Protein 4HOR (pdb70)

Structure (mmCIF, N/CA/C/O backbone):
data_4HOR
#
_entry.id   4HOR
#
_cell.length_a   54.588
_cell.length_b   84.903
_cell.length_c   61.470
_cell.angle_alpha   90.00
_cell.angle_beta   106.92
_cell.angle_gamma   90.00
#
_symmetry.space_group_name_H-M   'P 1 21 1'
#
loop_
_entity.id
_entity.type
_entity.pdbx_description
1 polymer 'Interferon-induced protein with tetratricopeptide repeats 5'
2 polymer "RNA (5'-R(*(CTP)P*CP*CP*CP*C)-3')"
3 non-polymer 'MAGNESIUM ION'
4 water water
#
loop_
_atom_site.group_PDB
_atom_site.id
_atom_site.type_symbol
_atom_site.label_atom_id
_atom_site.label_alt_id
_atom_site.label_comp_id
_atom_site.label_asym_id
_atom_site.label_entity_id
_atom_site.label_seq_id
_atom_site.pdbx_PDB_ins_code
_atom_site.Cartn_x
_atom_site.Cartn_y
_atom_site.Cartn_z
_atom_site.occupancy
_atom_site.B_iso_or_equiv
_atom_site.auth_seq_id
_atom_site.auth_comp_id
_atom_site.auth_asym_id
_atom_site.auth_atom_id
_atom_site.pdbx_PDB_model_num
ATOM 1 N N . MET A 1 1 ? 3.433 -34.168 -7.061 1.00 65.26 1 MET A N 1
ATOM 2 C CA . MET A 1 1 ? 3.164 -32.931 -7.788 1.00 64.09 1 MET A CA 1
ATOM 3 C C . MET A 1 1 ? 4.455 -32.253 -8.235 1.00 68.17 1 MET A C 1
ATOM 4 O O . MET A 1 1 ? 5.373 -32.066 -7.436 1.00 67.31 1 MET A O 1
ATOM 9 N N . SER A 1 2 ? 4.514 -31.885 -9.513 1.00 73.70 2 SER A N 1
ATOM 10 C CA . SER A 1 2 ? 5.636 -31.124 -10.055 1.00 79.66 2 SER A CA 1
ATOM 11 C C . SER A 1 2 ? 5.745 -29.781 -9.346 1.00 83.45 2 SER A C 1
ATOM 12 O O . SER A 1 2 ? 4.731 -29.176 -8.997 1.00 81.33 2 SER A O 1
ATOM 15 N N . GLU A 1 3 ? 6.968 -29.301 -9.143 1.00 88.62 3 GLU A N 1
ATOM 16 C CA . GLU A 1 3 ? 7.160 -28.082 -8.360 1.00 91.36 3 GLU A CA 1
ATOM 17 C C . GLU A 1 3 ? 6.841 -26.786 -9.103 1.00 92.12 3 GLU A C 1
ATOM 18 O O . GLU A 1 3 ? 7.133 -25.696 -8.613 1.00 93.04 3 GLU A O 1
ATOM 24 N N . ILE A 1 4 ? 6.235 -26.909 -10.279 1.00 91.15 4 ILE A N 1
ATOM 25 C CA . ILE A 1 4 ? 5.704 -25.748 -10.982 1.00 88.53 4 ILE A CA 1
ATOM 26 C C . ILE A 1 4 ? 4.211 -25.617 -10.675 1.00 85.42 4 ILE A C 1
ATOM 27 O O . ILE A 1 4 ? 3.691 -24.509 -10.513 1.00 84.28 4 ILE A O 1
ATOM 32 N N . ARG A 1 5 ? 3.532 -26.757 -10.571 1.00 81.86 5 ARG A N 1
ATOM 33 C CA . ARG A 1 5 ? 2.166 -26.782 -10.062 1.00 74.09 5 ARG A CA 1
ATOM 34 C C . ARG A 1 5 ? 2.186 -26.353 -8.606 1.00 67.55 5 ARG A C 1
ATOM 35 O O . ARG A 1 5 ? 1.228 -25.764 -8.108 1.00 64.70 5 ARG A O 1
ATOM 43 N N . LYS A 1 6 ? 3.284 -26.665 -7.926 1.00 65.13 6 LYS A N 1
ATOM 44 C CA . LYS A 1 6 ? 3.452 -26.298 -6.528 1.00 63.32 6 LYS A CA 1
ATOM 45 C C . LYS A 1 6 ? 3.470 -24.779 -6.361 1.00 61.57 6 LYS A C 1
ATOM 46 O O . LYS A 1 6 ? 2.770 -24.235 -5.506 1.00 55.04 6 LYS A O 1
ATOM 52 N N . ASP A 1 7 ? 4.258 -24.101 -7.194 1.00 64.32 7 ASP A N 1
ATOM 53 C CA . ASP A 1 7 ? 4.359 -22.643 -7.143 1.00 65.35 7 ASP A CA 1
ATOM 54 C C . ASP A 1 7 ? 3.015 -21.976 -7.383 1.00 57.69 7 ASP A C 1
ATOM 55 O O . ASP A 1 7 ? 2.683 -20.982 -6.740 1.00 53.63 7 ASP A O 1
ATOM 60 N N . THR A 1 8 ? 2.251 -22.536 -8.313 1.00 52.73 8 THR A N 1
ATOM 61 C CA . THR A 1 8 ? 0.899 -22.074 -8.583 1.00 50.90 8 THR A CA 1
ATOM 62 C C . THR A 1 8 ? -0.011 -22.255 -7.365 1.00 45.46 8 THR A C 1
ATOM 63 O O . THR A 1 8 ? -0.775 -21.351 -7.007 1.00 40.00 8 THR A O 1
ATOM 67 N N . LEU A 1 9 ? 0.081 -23.418 -6.725 1.00 46.08 9 LEU A N 1
ATOM 68 C CA . LEU A 1 9 ? -0.740 -23.705 -5.542 1.00 45.18 9 LEU A CA 1
ATOM 69 C C . LEU A 1 9 ? -0.405 -22.767 -4.386 1.00 45.02 9 LEU A C 1
ATOM 70 O O . LEU A 1 9 ? -1.300 -22.272 -3.693 1.00 42.05 9 LEU A O 1
ATOM 75 N N . LYS A 1 10 ? 0.887 -22.527 -4.176 1.00 46.35 10 LYS A N 1
ATOM 76 C CA . LYS A 1 10 ? 1.336 -21.641 -3.109 1.00 46.26 10 LYS A CA 1
ATOM 77 C C . LYS A 1 10 ? 0.796 -20.234 -3.321 1.00 41.22 10 LYS A C 1
ATOM 78 O O . LYS A 1 10 ? 0.424 -19.557 -2.364 1.00 37.70 10 LYS A O 1
ATOM 84 N N . ALA A 1 11 ? 0.737 -19.814 -4.584 1.00 41.06 11 ALA A N 1
ATOM 85 C CA . ALA A 1 11 ? 0.183 -18.512 -4.949 1.00 38.38 11 ALA A CA 1
ATOM 86 C C . ALA A 1 11 ? -1.303 -18.426 -4.622 1.00 34.25 11 ALA A C 1
ATOM 87 O O . ALA A 1 11 ? -1.781 -17.406 -4.132 1.00 31.08 11 ALA A O 1
ATOM 89 N N . ILE A 1 12 ? -2.036 -19.493 -4.921 1.00 33.80 12 ILE A N 1
ATOM 90 C CA . ILE A 1 12 ? -3.468 -19.530 -4.638 1.00 32.67 12 ILE A CA 1
ATOM 91 C C . ILE A 1 12 ? -3.710 -19.488 -3.137 1.00 30.00 12 ILE A C 1
ATOM 92 O O . ILE A 1 12 ? -4.580 -18.757 -2.663 1.00 28.52 12 ILE A O 1
ATOM 97 N N . LEU A 1 13 ? -2.923 -20.260 -2.389 1.00 30.59 13 LEU A N 1
ATOM 98 C CA . LEU A 1 13 ? -3.085 -20.335 -0.945 1.00 30.40 13 LEU A CA 1
ATOM 99 C C . LEU A 1 13 ? -3.021 -18.949 -0.310 1.00 27.40 13 LEU A C 1
ATOM 100 O O . LEU A 1 13 ? -3.752 -18.649 0.636 1.00 25.88 13 LEU A O 1
ATOM 105 N N . LEU A 1 14 ? -2.150 -18.104 -0.849 1.00 27.30 14 LEU A N 1
ATOM 106 C CA . LEU A 1 14 ? -1.982 -16.746 -0.337 1.00 29.99 14 LEU A CA 1
ATOM 107 C C . LEU A 1 14 ? -3.171 -15.833 -0.667 1.00 28.82 14 LEU A C 1
ATOM 108 O O . LEU A 1 14 ? -3.352 -14.791 -0.037 1.00 30.63 14 LEU A O 1
ATOM 113 N N . GLU A 1 15 ? -3.971 -16.227 -1.653 1.00 27.39 15 GLU A N 1
ATOM 114 C CA . GLU A 1 15 ? -5.129 -15.432 -2.066 1.00 30.03 15 GLU A CA 1
ATOM 115 C C . GLU A 1 15 ? -6.392 -15.765 -1.267 1.00 29.75 15 GLU A C 1
ATOM 116 O O . GLU A 1 15 ? -7.413 -15.076 -1.381 1.00 31.58 15 GLU A O 1
ATOM 122 N N . LEU A 1 16 ? -6.333 -16.821 -0.464 1.00 26.89 16 LEU A N 1
ATOM 123 C CA . LEU A 1 16 ? -7.512 -17.241 0.288 1.00 28.05 16 LEU A CA 1
ATOM 124 C C . LEU A 1 16 ? -7.783 -16.307 1.456 1.00 29.46 16 LEU A C 1
ATOM 125 O O . LEU A 1 16 ? -6.866 -15.664 1.966 1.00 28.32 16 LEU A O 1
ATOM 130 N N . GLU A 1 17 ? -9.044 -16.236 1.874 1.00 27.63 17 GLU A N 1
ATOM 131 C CA . GLU A 1 17 ? -9.375 -15.617 3.148 1.00 26.93 17 GLU A CA 1
ATOM 132 C C . GLU A 1 17 ? -9.591 -16.720 4.177 1.00 26.85 17 GLU A C 1
ATOM 133 O O . GLU A 1 17 ? -10.588 -17.443 4.127 1.00 28.14 17 GLU A O 1
ATOM 139 N N . CYS A 1 18 ? -8.635 -16.872 5.090 1.00 22.64 18 CYS A N 1
ATOM 140 C CA . CYS A 1 18 ? -8.777 -17.808 6.197 1.00 22.57 18 CYS A CA 1
ATOM 141 C C . CYS A 1 18 ? -7.681 -17.471 7.197 1.00 23.00 18 CYS A C 1
ATOM 142 O O . CYS A 1 18 ? -6.875 -16.570 6.958 1.00 24.39 18 CYS A O 1
ATOM 145 N N . HIS A 1 19 ? -7.646 -18.197 8.308 1.00 24.79 19 HIS A N 1
ATOM 146 C CA . HIS A 1 19 ? -6.711 -17.902 9.384 1.00 23.51 19 HIS A CA 1
ATOM 147 C C . HIS A 1 19 ? -5.248 -17.821 8.932 1.00 21.73 19 HIS A C 1
ATOM 148 O O . HIS A 1 19 ? -4.489 -16.988 9.419 1.00 23.60 19 HIS A O 1
ATOM 155 N N . PHE A 1 20 ? -4.865 -18.665 7.984 1.00 21.77 20 PHE A N 1
ATOM 156 C CA . PHE A 1 20 ? -3.482 -18.689 7.509 1.00 22.88 20 PHE A CA 1
ATOM 157 C C . PHE A 1 20 ? -3.047 -17.422 6.752 1.00 26.05 20 PHE A C 1
ATOM 158 O O . PHE A 1 20 ? -1.854 -17.204 6.533 1.00 29.87 20 PHE A O 1
ATOM 166 N N . THR A 1 21 ? -4.002 -16.590 6.345 1.00 23.65 21 THR A N 1
ATOM 167 C CA . THR A 1 21 ? -3.646 -15.355 5.638 1.00 24.55 21 THR A CA 1
ATOM 168 C C . THR A 1 21 ? -4.033 -14.113 6.442 1.00 26.28 21 THR A C 1
ATOM 169 O O . THR A 1 21 ? -4.009 -12.985 5.922 1.00 25.17 21 THR A O 1
ATOM 173 N N . TRP A 1 22 ? -4.383 -14.319 7.711 1.00 25.59 22 TRP A N 1
ATOM 174 C CA . TRP A 1 22 ? -4.815 -13.201 8.547 1.00 24.62 22 TRP A CA 1
ATOM 175 C C . TRP A 1 22 ? -3.721 -12.684 9.482 1.00 23.41 22 TRP A C 1
ATOM 176 O O . TRP A 1 22 ? -3.996 -11.864 10.356 1.00 22.70 22 TRP A O 1
ATOM 187 N N . ASN A 1 23 ? -2.501 -13.179 9.284 1.00 25.35 23 ASN A N 1
ATOM 188 C CA A ASN A 1 23 ? -1.327 -12.677 9.994 0.73 26.92 23 ASN A CA 1
ATOM 189 C CA B ASN A 1 23 ? -1.325 -12.676 9.994 0.27 26.45 23 ASN A CA 1
ATOM 190 C C . ASN A 1 23 ? -1.434 -12.830 11.513 1.00 25.62 23 ASN A C 1
ATOM 191 O O . ASN A 1 23 ? -1.065 -11.929 12.278 1.00 26.89 23 ASN A O 1
ATOM 200 N N . LEU A 1 24 ? -1.934 -13.982 11.933 1.00 22.16 24 LEU A N 1
ATOM 201 C CA . LEU A 1 24 ? -2.098 -14.317 13.336 1.00 22.21 24 LEU A CA 1
ATOM 202 C C . LEU A 1 24 ? -0.838 -15.065 13.789 1.00 25.46 24 LEU A C 1
ATOM 203 O O . LEU A 1 24 ? -0.657 -16.245 13.482 1.00 28.30 24 LEU A O 1
ATOM 208 N N . LEU A 1 25 ? 0.042 -14.374 14.507 1.00 22.70 25 LEU A N 1
ATOM 209 C CA . LEU A 1 25 ? 1.342 -14.946 14.849 1.00 22.45 25 LEU A CA 1
ATOM 210 C C . LEU A 1 25 ? 1.336 -15.682 16.191 1.00 20.57 25 LEU A C 1
ATOM 211 O O . LEU A 1 25 ? 0.899 -15.137 17.216 1.00 18.70 25 LEU A O 1
ATOM 216 N N . LYS A 1 26 ? 1.822 -16.922 16.188 1.00 19.86 26 LYS A N 1
ATOM 217 C CA . LYS A 1 26 ? 1.822 -17.733 17.410 1.00 21.68 26 LYS A CA 1
ATOM 218 C C . LYS A 1 26 ? 2.601 -17.131 18.581 1.00 20.78 26 LYS A C 1
ATOM 219 O O . LYS A 1 26 ? 2.287 -17.403 19.734 1.00 20.96 26 LYS A O 1
ATOM 225 N N . GLU A 1 27 ? 3.608 -16.316 18.303 1.00 22.17 27 GLU A N 1
ATOM 226 C CA A GLU A 1 27 ? 4.441 -15.775 19.379 0.56 22.43 27 GLU A CA 1
ATOM 227 C CA B GLU A 1 27 ? 4.443 -15.776 19.378 0.44 22.45 27 GLU A CA 1
ATOM 228 C C . GLU A 1 27 ? 3.711 -14.728 20.213 1.00 21.80 27 GLU A C 1
ATOM 229 O O . GLU A 1 27 ? 4.170 -14.351 21.286 1.00 20.95 27 GLU A O 1
ATOM 240 N N . ASP A 1 28 ? 2.565 -14.267 19.724 1.00 19.16 28 ASP A N 1
ATOM 241 C CA . ASP A 1 28 ? 1.824 -13.230 20.423 1.00 20.44 28 ASP A CA 1
ATOM 242 C C . ASP A 1 28 ? 0.860 -13.777 21.465 1.00 19.06 28 ASP A C 1
ATOM 243 O O . ASP A 1 28 ? 0.187 -13.016 22.151 1.00 21.66 28 ASP A O 1
ATOM 248 N N . ILE A 1 29 ? 0.766 -15.093 21.555 1.00 20.11 29 ILE A N 1
ATOM 249 C CA . ILE A 1 29 ? -0.135 -15.713 22.516 1.00 19.64 29 ILE A CA 1
ATOM 250 C C . ILE A 1 29 ? 0.521 -16.896 23.192 1.00 21.48 29 ILE A C 1
ATOM 251 O O . ILE A 1 29 ? 1.557 -17.388 22.732 1.00 24.08 29 ILE A O 1
ATOM 256 N N . ASP A 1 30 ? -0.083 -17.334 24.300 1.00 18.89 30 ASP A N 1
ATOM 257 C CA . ASP A 1 30 ? 0.209 -18.634 24.892 1.00 20.02 30 ASP A CA 1
ATOM 258 C C . ASP A 1 30 ? -0.694 -19.652 24.159 1.00 21.14 30 ASP A C 1
ATOM 259 O O . ASP A 1 30 ? -1.913 -19.634 24.329 1.00 18.90 30 ASP A O 1
ATOM 264 N N . LEU A 1 31 ? -0.097 -20.530 23.349 1.00 20.13 31 LEU A N 1
ATOM 265 C CA . LEU A 1 31 ? -0.872 -21.503 22.561 1.00 22.34 31 LEU A CA 1
ATOM 266 C C . LEU A 1 31 ? -1.675 -22.482 23.413 1.00 23.06 31 LEU A C 1
ATOM 267 O O . LEU A 1 31 ? -2.770 -22.894 23.036 1.00 24.28 31 LEU A O 1
ATOM 272 N N . PHE A 1 32 ? -1.116 -22.897 24.542 1.00 22.33 32 PHE A N 1
ATOM 273 C CA . PHE A 1 32 ? -1.848 -23.794 25.422 1.00 23.37 32 PHE A CA 1
ATOM 274 C C . PHE A 1 32 ? -3.069 -23.115 26.025 1.00 21.75 32 PHE A C 1
ATOM 275 O O . PHE A 1 32 ? -4.143 -23.714 26.102 1.00 21.36 32 PHE A O 1
ATOM 283 N N . GLU A 1 33 ? -2.895 -21.874 26.462 1.00 21.05 33 GLU A N 1
ATOM 284 C CA . GLU A 1 33 ? -4.004 -21.101 27.009 1.00 24.12 33 GLU A CA 1
ATOM 285 C C . GLU A 1 33 ? -5.089 -20.852 25.963 1.00 22.90 33 GLU A C 1
ATOM 286 O O . GLU A 1 33 ? -6.285 -20.964 26.244 1.00 19.25 33 GLU A O 1
ATOM 292 N N . VAL A 1 34 ? -4.668 -20.515 24.754 1.00 21.16 34 VAL A N 1
ATOM 293 C CA . VAL A 1 34 ? -5.627 -20.242 23.695 1.00 20.84 34 VAL A CA 1
ATOM 294 C C . VAL A 1 34 ? -6.376 -21.509 23.303 1.00 19.09 34 VAL A C 1
ATOM 295 O O . VAL A 1 34 ? -7.607 -21.512 23.155 1.00 20.04 34 VAL A O 1
ATOM 299 N N . GLU A 1 35 ? -5.639 -22.598 23.148 1.00 18.76 35 GLU A N 1
ATOM 300 C CA . GLU A 1 35 ? -6.273 -23.876 22.850 1.00 21.93 35 GLU A CA 1
ATOM 301 C C . GLU A 1 35 ? -7.284 -24.273 23.929 1.00 21.78 35 GLU A C 1
ATOM 302 O O . GLU A 1 35 ? -8.421 -24.631 23.621 1.00 22.32 35 GLU A O 1
ATOM 308 N N . ASP A 1 36 ? -6.877 -24.171 25.189 1.00 21.74 36 ASP A N 1
ATOM 309 C CA A ASP A 1 36 ? -7.730 -24.595 26.294 0.47 23.99 36 ASP A CA 1
ATOM 310 C CA B ASP A 1 36 ? -7.718 -24.590 26.306 0.53 23.97 36 ASP A CA 1
ATOM 311 C C . ASP A 1 36 ? -8.959 -23.705 26.424 1.00 22.00 36 ASP A C 1
ATOM 312 O O . ASP A 1 36 ? -10.067 -24.199 26.642 1.00 23.46 36 ASP A O 1
ATOM 321 N N . THR A 1 37 ? -8.772 -22.395 26.289 1.00 19.85 37 THR A N 1
ATOM 322 C CA . THR A 1 37 ? -9.908 -21.484 26.459 1.00 19.78 37 THR A CA 1
ATOM 323 C C . THR A 1 37 ? -10.893 -21.577 25.289 1.00 20.85 37 THR A C 1
ATOM 324 O O . THR A 1 37 ? -12.094 -21.355 25.463 1.00 20.77 37 THR A O 1
ATOM 328 N N . ILE A 1 38 ? -10.390 -21.880 24.097 1.00 18.30 38 ILE A N 1
ATOM 329 C CA . ILE A 1 38 ? -11.305 -22.106 22.978 1.00 19.51 38 ILE A CA 1
ATOM 330 C C . ILE A 1 38 ? -12.220 -23.291 23.305 1.00 20.91 38 ILE A C 1
ATOM 331 O O . ILE A 1 38 ? -13.441 -23.237 23.077 1.00 22.67 38 ILE A O 1
ATOM 336 N N . GLY A 1 39 ? -11.634 -24.346 23.860 1.00 20.72 39 GLY A N 1
ATOM 337 C CA . GLY A 1 39 ? -12.403 -25.511 24.281 1.00 23.89 39 GLY A CA 1
ATOM 338 C C . GLY A 1 39 ? -13.431 -25.129 25.337 1.00 25.65 39 GLY A C 1
ATOM 339 O O . GLY A 1 39 ? -14.591 -25.568 25.284 1.00 26.63 39 GLY A O 1
ATOM 340 N N . GLN A 1 40 ? -13.014 -24.295 26.290 1.00 22.92 40 GLN A N 1
ATOM 341 C CA . GLN A 1 40 ? -13.917 -23.840 27.343 1.00 26.88 40 GLN A CA 1
ATOM 342 C C . GLN A 1 40 ? -15.035 -22.919 26.825 1.00 24.80 40 GLN A C 1
ATOM 343 O O . GLN A 1 40 ? -16.136 -22.922 27.362 1.00 26.17 40 GLN A O 1
ATOM 349 N N . GLN A 1 41 ? -14.763 -22.148 25.779 1.00 19.65 41 GLN A N 1
ATOM 350 C CA . GLN A 1 41 ? -15.833 -21.342 25.197 1.00 18.58 41 GLN A CA 1
ATOM 351 C C . GLN A 1 41 ? -16.822 -22.227 24.429 1.00 19.92 41 GLN A C 1
ATOM 352 O O . GLN A 1 41 ? -18.034 -21.978 24.437 1.00 20.77 41 GLN A O 1
ATOM 358 N N . LEU A 1 42 ? -16.312 -23.257 23.765 1.00 20.74 42 LEU A N 1
ATOM 359 C CA . LEU A 1 42 ? -17.205 -24.189 23.081 1.00 24.44 42 LEU A CA 1
ATOM 360 C C . LEU A 1 42 ? -18.201 -24.793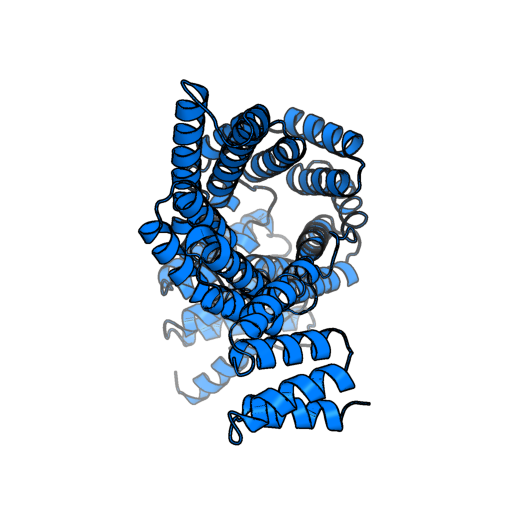 24.052 1.00 27.25 42 LEU A C 1
ATOM 361 O O . LEU A 1 42 ? -19.352 -25.047 23.699 1.00 32.84 42 LEU A O 1
ATOM 366 N N . GLU A 1 43 ? -17.764 -25.015 25.284 1.00 26.43 43 GLU A N 1
ATOM 367 C CA A GLU A 1 43 ? -18.627 -25.649 26.265 0.57 29.28 43 GLU A CA 1
ATOM 368 C CA B GLU A 1 43 ? -18.603 -25.652 26.285 0.43 29.93 43 GLU A CA 1
ATOM 369 C C . GLU A 1 43 ? -19.431 -24.648 27.089 1.00 29.76 43 GLU A C 1
ATOM 370 O O . GLU A 1 43 ? -20.579 -24.929 27.458 1.00 28.70 43 GLU A O 1
ATOM 381 N N . PHE A 1 44 ? -18.844 -23.484 27.365 1.00 21.61 44 PHE A N 1
ATOM 382 C CA . PHE A 1 44 ? -19.424 -22.586 28.364 1.00 26.91 44 PHE A CA 1
ATOM 383 C C . PHE A 1 44 ? -19.806 -21.187 27.907 1.00 27.33 44 PHE A C 1
ATOM 384 O O . PHE A 1 44 ? -20.381 -20.420 28.677 1.00 31.35 44 PHE A O 1
ATOM 392 N N . LEU A 1 45 ? -19.501 -20.853 26.663 1.00 24.84 45 LEU A N 1
ATOM 393 C CA . LEU A 1 45 ? -19.949 -19.579 26.109 1.00 22.08 45 LEU A CA 1
ATOM 394 C C . LEU A 1 45 ? -20.768 -19.922 24.867 1.00 24.86 45 LEU A C 1
ATOM 395 O O . LEU A 1 45 ? -20.335 -19.735 23.728 1.00 25.41 45 LEU A O 1
ATOM 400 N N . THR A 1 46 ? -21.963 -20.452 25.111 1.00 28.32 46 THR A N 1
ATOM 401 C CA . THR A 1 46 ? -22.703 -21.164 24.072 1.00 32.93 46 THR A CA 1
ATOM 402 C C . THR A 1 46 ? -23.340 -20.247 23.046 1.00 35.45 46 THR A C 1
ATOM 403 O O . THR A 1 46 ? -23.941 -20.717 22.087 1.00 34.40 46 THR A O 1
ATOM 407 N N . THR A 1 47 ? -23.203 -18.942 23.242 1.00 36.30 47 THR A N 1
ATOM 408 C CA . THR A 1 47 ? -23.736 -17.977 22.289 1.00 38.26 47 THR A CA 1
ATOM 409 C C . THR A 1 47 ? -22.714 -17.580 21.227 1.00 36.67 47 THR A C 1
ATOM 410 O O . THR A 1 47 ? -23.050 -16.896 20.259 1.00 37.76 47 THR A O 1
ATOM 414 N N . LYS A 1 48 ? -21.469 -18.003 21.401 1.00 32.16 48 LYS A N 1
ATOM 415 C CA . LYS A 1 48 ? -20.440 -17.695 20.419 1.00 31.77 48 LYS A CA 1
ATOM 416 C C . LYS A 1 48 ? -20.403 -18.754 19.309 1.00 30.43 48 LYS A C 1
ATOM 417 O O . LYS A 1 48 ? -20.592 -19.941 19.576 1.00 29.48 48 LYS A O 1
ATOM 423 N N . SER A 1 49 ? -20.181 -18.315 18.068 1.00 29.73 49 SER A N 1
ATOM 424 C CA . SER A 1 49 ? -20.232 -19.206 16.907 1.00 30.26 49 SER A CA 1
ATOM 425 C C . SER A 1 49 ? -19.332 -20.429 17.064 1.00 29.22 49 SER A C 1
ATOM 426 O O . SER A 1 49 ? -18.112 -20.311 17.190 1.00 27.23 49 SER A O 1
ATOM 429 N N . ARG A 1 50 ? -19.943 -21.604 17.056 1.00 27.66 50 ARG A N 1
ATOM 430 C CA . ARG A 1 50 ? -19.192 -22.838 17.195 1.00 28.19 50 ARG A CA 1
ATOM 431 C C . ARG A 1 50 ? -18.375 -23.085 15.933 1.00 25.44 50 ARG A C 1
ATOM 432 O O . ARG A 1 50 ? -17.264 -23.634 15.993 1.00 22.33 50 ARG A O 1
ATOM 440 N N . LEU A 1 51 ? -18.927 -22.694 14.788 1.00 22.28 51 LEU A N 1
ATOM 441 C CA . LEU A 1 51 ? -18.188 -22.845 13.536 1.00 26.18 51 LEU A CA 1
ATOM 442 C C . LEU A 1 51 ? -16.878 -22.056 13.594 1.00 26.48 51 LEU A C 1
ATOM 443 O O . LEU A 1 51 ? -15.813 -22.610 13.300 1.00 25.82 51 LEU A O 1
ATOM 448 N N . ALA A 1 52 ? -16.966 -20.780 13.979 1.00 24.95 52 ALA A N 1
ATOM 449 C CA . ALA A 1 52 ? -15.789 -19.922 14.131 1.00 22.95 52 ALA A CA 1
ATOM 450 C C . ALA A 1 52 ? -14.806 -20.503 15.135 1.00 22.85 52 ALA A C 1
ATOM 451 O O . ALA A 1 52 ? -13.599 -20.498 14.902 1.00 24.01 52 ALA A O 1
ATOM 453 N N . LEU A 1 53 ? -15.323 -20.999 16.257 1.00 21.66 53 LEU A N 1
ATOM 454 C CA . LEU A 1 53 ? -14.456 -21.570 17.283 1.00 22.46 53 LEU A CA 1
ATOM 455 C C . LEU A 1 53 ? -13.667 -22.789 16.778 1.00 22.28 53 LEU A C 1
ATOM 456 O O . LEU A 1 53 ? -12.475 -22.906 17.031 1.00 23.49 53 LEU A O 1
ATOM 461 N N . TYR A 1 54 ? -14.323 -23.694 16.063 1.00 21.44 54 TYR A N 1
ATOM 462 C CA . TYR A 1 54 ? -13.611 -24.855 15.539 1.00 22.70 54 TYR A CA 1
ATOM 463 C C . TYR A 1 54 ? -12.616 -24.509 14.436 1.00 24.44 54 TYR A C 1
ATOM 464 O O . TYR A 1 54 ? -11.553 -25.112 14.358 1.00 25.49 54 TYR A O 1
ATOM 473 N N . ASN A 1 55 ? -12.951 -23.544 13.581 1.00 23.02 55 ASN A N 1
ATOM 474 C CA . ASN A 1 55 ? -11.996 -23.102 12.562 1.00 21.15 55 ASN A CA 1
ATOM 475 C C . ASN A 1 55 ? -10.749 -22.534 13.240 1.00 22.81 55 ASN A C 1
ATOM 476 O O . ASN A 1 55 ? -9.623 -22.812 12.828 1.00 23.56 55 ASN A O 1
ATOM 481 N N . LEU A 1 56 ? -10.961 -21.734 14.287 1.00 22.16 56 LEU A N 1
ATOM 482 C CA . LEU A 1 56 ? -9.853 -21.123 15.029 1.00 20.13 56 LEU A CA 1
ATOM 483 C C . LEU A 1 56 ? -9.013 -22.170 15.754 1.00 23.03 56 LEU A C 1
ATOM 484 O O . LEU A 1 56 ? -7.779 -22.131 15.720 1.00 23.59 56 LEU A O 1
ATOM 489 N N . LEU A 1 57 ? -9.688 -23.103 16.419 1.00 23.22 57 LEU A N 1
ATOM 490 C CA . LEU A 1 57 ? -9.005 -24.190 17.127 1.00 21.23 57 LEU A CA 1
ATOM 491 C C . LEU A 1 57 ? -8.154 -25.023 16.173 1.00 25.24 57 LEU A C 1
ATOM 492 O O . LEU A 1 57 ? -7.064 -25.452 16.521 1.00 27.74 57 LEU A O 1
ATOM 497 N N . ALA A 1 58 ? -8.663 -25.260 14.968 1.00 24.79 58 ALA A N 1
ATOM 498 C CA . ALA A 1 58 ? -7.899 -25.963 13.951 1.00 23.18 58 ALA A CA 1
ATOM 499 C C . ALA A 1 58 ? -6.603 -25.209 13.660 1.00 22.43 58 ALA A C 1
ATOM 500 O O . ALA A 1 58 ? -5.535 -25.811 13.578 1.00 23.97 58 ALA A O 1
ATOM 502 N N . TYR A 1 59 ? -6.699 -23.891 13.506 1.00 22.56 59 TYR A N 1
ATOM 503 C CA . TYR A 1 59 ? -5.503 -23.092 13.232 1.00 24.55 59 TYR A CA 1
ATOM 504 C C . TYR A 1 59 ? -4.511 -23.182 14.390 1.00 21.20 59 TYR A C 1
ATOM 505 O O . TYR A 1 59 ? -3.307 -23.305 14.190 1.00 23.47 59 TYR A O 1
ATOM 514 N N . VAL A 1 60 ? -5.039 -23.139 15.602 1.00 24.22 60 VAL A N 1
ATOM 515 C CA . VAL A 1 60 ? -4.219 -23.188 16.806 1.00 22.42 60 VAL A CA 1
ATOM 516 C C . VAL A 1 60 ? -3.543 -24.549 16.925 1.00 26.05 60 VAL A C 1
ATOM 517 O O . VAL A 1 60 ? -2.361 -24.629 17.265 1.00 28.77 60 VAL A O 1
ATOM 521 N N . LYS A 1 61 ? -4.261 -25.622 16.595 1.00 25.95 61 LYS A N 1
ATOM 522 C CA . LYS A 1 61 ? -3.643 -26.954 16.635 1.00 27.36 61 LYS A CA 1
ATOM 523 C C . LYS A 1 61 ? -2.493 -27.018 15.633 1.00 28.65 61 LYS A C 1
ATOM 524 O O . LYS A 1 61 ? -1.433 -27.577 15.924 1.00 27.31 61 LYS A O 1
ATOM 530 N N . HIS A 1 62 ? -2.705 -26.437 14.453 1.00 28.00 62 HIS A N 1
ATOM 531 C CA . HIS A 1 62 ? -1.628 -26.360 13.470 1.00 24.52 62 HIS A CA 1
ATOM 532 C C . HIS A 1 62 ? -0.417 -25.618 14.048 1.00 24.92 62 HIS A C 1
ATOM 533 O O . HIS A 1 62 ? 0.719 -26.028 13.831 1.00 26.59 62 HIS A O 1
ATOM 540 N N . LEU A 1 63 ? -0.659 -24.517 14.760 1.00 24.08 63 LEU A N 1
ATOM 541 C CA . LEU A 1 63 ? 0.440 -23.732 15.319 1.00 25.87 63 LEU A CA 1
ATOM 542 C C . LEU A 1 63 ? 1.225 -24.533 16.359 1.00 28.51 63 LEU A C 1
ATOM 543 O O . LEU A 1 63 ? 2.406 -24.247 16.608 1.00 30.25 63 LEU A O 1
ATOM 548 N N . LYS A 1 64 ? 0.578 -25.536 16.962 1.00 26.51 64 LYS A N 1
ATOM 549 C CA . LYS A 1 64 ? 1.247 -26.433 17.928 1.00 26.71 64 LYS A CA 1
ATOM 550 C C . LYS A 1 64 ? 1.884 -27.636 17.236 1.00 31.30 64 LYS A C 1
ATOM 551 O O . LYS A 1 64 ? 2.373 -28.563 17.892 1.00 30.76 64 LYS A O 1
ATOM 557 N N . GLY A 1 65 ? 1.839 -27.642 15.907 1.00 31.45 65 GLY A N 1
ATOM 558 C CA . GLY A 1 65 ? 2.449 -28.713 15.140 1.00 33.21 65 GLY A CA 1
ATOM 559 C C . GLY A 1 65 ? 1.584 -29.958 15.086 1.00 36.31 65 GLY A C 1
ATOM 560 O O . GLY A 1 65 ? 2.059 -31.046 14.766 1.00 38.84 65 GLY A O 1
ATOM 561 N N . GLN A 1 66 ? 0.307 -29.796 15.402 1.00 31.11 66 GLN A N 1
ATOM 562 C CA . GLN A 1 66 ? -0.618 -30.913 15.439 1.00 28.55 66 GLN A CA 1
ATOM 563 C C . GLN A 1 66 ? -1.576 -30.829 14.256 1.00 28.65 66 GLN A C 1
ATOM 564 O O . GLN A 1 66 ? -2.758 -30.551 14.425 1.00 29.93 66 GLN A O 1
ATOM 570 N N . ASN A 1 67 ? -1.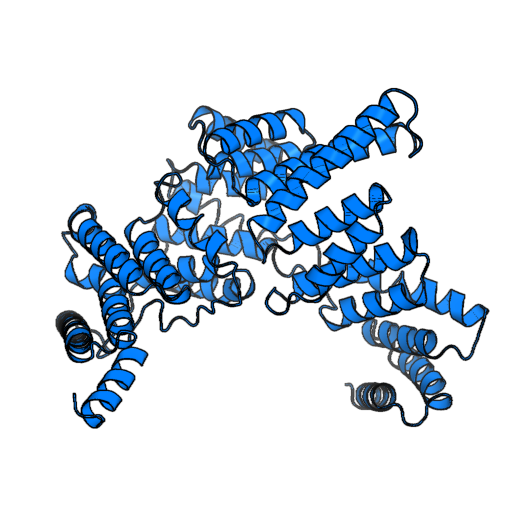050 -31.067 13.062 1.00 31.46 67 ASN A N 1
ATOM 571 C CA . ASN A 1 67 ? -1.831 -30.936 11.833 1.00 33.34 67 ASN A CA 1
ATOM 572 C C . ASN A 1 67 ? -2.929 -31.988 11.699 1.00 33.82 67 ASN A C 1
ATOM 573 O O . ASN A 1 67 ? -4.024 -31.698 11.212 1.00 30.84 67 ASN A O 1
ATOM 578 N N . LYS A 1 68 ? -2.627 -33.213 12.122 1.00 33.73 68 LYS A N 1
ATOM 579 C CA . LYS A 1 68 ? -3.631 -34.266 12.162 1.00 36.42 68 LYS A CA 1
ATOM 580 C C . LYS A 1 68 ? -4.814 -33.856 13.039 1.00 33.82 68 LYS A C 1
ATOM 581 O O . LYS A 1 68 ? -5.967 -34.079 12.680 1.00 36.62 68 LYS A O 1
ATOM 587 N N . ASP A 1 69 ? -4.533 -33.249 14.186 1.00 30.75 69 ASP A N 1
ATOM 588 C CA . ASP A 1 69 ? -5.600 -32.769 15.056 1.00 32.83 69 ASP A CA 1
ATOM 589 C C . ASP A 1 69 ? -6.318 -31.563 14.460 1.00 31.58 69 ASP A C 1
ATOM 590 O O . ASP A 1 69 ? -7.510 -31.360 14.702 1.00 32.89 69 ASP A O 1
ATOM 595 N N . ALA A 1 70 ? -5.595 -30.733 13.714 1.00 29.60 70 ALA A N 1
ATOM 596 C CA . ALA A 1 70 ? -6.256 -29.612 13.038 1.00 28.76 70 ALA A CA 1
ATOM 597 C C . ALA A 1 70 ? -7.323 -30.128 12.069 1.00 30.13 70 ALA A C 1
ATOM 598 O O . ALA A 1 70 ? -8.428 -29.582 11.996 1.00 28.18 70 ALA A O 1
ATOM 600 N N . LEU A 1 71 ? -6.988 -31.172 11.318 1.00 29.77 71 LEU A N 1
ATOM 601 C CA . LEU A 1 71 ? -7.947 -31.757 10.383 1.00 30.54 71 LEU A CA 1
ATOM 602 C C . LEU A 1 71 ? -9.237 -32.191 11.095 1.00 33.28 71 LEU A C 1
ATOM 603 O O . LEU A 1 71 ? -10.341 -31.979 10.578 1.00 33.41 71 LEU A O 1
ATOM 608 N N . GLU A 1 72 ? -9.095 -32.796 12.274 1.00 30.01 72 GLU A N 1
ATOM 609 C CA . GLU A 1 72 ? -10.252 -33.262 13.031 1.00 31.50 72 GLU A CA 1
ATOM 610 C C . GLU A 1 72 ? -11.116 -32.096 13.469 1.00 32.51 72 GLU A C 1
ATOM 611 O O . GLU A 1 72 ? -12.341 -32.217 13.529 1.00 32.09 72 GLU A O 1
ATOM 617 N N . CYS A 1 73 ? -10.485 -30.970 13.797 1.00 29.99 73 CYS A N 1
ATOM 618 C CA . CYS A 1 73 ? -11.253 -29.777 14.139 1.00 28.42 73 CYS A CA 1
ATOM 619 C C . CYS A 1 73 ? -12.028 -29.263 12.927 1.00 27.16 73 CYS A C 1
ATOM 620 O O . CYS A 1 73 ? -13.174 -28.847 13.051 1.00 28.68 73 CYS A O 1
ATOM 623 N N . LEU A 1 74 ? -11.403 -29.298 11.758 1.00 26.69 74 LEU A N 1
ATOM 624 C CA . LEU A 1 74 ? -12.076 -28.845 10.546 1.00 27.58 74 LEU A CA 1
ATOM 625 C C . LEU A 1 74 ? -13.213 -29.796 10.161 1.00 30.86 74 LEU A C 1
ATOM 626 O O . LEU A 1 74 ? -14.214 -29.375 9.594 1.00 32.17 74 LEU A O 1
ATOM 631 N N . GLU A 1 75 ? -13.072 -31.074 10.491 1.00 31.52 75 GLU A N 1
ATOM 632 C CA . GLU A 1 75 ? -14.156 -32.028 10.267 1.00 35.06 75 GLU A CA 1
ATOM 633 C C . GLU A 1 75 ? -15.368 -31.664 11.138 1.00 34.25 75 GLU A C 1
ATOM 634 O O . GLU A 1 75 ? -16.515 -31.738 10.691 1.00 32.86 75 GLU A O 1
ATOM 640 N N . GLN A 1 76 ? -15.105 -31.267 12.378 1.00 33.51 76 GLN A N 1
ATOM 641 C CA . GLN A 1 76 ? -16.163 -30.821 13.278 1.00 34.79 76 GLN A CA 1
ATOM 642 C C . GLN A 1 76 ? -16.835 -29.557 12.752 1.00 31.22 76 GLN A C 1
ATOM 643 O O . GLN A 1 76 ? -18.053 -29.413 12.853 1.00 28.50 76 GLN A O 1
ATOM 649 N N . ALA A 1 77 ? -16.030 -28.644 12.205 1.00 28.03 77 ALA A N 1
ATOM 650 C CA . ALA A 1 77 ? -16.550 -27.440 11.576 1.00 27.44 77 ALA A CA 1
ATOM 651 C C . ALA A 1 77 ? -17.488 -27.808 10.436 1.00 31.34 77 ALA A C 1
ATOM 652 O O . ALA A 1 77 ? -18.536 -27.176 10.258 1.00 32.03 77 ALA A O 1
ATOM 654 N N . GLU A 1 78 ? -17.113 -28.823 9.661 1.00 31.47 78 GLU A N 1
ATOM 655 C CA . GLU A 1 78 ? -17.954 -29.278 8.552 1.00 34.38 78 GLU A CA 1
ATOM 656 C C . GLU A 1 78 ? -19.268 -29.841 9.078 1.00 35.36 78 GLU A C 1
ATOM 657 O O . GLU A 1 78 ? -20.322 -29.597 8.501 1.00 34.88 78 GLU A O 1
ATOM 663 N N . GLU A 1 79 ? -19.200 -30.588 10.177 1.00 36.60 79 GLU A N 1
ATOM 664 C CA . GLU A 1 79 ? -20.405 -31.131 10.802 1.00 39.60 79 GLU A CA 1
ATOM 665 C C . GLU A 1 79 ? -21.342 -30.003 11.236 1.00 38.20 79 GLU A C 1
ATOM 666 O O . GLU A 1 79 ? -22.547 -30.091 11.055 1.00 39.64 79 GLU A O 1
ATOM 672 N N . ILE A 1 80 ? -20.772 -28.940 11.791 1.00 37.76 80 ILE A N 1
ATOM 673 C CA . ILE A 1 80 ? -21.548 -27.780 12.214 1.00 39.00 80 ILE A CA 1
ATOM 674 C C . ILE A 1 80 ? -22.208 -27.070 11.036 1.00 38.82 80 ILE A C 1
ATOM 675 O O . ILE A 1 80 ? -23.356 -26.639 11.124 1.00 39.55 80 ILE A O 1
ATOM 680 N N . ILE A 1 81 ? -21.484 -26.972 9.928 1.00 36.03 81 ILE A N 1
ATOM 681 C CA . ILE A 1 81 ? -22.054 -26.429 8.698 1.00 36.43 81 ILE A CA 1
ATOM 682 C C . ILE A 1 81 ? -23.292 -27.208 8.232 1.00 40.60 81 ILE A C 1
ATOM 683 O O . ILE A 1 81 ? -24.272 -26.618 7.781 1.00 42.48 81 ILE A O 1
ATOM 688 N N . GLN A 1 82 ? -23.264 -28.528 8.364 1.00 41.80 82 GLN A N 1
ATOM 689 C CA . GLN A 1 82 ? -24.468 -29.321 8.103 1.00 52.09 82 GLN A CA 1
ATOM 690 C C . GLN A 1 82 ? -25.545 -29.070 9.153 1.00 57.29 82 GLN A C 1
ATOM 691 O O . GLN A 1 82 ? -26.724 -28.955 8.825 1.00 61.43 82 GLN A O 1
ATOM 697 N N . GLN A 1 83 ? -25.128 -28.978 10.414 1.00 59.12 83 GLN A N 1
ATOM 698 C CA . GLN A 1 83 ? -26.047 -28.741 11.524 1.00 60.98 83 GLN A CA 1
ATOM 699 C C . GLN A 1 83 ? -26.704 -27.366 11.468 1.00 61.10 83 GLN A C 1
ATOM 700 O O . GLN A 1 83 ? -27.928 -27.256 11.412 1.00 62.05 83 GLN A O 1
ATOM 706 N N . GLU A 1 84 ? -25.879 -26.323 11.488 1.00 58.98 84 GLU A N 1
ATOM 707 C CA . GLU A 1 84 ? -26.356 -24.963 11.737 1.00 59.73 84 GLU A CA 1
ATOM 708 C C . GLU A 1 84 ? -26.395 -24.053 10.496 1.00 60.90 84 GLU A C 1
ATOM 709 O O . GLU A 1 84 ? -27.017 -22.987 10.525 1.00 62.00 84 GLU A O 1
ATOM 715 N N . HIS A 1 85 ? -25.752 -24.471 9.409 1.00 59.46 85 HIS A N 1
ATOM 716 C CA . HIS A 1 85 ? -25.637 -23.612 8.228 1.00 57.25 85 HIS A CA 1
ATOM 717 C C . HIS A 1 85 ? -26.001 -24.319 6.920 1.00 58.79 85 HIS A C 1
ATOM 718 O O . HIS A 1 85 ? -25.419 -24.023 5.872 1.00 56.54 85 HIS A O 1
ATOM 725 N N . SER A 1 86 ? -26.963 -25.238 6.976 1.00 60.50 86 SER A N 1
ATOM 726 C CA . SER A 1 86 ? -27.271 -26.090 5.826 1.00 62.82 86 SER A CA 1
ATOM 727 C C . SER A 1 86 ? -27.799 -25.331 4.600 1.00 65.63 86 SER A C 1
ATOM 728 O O . SER A 1 86 ? -27.521 -25.710 3.461 1.00 66.22 86 SER A O 1
ATOM 731 N N . ASP A 1 87 ? -28.556 -24.265 4.835 1.00 66.85 87 ASP A N 1
ATOM 732 C CA . ASP A 1 87 ? -29.136 -23.498 3.739 1.00 71.36 87 ASP A CA 1
ATOM 733 C C . ASP A 1 87 ? -28.069 -22.774 2.913 1.00 65.03 87 ASP A C 1
ATOM 734 O O . ASP A 1 87 ? -28.207 -22.624 1.696 1.00 65.14 87 ASP A O 1
ATOM 739 N N . LYS A 1 88 ? -27.007 -22.329 3.580 1.00 56.77 88 LYS A N 1
ATOM 740 C CA . LYS A 1 88 ? -25.931 -21.588 2.920 1.00 50.72 88 LYS A CA 1
ATOM 741 C C . LYS A 1 88 ? -24.618 -22.352 3.023 1.00 45.19 88 LYS A C 1
ATOM 742 O O . LYS A 1 88 ? -23.559 -21.781 3.277 1.00 35.98 88 LYS A O 1
ATOM 748 N N . GLU A 1 89 ? -24.722 -23.656 2.798 1.00 47.53 89 GLU A N 1
ATOM 749 C CA . GLU A 1 89 ? -23.649 -24.617 3.004 1.00 46.63 89 GLU A CA 1
ATOM 750 C C . GLU A 1 89 ? -22.329 -24.239 2.329 1.00 42.22 89 GLU A C 1
ATOM 751 O O . GLU A 1 89 ? -21.281 -24.233 2.970 1.00 41.63 89 GLU A O 1
ATOM 757 N N . GLU A 1 90 ? -22.385 -23.923 1.036 1.00 41.20 90 GLU A N 1
ATOM 758 C CA . GLU A 1 90 ? -21.173 -23.682 0.254 1.00 37.07 90 GLU A CA 1
ATOM 759 C C . GLU A 1 90 ? -20.438 -22.414 0.669 1.00 35.02 90 GLU A C 1
ATOM 760 O O . GLU A 1 90 ? -19.243 -22.457 0.957 1.00 34.39 90 GLU A O 1
ATOM 766 N N . VAL A 1 91 ? -21.143 -21.286 0.704 1.00 34.27 91 VAL A N 1
ATOM 767 C CA . 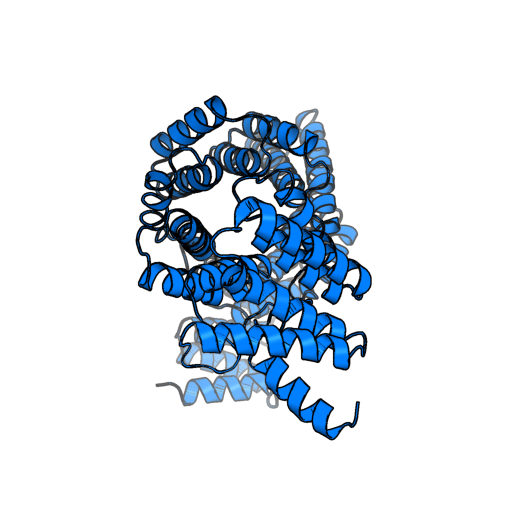VAL A 1 91 ? -20.507 -20.037 1.092 1.00 34.63 91 VAL A CA 1
ATOM 768 C C . VAL A 1 91 ? -19.999 -20.070 2.545 1.00 35.56 91 VAL A C 1
ATOM 769 O O . VAL A 1 91 ? -18.940 -19.509 2.854 1.00 35.33 91 VAL A O 1
ATOM 773 N N . ARG A 1 92 ? -20.725 -20.750 3.431 1.00 35.11 92 ARG A N 1
ATOM 774 C CA . ARG A 1 92 ? -20.308 -20.833 4.840 1.00 35.96 92 ARG A CA 1
ATOM 775 C C . ARG A 1 92 ? -19.109 -21.769 5.032 1.00 31.58 92 ARG A C 1
ATOM 776 O O . ARG A 1 92 ? -18.524 -21.832 6.111 1.00 32.40 92 ARG A O 1
ATOM 784 N N . SER A 1 93 ? -18.741 -22.474 3.972 1.00 32.16 93 SER A N 1
ATOM 785 C CA . SER A 1 93 ? -17.667 -23.458 4.041 1.00 31.70 93 SER A CA 1
ATOM 786 C C . SER A 1 93 ? -16.317 -22.884 3.640 1.00 29.28 93 SER A C 1
ATOM 787 O O . SER A 1 93 ? -15.296 -23.535 3.828 1.00 27.25 93 SER A O 1
ATOM 790 N N . LEU A 1 94 ? -16.310 -21.677 3.076 1.00 27.84 94 LEU A N 1
ATOM 791 C CA . LEU A 1 94 ? -15.076 -21.135 2.484 1.00 26.77 94 LEU A CA 1
ATOM 792 C C . LEU A 1 94 ? -13.884 -21.062 3.434 1.00 26.53 94 LEU A C 1
ATOM 793 O O . LEU A 1 94 ? -12.782 -21.470 3.071 1.00 25.92 94 LEU A O 1
ATOM 798 N N . VAL A 1 95 ? -14.091 -20.539 4.639 1.00 24.32 95 VAL A N 1
ATOM 799 C CA . VAL A 1 95 ? -12.977 -20.403 5.564 1.00 23.59 95 VAL A CA 1
ATOM 800 C C . VAL A 1 95 ? -12.461 -21.778 5.987 1.00 25.16 95 VAL A C 1
ATOM 801 O O . VAL A 1 95 ? -11.243 -22.005 6.055 1.00 25.61 95 VAL A O 1
ATOM 805 N N . THR A 1 96 ? -13.388 -22.697 6.254 1.00 24.37 96 THR A N 1
ATOM 806 C CA . THR A 1 96 ? -13.027 -24.069 6.614 1.00 24.19 96 THR A CA 1
ATOM 807 C C . THR A 1 96 ? -12.220 -24.728 5.496 1.00 26.20 96 THR A C 1
ATOM 808 O O . THR A 1 96 ? -11.215 -25.390 5.758 1.00 22.39 96 THR A O 1
ATOM 812 N N . TRP A 1 97 ? -12.661 -24.534 4.253 1.00 25.62 97 TRP A N 1
ATOM 813 C CA . TRP A 1 97 ? -11.969 -25.112 3.102 1.00 27.19 97 TRP A CA 1
ATOM 814 C C . TRP A 1 97 ? -10.586 -24.500 2.921 1.00 28.43 97 TRP A C 1
ATOM 815 O O . TRP A 1 97 ? -9.633 -25.200 2.574 1.00 29.93 97 TRP A O 1
ATOM 826 N N . GLY A 1 98 ? -10.489 -23.191 3.147 1.00 27.30 98 GLY A N 1
ATOM 827 C CA . GLY A 1 98 ? -9.210 -22.504 3.110 1.00 27.86 98 GLY A CA 1
ATOM 828 C C . GLY A 1 98 ? -8.223 -23.099 4.101 1.00 27.60 98 GLY A C 1
ATOM 829 O O . GLY A 1 98 ? -7.074 -23.400 3.758 1.00 25.89 98 GLY A O 1
ATOM 830 N N . ASN A 1 99 ? -8.668 -23.273 5.340 1.00 24.52 99 ASN A N 1
ATOM 831 C CA . ASN A 1 99 ? -7.835 -23.922 6.340 1.00 25.01 99 ASN A CA 1
ATOM 832 C C . ASN A 1 99 ? -7.447 -25.359 5.978 1.00 27.04 99 ASN A C 1
ATOM 833 O O . ASN A 1 99 ? -6.312 -25.762 6.212 1.00 27.34 99 ASN A O 1
ATOM 838 N N . TYR A 1 100 ? -8.387 -26.133 5.424 1.00 26.21 100 TYR A N 1
ATOM 839 C CA . TYR A 1 100 ? -8.064 -27.476 4.924 1.00 29.12 100 TYR A CA 1
ATOM 840 C C . TYR A 1 100 ? -6.926 -27.395 3.920 1.00 30.69 100 TYR A C 1
ATOM 841 O O . TYR A 1 100 ? -5.954 -28.137 4.022 1.00 31.77 100 TYR A O 1
ATOM 850 N N . ALA A 1 101 ? -7.054 -26.487 2.952 1.00 28.87 101 ALA A N 1
ATOM 851 C CA . ALA A 1 101 ? -6.054 -26.360 1.891 1.00 31.30 101 ALA A CA 1
ATOM 852 C C . ALA A 1 101 ? -4.664 -26.093 2.471 1.00 32.34 101 ALA A C 1
ATOM 853 O O . ALA A 1 101 ? -3.692 -26.745 2.098 1.00 34.00 101 ALA A O 1
ATOM 855 N N . TRP A 1 102 ? -4.586 -25.144 3.398 1.00 30.85 102 TRP A N 1
ATOM 856 C CA . TRP A 1 102 ? -3.322 -24.803 4.049 1.00 30.76 102 TRP A CA 1
ATOM 857 C C . TRP A 1 102 ? -2.771 -25.930 4.921 1.00 30.43 102 TRP A C 1
ATOM 858 O O . TRP A 1 102 ? -1.558 -26.163 4.951 1.00 30.10 102 TRP A O 1
ATOM 869 N N . VAL A 1 103 ? -3.653 -26.619 5.636 1.00 26.78 103 VAL A N 1
ATOM 870 C CA . VAL A 1 103 ? -3.204 -27.721 6.483 1.00 29.27 103 VAL A CA 1
ATOM 871 C C . VAL A 1 103 ? -2.659 -28.873 5.649 1.00 31.94 103 VAL A C 1
ATOM 872 O O . VAL A 1 103 ? -1.565 -29.381 5.919 1.00 32.05 103 VAL A O 1
ATOM 876 N N . TYR A 1 104 ? -3.400 -29.275 4.618 1.00 30.91 104 TYR A N 1
ATOM 877 C CA . TYR A 1 104 ? -2.914 -30.324 3.728 1.00 33.05 104 TYR A CA 1
ATOM 878 C C . TYR A 1 104 ? -1.611 -29.896 3.055 1.00 34.40 104 TYR A C 1
ATOM 879 O O . TYR A 1 104 ? -0.716 -30.710 2.860 1.00 33.26 104 TYR A O 1
ATOM 888 N N . TYR A 1 105 ? -1.500 -28.610 2.733 1.00 36.09 105 TYR A N 1
ATOM 889 C CA . TYR A 1 105 ? -0.253 -28.081 2.191 1.00 36.66 105 TYR A CA 1
ATOM 890 C C . TYR A 1 105 ? 0.899 -28.320 3.161 1.00 35.33 105 TYR A C 1
ATOM 891 O O . TYR A 1 105 ? 1.960 -28.802 2.766 1.00 37.79 105 TYR A O 1
ATOM 900 N N . HIS A 1 106 ? 0.691 -27.982 4.426 1.00 33.93 106 HIS A N 1
ATOM 901 C CA . HIS A 1 106 ? 1.726 -28.206 5.445 1.00 36.07 106 HIS A CA 1
ATOM 902 C C . HIS A 1 106 ? 2.045 -29.679 5.712 1.00 39.26 106 HIS A C 1
ATOM 903 O O . HIS A 1 106 ? 3.137 -30.003 6.182 1.00 35.39 106 HIS A O 1
ATOM 910 N N . MET A 1 107 ? 1.099 -30.569 5.425 1.00 39.90 107 MET A N 1
ATOM 911 C CA . MET A 1 107 ? 1.336 -32.004 5.590 1.00 39.69 107 MET A CA 1
ATOM 912 C C . MET A 1 107 ? 1.889 -32.621 4.303 1.00 42.46 107 MET A C 1
ATOM 913 O O . MET A 1 107 ? 1.975 -33.846 4.178 1.00 41.79 107 MET A O 1
ATOM 918 N N . ASP A 1 108 ? 2.268 -31.746 3.370 1.00 44.17 108 ASP A N 1
ATOM 919 C CA A ASP A 1 108 ? 2.798 -32.130 2.059 0.60 46.80 108 ASP A CA 1
ATOM 920 C CA B ASP A 1 108 ? 2.805 -32.152 2.070 0.40 46.85 108 ASP A CA 1
ATOM 921 C C . ASP A 1 108 ? 1.825 -33.016 1.278 1.00 47.49 108 ASP A C 1
ATOM 922 O O . ASP A 1 108 ? 2.233 -33.853 0.475 1.00 52.10 108 ASP A O 1
ATOM 931 N N . GLN A 1 109 ? 0.533 -32.822 1.514 1.00 44.14 109 GLN A N 1
ATOM 932 C CA . GLN A 1 109 ? -0.488 -33.497 0.724 1.00 45.04 109 GLN A CA 1
ATOM 933 C C . GLN A 1 109 ? -1.024 -32.505 -0.294 1.00 43.42 109 GLN A C 1
ATOM 934 O O . GLN A 1 109 ? -2.143 -31.988 -0.166 1.00 38.93 109 GLN A O 1
ATOM 940 N N . LEU A 1 110 ? -0.206 -32.246 -1.308 1.00 44.55 110 LEU A N 1
ATOM 941 C CA . LEU A 1 110 ? -0.436 -31.139 -2.228 1.00 46.04 110 LEU A CA 1
ATOM 942 C C . LEU A 1 110 ? -1.669 -31.326 -3.097 1.00 46.89 110 LEU A C 1
ATOM 943 O O . LEU A 1 110 ? -2.408 -30.370 -3.356 1.00 45.99 110 LEU A O 1
ATOM 948 N N . GLU A 1 111 ? -1.890 -32.558 -3.542 1.00 47.62 111 GLU A N 1
ATOM 949 C CA . GLU A 1 111 ? -3.038 -32.873 -4.383 1.00 50.80 111 GLU A CA 1
ATOM 950 C C . GLU A 1 111 ? -4.333 -32.653 -3.608 1.00 48.70 111 GLU A C 1
ATOM 951 O O . GLU A 1 111 ? -5.320 -32.145 -4.141 1.00 47.50 111 GLU A O 1
ATOM 957 N N . GLU A 1 112 ? -4.315 -33.042 -2.339 1.00 44.92 112 GLU A N 1
ATOM 958 C CA . GLU A 1 112 ? -5.467 -32.875 -1.475 1.00 44.64 112 GLU A CA 1
ATOM 959 C C . GLU A 1 112 ? -5.741 -31.390 -1.244 1.00 42.65 112 GLU A C 1
ATOM 960 O O . GLU A 1 112 ? -6.894 -30.963 -1.192 1.00 39.48 112 GLU A O 1
ATOM 966 N N . ALA A 1 113 ? -4.675 -30.606 -1.103 1.00 40.18 113 ALA A N 1
ATOM 967 C CA . ALA A 1 113 ? -4.814 -29.166 -0.915 1.00 37.09 113 ALA A CA 1
ATOM 968 C C . ALA A 1 113 ? -5.437 -28.515 -2.139 1.00 37.84 113 ALA A C 1
ATOM 969 O O . ALA A 1 113 ? -6.245 -27.586 -2.016 1.00 36.26 113 ALA A O 1
ATOM 971 N N . GLN A 1 114 ? -5.056 -29.000 -3.319 1.00 38.62 114 GLN A N 1
ATOM 972 C CA . GLN A 1 114 ? -5.543 -28.432 -4.565 1.00 38.24 114 GLN A CA 1
ATOM 973 C C . GLN A 1 114 ? -7.036 -28.681 -4.706 1.00 39.71 114 GLN A C 1
ATOM 974 O O . GLN A 1 114 ? -7.767 -27.817 -5.197 1.00 40.66 114 GLN A O 1
ATOM 980 N N . LYS A 1 115 ? -7.483 -29.857 -4.263 1.00 40.85 115 LYS A N 1
ATOM 981 C CA . LYS A 1 115 ? -8.909 -30.181 -4.257 1.00 43.95 115 LYS A CA 1
ATOM 982 C C . LYS A 1 115 ? -9.693 -29.083 -3.549 1.00 39.52 115 LYS A C 1
ATOM 983 O O . LYS A 1 115 ? -10.755 -28.664 -4.012 1.00 39.39 115 LYS A O 1
ATOM 989 N N . TYR A 1 116 ? -9.159 -28.608 -2.431 1.00 36.39 116 TYR A N 1
ATOM 990 C CA . TYR A 1 116 ? -9.857 -27.590 -1.649 1.00 35.44 116 TYR A CA 1
ATOM 991 C C . TYR A 1 116 ? -9.836 -26.204 -2.296 1.00 34.79 116 TYR A C 1
ATOM 992 O O . TYR A 1 116 ? -10.850 -25.495 -2.289 1.00 32.06 116 TYR A O 1
ATOM 1001 N N . THR A 1 117 ? -8.707 -25.821 -2.880 1.00 33.92 117 THR A N 1
ATOM 1002 C CA . THR A 1 117 ? -8.672 -24.552 -3.603 1.00 33.54 117 THR A CA 1
ATOM 1003 C C . THR A 1 117 ? -9.630 -24.574 -4.801 1.00 36.18 117 THR A C 1
ATOM 1004 O O . THR A 1 117 ? -10.252 -23.558 -5.126 1.00 34.93 117 THR A O 1
ATOM 1008 N N . GLY A 1 118 ? -9.767 -25.736 -5.434 1.00 36.66 118 GLY A N 1
ATOM 1009 C CA . GLY A 1 118 ? -10.704 -25.896 -6.531 1.00 39.42 118 GLY A CA 1
ATOM 1010 C C . GLY A 1 118 ? -12.148 -25.686 -6.110 1.00 38.68 118 GLY A C 1
ATOM 1011 O O . GLY A 1 118 ? -12.920 -25.047 -6.823 1.00 38.94 118 GLY A O 1
ATOM 1012 N N . LYS A 1 119 ? -12.517 -26.224 -4.951 1.00 38.54 119 LYS A N 1
ATOM 1013 C CA . LYS A 1 119 ? -13.875 -26.068 -4.433 1.00 38.20 119 LYS A CA 1
ATOM 1014 C C . LYS A 1 119 ? -14.147 -24.611 -4.136 1.00 34.73 119 LYS A C 1
ATOM 1015 O O . LYS A 1 119 ? -15.207 -24.074 -4.462 1.00 32.72 119 LYS A O 1
ATOM 1021 N N . ILE A 1 120 ? -13.172 -23.980 -3.496 1.00 33.72 120 ILE A N 1
ATOM 1022 C CA . ILE A 1 120 ? -13.233 -22.556 -3.206 1.00 31.21 120 ILE A CA 1
ATOM 1023 C C . ILE A 1 120 ? -13.402 -21.732 -4.478 1.00 30.74 120 ILE A C 1
ATOM 1024 O O . ILE A 1 120 ? -14.302 -20.897 -4.565 1.00 31.82 120 ILE A O 1
ATOM 1029 N N . GLY A 1 121 ? -12.546 -21.976 -5.467 1.00 29.91 121 GLY A N 1
ATOM 1030 C CA . GLY A 1 121 ? -12.622 -21.252 -6.727 1.00 30.62 121 GLY A CA 1
ATOM 1031 C C . GLY A 1 121 ? -13.963 -21.425 -7.407 1.00 34.51 121 GLY A C 1
ATOM 1032 O O . GLY A 1 121 ? -14.505 -20.476 -7.989 1.00 34.83 121 GLY A O 1
ATOM 1033 N N . ASN A 1 122 ? -14.511 -22.637 -7.344 1.00 34.64 122 ASN A N 1
ATOM 1034 C CA . ASN A 1 122 ? -15.817 -22.900 -7.946 1.00 36.05 122 ASN A CA 1
ATOM 1035 C C . ASN A 1 122 ? -16.946 -22.100 -7.311 1.00 32.54 122 ASN A C 1
ATOM 1036 O O . ASN A 1 122 ? -17.766 -21.491 -8.014 1.00 34.12 122 ASN A O 1
ATOM 1041 N N . VAL A 1 123 ? -16.982 -22.101 -5.984 1.00 31.00 123 VAL A N 1
ATOM 1042 C CA . VAL A 1 123 ? -18.013 -21.371 -5.257 1.00 31.68 123 VAL A CA 1
ATOM 1043 C C . VAL A 1 123 ? -17.905 -19.860 -5.497 1.00 32.92 123 VAL A C 1
ATOM 1044 O O . VAL A 1 123 ? -18.915 -19.185 -5.720 1.00 32.67 123 VAL A O 1
ATOM 1048 N N . CYS A 1 124 ? -16.681 -19.334 -5.489 1.00 30.59 124 CYS A N 1
ATOM 1049 C CA . CYS A 1 124 ? -16.501 -17.898 -5.698 1.00 30.23 124 CYS A CA 1
ATOM 1050 C C . CYS A 1 124 ? -16.993 -17.458 -7.068 1.00 31.46 124 CYS A C 1
ATOM 1051 O O . CYS A 1 124 ? -17.581 -16.380 -7.212 1.00 30.10 124 CYS A O 1
ATOM 1054 N N . LYS A 1 125 ? -16.738 -18.298 -8.067 1.00 31.56 125 LYS A N 1
ATOM 1055 C CA . LYS A 1 125 ? -17.206 -18.063 -9.426 1.00 36.33 125 LYS A CA 1
ATOM 1056 C C . LYS A 1 125 ? -18.729 -18.127 -9.465 1.00 38.64 125 LYS A C 1
ATOM 1057 O O . LYS A 1 125 ? -19.378 -17.249 -10.044 1.00 36.93 125 LYS A O 1
ATOM 1063 N N . LYS A 1 126 ? -19.290 -19.170 -8.846 1.00 39.06 126 LYS A N 1
ATOM 1064 C CA . LYS A 1 126 ? -20.740 -19.377 -8.779 1.00 42.48 126 LYS A CA 1
ATOM 1065 C C . LYS A 1 126 ? -21.448 -18.141 -8.236 1.00 39.27 126 LYS A C 1
ATOM 1066 O O . LYS A 1 126 ? -22.538 -17.776 -8.692 1.00 38.76 126 LYS A O 1
ATOM 1072 N N . LEU A 1 127 ? -20.814 -17.511 -7.251 1.00 37.18 127 LEU A N 1
ATOM 1073 C CA . LEU A 1 127 ? -21.408 -16.383 -6.533 1.00 39.03 127 LEU A CA 1
ATOM 1074 C C . LEU A 1 127 ? -20.942 -15.004 -7.024 1.00 39.32 127 LEU A C 1
ATOM 1075 O O . LEU A 1 127 ? -21.094 -14.007 -6.318 1.00 30.70 127 LEU A O 1
ATOM 1080 N N . SER A 1 128 ? -20.393 -14.956 -8.234 1.00 38.22 128 SER A N 1
ATOM 1081 C CA . SER A 1 128 ? -20.039 -13.692 -8.878 1.00 36.87 128 SER A CA 1
ATOM 1082 C C . SER A 1 128 ? -19.047 -12.869 -8.084 1.00 35.85 128 SER A C 1
ATOM 1083 O O . SER A 1 128 ? -19.114 -11.642 -8.074 1.00 36.85 128 SER A O 1
ATOM 1086 N N . SER A 1 129 ? -18.114 -13.535 -7.416 1.00 33.67 129 SER A N 1
ATOM 1087 C CA . SER A 1 129 ? -17.117 -12.787 -6.662 1.00 31.89 129 SER A CA 1
ATOM 1088 C C . SER A 1 129 ? -16.210 -12.024 -7.618 1.00 33.89 129 SER A C 1
ATOM 1089 O O . SER A 1 129 ? -15.884 -12.519 -8.692 1.00 34.95 129 SER A O 1
ATOM 1092 N N . PRO A 1 130 ? -15.802 -10.809 -7.233 1.00 34.40 130 PRO A N 1
ATOM 1093 C CA . PRO A 1 130 ? -14.808 -10.108 -8.050 1.00 40.09 130 PRO A CA 1
ATOM 1094 C C . PRO A 1 130 ? -13.396 -10.698 -7.896 1.00 41.07 130 PRO A C 1
ATOM 1095 O O . PRO A 1 130 ? -12.511 -10.318 -8.655 1.00 42.30 130 PRO A O 1
ATOM 1099 N N . SER A 1 131 ? -13.183 -11.599 -6.935 1.00 38.53 131 SER A N 1
ATOM 1100 C CA . SER A 1 131 ? -11.881 -12.262 -6.780 1.00 37.65 131 SER A CA 1
ATOM 1101 C C . SER A 1 131 ? -11.952 -13.752 -7.121 1.00 36.22 131 SER A C 1
ATOM 1102 O O . SER A 1 131 ? -13.010 -14.374 -7.003 1.00 34.34 131 SER A O 1
ATOM 1105 N N . ASN A 1 132 ? -10.827 -14.336 -7.526 1.00 36.04 132 ASN A N 1
ATOM 1106 C CA . ASN A 1 132 ? -10.824 -15.736 -7.953 1.00 35.34 132 ASN A CA 1
ATOM 1107 C C . ASN A 1 132 ? -10.995 -16.739 -6.805 1.00 33.70 132 ASN A C 1
ATOM 1108 O O . ASN A 1 132 ? -11.691 -17.752 -6.946 1.00 35.94 132 ASN A O 1
ATOM 1113 N N . TYR A 1 133 ? -10.363 -16.459 -5.673 1.00 28.05 133 TYR A N 1
ATOM 1114 C CA . TYR A 1 133 ? -10.300 -17.449 -4.601 1.00 30.59 133 TYR A CA 1
ATOM 1115 C C . TYR A 1 133 ? -10.717 -16.930 -3.231 1.00 29.77 133 TYR A C 1
ATOM 1116 O O . TYR A 1 133 ? -10.391 -17.529 -2.207 1.00 28.84 133 TYR A O 1
ATOM 1125 N N . LYS A 1 134 ? -11.450 -15.823 -3.221 1.00 30.99 134 LYS A N 1
ATOM 1126 C CA . LYS A 1 134 ? -12.072 -15.335 -2.004 1.00 27.75 134 LYS A CA 1
ATOM 1127 C C . LYS A 1 134 ? -13.392 -14.647 -2.334 1.00 30.20 134 LYS A C 1
ATOM 1128 O O . LYS A 1 134 ? -13.637 -14.228 -3.462 1.00 30.82 134 LYS A O 1
ATOM 1134 N N . LEU A 1 135 ? -14.252 -14.570 -1.333 1.00 31.17 135 LEU A N 1
ATOM 1135 C CA . LEU A 1 135 ? -15.511 -13.878 -1.456 1.00 34.68 135 LEU A CA 1
ATOM 1136 C C . LEU A 1 135 ? -15.668 -13.148 -0.146 1.00 38.91 135 LEU A C 1
ATOM 1137 O O . LEU A 1 135 ? -16.064 -13.738 0.857 1.00 37.96 135 LEU A O 1
ATOM 1142 N N . GLU A 1 136 ? -15.323 -11.873 -0.135 1.00 41.76 136 GLU A N 1
ATOM 1143 C CA . GLU A 1 136 ? -15.450 -11.120 1.093 1.00 43.31 136 GLU A CA 1
ATOM 1144 C C . GLU A 1 136 ? -16.933 -10.982 1.412 1.00 40.28 136 GLU A C 1
ATOM 1145 O O . GLU A 1 136 ? -17.755 -10.737 0.525 1.00 36.75 136 GLU A O 1
ATOM 1151 N N . CYS A 1 137 ? -17.270 -11.200 2.675 1.00 36.98 137 CYS A N 1
ATOM 1152 C CA . CYS A 1 137 ? -18.644 -11.103 3.138 1.00 35.83 137 CYS A CA 1
ATOM 1153 C C . CYS A 1 137 ? -18.640 -10.799 4.644 1.00 31.20 137 CYS A C 1
ATOM 1154 O O . CYS A 1 137 ? -17.637 -11.010 5.326 1.00 30.15 137 CYS A O 1
ATOM 1157 N N . PRO A 1 138 ? -19.753 -10.274 5.158 1.00 32.77 138 PRO A N 1
ATOM 1158 C CA . PRO A 1 138 ? -19.816 -9.843 6.557 1.00 30.98 138 PRO A CA 1
ATOM 1159 C C . PRO A 1 138 ? -19.534 -10.962 7.550 1.00 26.70 138 PRO A C 1
ATOM 1160 O O . PRO A 1 138 ? -18.890 -10.722 8.554 1.00 25.59 138 PRO A O 1
ATOM 1164 N N . GLU A 1 139 ? -20.022 -12.167 7.282 1.00 28.21 139 GLU A N 1
ATOM 1165 C CA . GLU A 1 139 ? -19.838 -13.261 8.231 1.00 29.94 139 GLU A CA 1
ATOM 1166 C C . GLU A 1 139 ? -18.361 -13.585 8.392 1.00 27.76 139 GLU A C 1
ATOM 1167 O O . GLU A 1 139 ? -17.884 -13.846 9.500 1.00 25.39 139 GLU A O 1
ATOM 1173 N N . THR A 1 140 ? -17.629 -13.549 7.287 1.00 26.92 140 THR A N 1
ATOM 1174 C CA . THR A 1 140 ? -16.195 -13.777 7.338 1.00 25.54 140 THR A CA 1
ATOM 1175 C C . THR A 1 140 ? -15.461 -12.625 8.049 1.00 25.38 140 THR A C 1
ATOM 1176 O O . THR A 1 140 ? -14.483 -12.856 8.764 1.00 23.99 140 THR A O 1
ATOM 1180 N N . ASP A 1 141 ? -15.931 -11.394 7.843 1.00 24.36 141 ASP A N 1
ATOM 1181 C CA . ASP A 1 141 ? -15.323 -10.225 8.483 1.00 22.75 141 ASP A CA 1
ATOM 1182 C C . ASP A 1 141 ? -15.460 -10.368 9.990 1.00 21.49 141 ASP A C 1
ATOM 1183 O O . ASP A 1 141 ? -14.534 -10.072 10.747 1.00 21.81 141 ASP A O 1
ATOM 1188 N N . CYS A 1 142 ? -16.645 -10.799 10.417 1.00 22.81 142 CYS A N 1
ATOM 1189 C CA . CYS A 1 142 ? -16.921 -11.056 11.828 1.00 22.46 142 CYS A CA 1
ATOM 1190 C C . CYS A 1 142 ? -16.029 -12.164 12.393 1.00 24.46 142 CYS A C 1
ATOM 1191 O O . CYS A 1 142 ? -15.463 -12.041 13.485 1.00 21.06 142 CYS A O 1
ATOM 1194 N N . GLU A 1 143 ? -15.915 -13.263 11.660 1.00 22.77 143 GLU A N 1
ATOM 1195 C CA . GLU A 1 143 ? -15.081 -14.360 12.128 1.00 22.74 143 GLU A CA 1
ATOM 1196 C C . GLU A 1 143 ? -13.635 -13.903 12.275 1.00 21.81 143 GLU A C 1
ATOM 1197 O O . GLU A 1 143 ? -12.966 -14.218 13.258 1.00 20.93 143 GLU A O 1
ATOM 1203 N N . LYS A 1 144 ? -13.175 -13.134 11.297 1.00 20.33 144 LYS A N 1
ATOM 1204 C CA . LYS A 1 144 ? -11.828 -12.589 11.309 1.00 21.12 144 LYS A CA 1
ATOM 1205 C C . LYS A 1 144 ? -11.635 -11.650 12.505 1.00 21.91 144 LYS A C 1
ATOM 1206 O O . LYS A 1 144 ? -10.612 -11.706 13.177 1.00 21.42 144 LYS A O 1
ATOM 1212 N N . GLY A 1 145 ? -12.626 -10.796 12.770 1.00 22.46 145 GLY A N 1
ATOM 1213 C CA . GLY A 1 145 ? -12.568 -9.906 13.920 1.00 19.79 145 GLY A CA 1
ATOM 1214 C C . GLY A 1 145 ? -12.362 -10.646 15.236 1.00 20.39 145 GLY A C 1
ATOM 1215 O O . GLY A 1 145 ? -11.529 -10.255 16.071 1.00 20.65 145 GLY A O 1
ATOM 1216 N N . TRP A 1 146 ? -13.095 -11.737 15.426 1.00 19.01 146 TRP A N 1
ATOM 1217 C CA . TRP A 1 146 ? -12.932 -12.530 16.641 1.00 18.17 146 TRP A CA 1
ATOM 1218 C C . TRP A 1 146 ? -11.593 -13.253 16.689 1.00 20.63 146 TRP A C 1
ATOM 1219 O O . TRP A 1 146 ? -11.014 -13.441 17.776 1.00 19.64 146 TRP A O 1
ATOM 1230 N N . ALA A 1 147 ? -11.109 -13.690 15.529 1.00 19.40 147 ALA A N 1
ATOM 1231 C CA . ALA A 1 147 ? -9.813 -14.358 15.490 1.00 22.16 147 ALA A CA 1
ATOM 1232 C C . ALA A 1 147 ? -8.731 -13.355 15.880 1.00 22.56 147 ALA A C 1
ATOM 1233 O O . ALA A 1 147 ? -7.833 -13.677 16.665 1.00 21.76 147 ALA A O 1
ATOM 1235 N N . LEU A 1 148 ? -8.829 -12.142 15.339 1.00 20.46 148 LEU A N 1
ATOM 1236 C CA . LEU A 1 148 ? -7.883 -11.066 15.676 1.00 21.26 148 LEU A CA 1
ATOM 1237 C C . LEU A 1 148 ? -7.914 -10.731 17.176 1.00 20.79 148 LEU A C 1
ATOM 1238 O O . LEU A 1 148 ? -6.862 -10.636 17.823 1.00 18.53 148 LEU A O 1
ATOM 1243 N N . LEU A 1 149 ? -9.110 -10.557 17.738 1.00 20.32 149 LEU A N 1
ATOM 1244 C CA . LEU A 1 149 ? -9.214 -10.305 19.181 1.00 22.17 149 LEU A CA 1
ATOM 1245 C C . LEU A 1 149 ? -8.491 -11.356 20.017 1.00 22.29 149 LEU A C 1
ATOM 1246 O O . LEU A 1 149 ? -7.817 -11.025 20.996 1.00 20.92 149 LEU A O 1
ATOM 1251 N N . LYS A 1 150 ? -8.620 -12.619 19.619 1.00 18.94 150 LYS A N 1
ATOM 1252 C CA . LYS A 1 150 ? -8.052 -13.722 20.394 1.00 17.18 150 LYS A CA 1
ATOM 1253 C C . LYS A 1 150 ? -6.527 -13.677 20.382 1.00 19.79 150 LYS A C 1
ATOM 1254 O O . LYS A 1 150 ? -5.888 -14.160 21.308 1.00 19.17 150 LYS A O 1
ATOM 1260 N N . PHE A 1 151 ? -5.940 -13.041 19.369 1.00 19.40 151 PHE A N 1
ATOM 1261 C CA . PHE A 1 151 ? -4.481 -12.942 19.326 1.00 20.17 151 PHE A CA 1
ATOM 1262 C C . PHE A 1 151 ? -3.902 -11.753 20.109 1.00 21.77 151 PHE A C 1
ATOM 1263 O O . PHE A 1 151 ? -2.681 -11.557 20.147 1.00 20.07 151 PHE A O 1
ATOM 1271 N N . GLY A 1 152 ? -4.777 -10.994 20.768 1.00 22.38 152 GLY A N 1
ATOM 1272 C CA . GLY A 1 152 ? -4.352 -10.031 21.780 1.00 20.11 152 GLY A CA 1
ATOM 1273 C C . GLY A 1 152 ? -4.257 -8.576 21.360 1.00 19.53 152 GLY A C 1
ATOM 1274 O O . GLY A 1 152 ? -4.575 -8.219 20.220 1.00 19.00 152 GLY A O 1
ATOM 1275 N N . GLY A 1 153 ? -3.813 -7.729 22.292 1.00 19.13 153 GLY A N 1
ATOM 1276 C CA . GLY A 1 153 ? -3.869 -6.280 22.120 1.00 18.84 153 GLY A CA 1
ATOM 1277 C C . GLY A 1 153 ? -3.239 -5.680 20.876 1.00 22.44 153 GLY A C 1
ATOM 1278 O O . GLY A 1 153 ? -3.633 -4.596 20.425 1.00 23.82 153 GLY A O 1
ATOM 1279 N N . LYS A 1 154 ? -2.263 -6.369 20.294 1.00 23.05 154 LYS A N 1
ATOM 1280 C CA . LYS A 1 154 ? -1.620 -5.834 19.102 1.00 23.47 154 LYS A CA 1
ATOM 1281 C C . LYS A 1 154 ? -2.582 -5.846 17.922 1.00 22.00 154 LYS A C 1
ATOM 1282 O O . LYS A 1 154 ? -2.365 -5.150 16.943 1.00 24.12 154 LYS A O 1
ATOM 1288 N N . TYR A 1 155 ? -3.642 -6.640 18.041 1.00 20.23 155 TYR A N 1
ATOM 1289 C CA . TYR A 1 155 ? -4.567 -6.873 16.933 1.00 21.66 155 TYR A CA 1
ATOM 1290 C C . TYR A 1 155 ? -5.899 -6.127 17.091 1.00 21.19 155 TYR A C 1
ATOM 1291 O O . TYR A 1 155 ? -6.779 -6.263 16.258 1.00 19.96 155 TYR A O 1
ATOM 1300 N N . TYR A 1 156 ? -6.049 -5.343 18.152 1.00 21.66 156 TYR A N 1
ATOM 1301 C CA . TYR A 1 156 ? -7.350 -4.731 18.443 1.00 21.43 156 TYR A CA 1
ATOM 1302 C C . TYR A 1 156 ? -7.809 -3.705 17.405 1.00 20.49 156 TYR A C 1
ATOM 1303 O O . TYR A 1 156 ? -9.001 -3.602 17.108 1.00 21.23 156 TYR A O 1
ATOM 1312 N N . GLN A 1 157 ? -6.886 -2.913 16.873 1.00 20.65 157 GLN A N 1
ATOM 1313 C CA . GLN A 1 157 ? -7.287 -1.988 15.819 1.00 24.13 157 GLN A CA 1
ATOM 1314 C C . GLN A 1 157 ? -7.727 -2.746 14.575 1.00 24.55 157 GLN A C 1
ATOM 1315 O O . GLN A 1 157 ? -8.712 -2.377 13.933 1.00 26.96 157 GLN A O 1
ATOM 1321 N N . LYS A 1 158 ? -7.005 -3.807 14.232 1.00 21.78 158 LYS A N 1
ATOM 1322 C CA . LYS A 1 158 ? -7.375 -4.598 13.064 1.00 23.70 158 LYS A CA 1
ATOM 1323 C C . LYS A 1 158 ? -8.725 -5.301 13.274 1.00 22.50 158 LYS A C 1
ATOM 1324 O O . LYS A 1 158 ? -9.504 -5.434 12.342 1.00 22.20 158 LYS A O 1
ATOM 1330 N N . ALA A 1 159 ? -8.994 -5.749 14.495 1.00 20.78 159 ALA A N 1
ATOM 1331 C CA . ALA A 1 159 ? -10.279 -6.382 14.792 1.00 20.34 159 ALA A CA 1
ATOM 1332 C C . ALA A 1 159 ? -11.416 -5.377 14.673 1.00 22.44 159 ALA A C 1
ATOM 1333 O O . ALA A 1 159 ? -12.490 -5.704 14.164 1.00 23.75 159 ALA A O 1
ATOM 1335 N N . LYS A 1 160 ? -11.182 -4.158 15.158 1.00 23.44 160 LYS A N 1
ATOM 1336 C CA . LYS A 1 160 ? -12.200 -3.109 15.074 1.00 25.10 160 LYS A CA 1
ATOM 1337 C C . LYS A 1 160 ? -12.562 -2.842 13.619 1.00 24.77 160 LYS A C 1
ATOM 1338 O O . LYS A 1 160 ? -13.744 -2.721 13.273 1.00 25.71 160 LYS A O 1
ATOM 1344 N N . ALA A 1 161 ? -11.547 -2.772 12.761 1.00 22.65 161 ALA A N 1
ATOM 1345 C CA . ALA A 1 161 ? -11.785 -2.537 11.334 1.00 22.90 161 ALA A CA 1
ATOM 1346 C C . ALA A 1 161 ? -12.550 -3.686 10.674 1.00 24.31 161 ALA A C 1
ATOM 1347 O O . ALA A 1 161 ? -13.399 -3.463 9.796 1.00 22.87 161 ALA A O 1
ATOM 1349 N N . ALA A 1 162 ? -12.248 -4.912 11.093 1.00 24.17 162 ALA A N 1
ATOM 1350 C CA . ALA A 1 162 ? -12.957 -6.079 10.581 1.00 21.40 162 ALA A CA 1
ATOM 1351 C C . ALA A 1 162 ? -14.441 -6.054 10.970 1.00 23.09 162 ALA A C 1
ATOM 1352 O O . ALA A 1 162 ? -15.317 -6.325 10.144 1.00 23.24 162 ALA A O 1
ATOM 1354 N N . PHE A 1 163 ? -14.737 -5.739 12.226 1.00 26.29 163 PHE A N 1
ATOM 1355 C CA . PHE A 1 163 ? -16.134 -5.635 12.628 1.00 25.62 163 PHE A CA 1
ATOM 1356 C C . PHE A 1 163 ? -16.828 -4.456 11.937 1.00 25.95 163 PHE A C 1
ATOM 1357 O O . PHE A 1 163 ? -17.996 -4.557 11.545 1.00 25.00 163 PHE A O 1
ATOM 1365 N N . GLU A 1 164 ? -16.103 -3.351 11.770 1.00 25.12 164 GLU A N 1
ATOM 1366 C CA . GLU A 1 164 ? -16.628 -2.210 11.029 1.00 25.89 164 GLU A CA 1
ATOM 1367 C C . GLU A 1 164 ? -16.978 -2.573 9.583 1.00 28.56 164 GLU A C 1
ATOM 1368 O O . GLU A 1 164 ? -17.957 -2.070 9.025 1.00 28.87 164 GLU A O 1
ATOM 1374 N N . LYS A 1 165 ? -16.176 -3.441 8.979 1.00 26.89 165 LYS A N 1
ATOM 1375 C CA . LYS A 1 165 ? -16.411 -3.864 7.601 1.00 25.98 165 LYS A CA 1
ATOM 1376 C C . LYS A 1 165 ? -17.712 -4.663 7.528 1.00 25.55 165 LYS A C 1
ATOM 1377 O O . LYS A 1 165 ? -18.504 -4.507 6.595 1.00 27.34 165 LYS A O 1
ATOM 1383 N N . ALA A 1 166 ? -17.939 -5.505 8.532 1.00 26.27 166 ALA A N 1
ATOM 1384 C CA . ALA A 1 166 ? -19.166 -6.298 8.613 1.00 25.84 166 ALA A CA 1
ATOM 1385 C C . ALA A 1 166 ? -20.398 -5.413 8.830 1.00 24.34 166 ALA A C 1
ATOM 1386 O O . ALA A 1 166 ? -21.443 -5.617 8.205 1.00 27.09 166 ALA A O 1
ATOM 1388 N N . LEU A 1 167 ? -20.265 -4.425 9.713 1.00 25.36 167 LEU A N 1
ATOM 1389 C CA . LEU A 1 167 ? -21.352 -3.498 10.030 1.00 24.41 167 LEU A CA 1
ATOM 1390 C C . LEU A 1 167 ? -21.663 -2.516 8.902 1.00 28.34 167 LEU A C 1
ATOM 1391 O O . LEU A 1 167 ? -22.778 -1.996 8.812 1.00 30.76 167 LEU A O 1
ATOM 1396 N N . GLU A 1 168 ? -20.680 -2.246 8.049 1.00 30.11 168 GLU A N 1
ATOM 1397 C CA . GLU A 1 168 ? -20.945 -1.487 6.822 1.00 33.82 168 GLU A CA 1
ATOM 1398 C C . GLU A 1 168 ? -22.073 -2.133 6.010 1.00 36.74 168 GLU A C 1
ATOM 1399 O O . GLU A 1 168 ? -22.916 -1.439 5.423 1.00 37.11 168 GLU A O 1
ATOM 1405 N N . VAL A 1 169 ? -22.090 -3.464 5.969 1.00 34.55 169 VAL A N 1
ATOM 1406 C CA . VAL A 1 169 ? -23.124 -4.185 5.227 1.00 34.35 169 VAL A CA 1
ATOM 1407 C C . VAL A 1 169 ? -24.399 -4.421 6.051 1.00 32.28 169 VAL A C 1
ATOM 1408 O O . VAL A 1 169 ? -25.504 -4.272 5.544 1.00 34.33 169 VAL A O 1
ATOM 1412 N N . GLU A 1 170 ? -24.241 -4.793 7.316 1.00 29.15 170 GLU A N 1
ATOM 1413 C CA . GLU A 1 170 ? -25.385 -5.055 8.188 1.00 32.51 170 GLU A CA 1
ATOM 1414 C C . GLU A 1 170 ? -25.212 -4.334 9.516 1.00 30.10 170 GLU A C 1
ATOM 1415 O O . GLU A 1 170 ? -24.777 -4.944 10.504 1.00 29.36 170 GLU A O 1
ATOM 1421 N N . PRO A 1 171 ? -25.548 -3.039 9.546 1.00 29.15 171 PRO A N 1
ATOM 1422 C CA . PRO A 1 171 ? -25.348 -2.202 10.736 1.00 30.23 171 PRO A CA 1
ATOM 1423 C C . PRO A 1 171 ? -26.121 -2.689 11.964 1.00 29.20 171 PRO A C 1
ATOM 1424 O O . PRO A 1 171 ? -25.726 -2.388 13.083 1.00 25.69 171 PRO A O 1
ATOM 1428 N N . ASP A 1 172 ? -27.199 -3.438 11.756 1.00 32.31 172 ASP A N 1
ATOM 1429 C CA . ASP A 1 172 ? -28.056 -3.852 12.863 1.00 30.02 172 ASP A CA 1
ATOM 1430 C C . ASP A 1 172 ? -27.998 -5.351 13.140 1.00 29.04 172 ASP A C 1
ATOM 1431 O O . ASP A 1 172 ? -28.853 -5.895 13.840 1.00 29.96 172 ASP A O 1
ATOM 1436 N N . ASN A 1 173 ? -26.989 -6.021 12.594 1.00 29.43 173 ASN A N 1
ATOM 1437 C CA . ASN A 1 173 ? -26.800 -7.442 12.862 1.00 30.33 173 ASN A CA 1
ATOM 1438 C C . ASN A 1 173 ? -26.425 -7.648 14.333 1.00 27.27 173 ASN A C 1
ATOM 1439 O O . ASN A 1 173 ? -25.468 -7.043 14.828 1.00 27.81 173 ASN A O 1
ATOM 1444 N N . PRO A 1 174 ? -27.189 -8.486 15.052 1.00 26.91 174 PRO A N 1
ATOM 1445 C CA . PRO A 1 174 ? -26.906 -8.639 16.487 1.00 22.30 174 PRO A CA 1
ATOM 1446 C C . PRO A 1 174 ? -25.508 -9.210 16.781 1.00 21.72 174 PRO A C 1
ATOM 1447 O O . PRO A 1 174 ? -24.842 -8.732 17.696 1.00 20.07 174 PRO A O 1
ATOM 1451 N N . GLU A 1 175 ? -25.067 -10.197 16.011 1.00 23.17 175 GLU A N 1
ATOM 1452 C CA . GLU A 1 175 ? -23.756 -10.791 16.244 1.00 25.32 175 GLU A CA 1
ATOM 1453 C C . GLU A 1 175 ? -22.627 -9.800 15.943 1.00 24.63 175 GLU A C 1
ATOM 1454 O O . GLU A 1 175 ? -21.639 -9.726 16.670 1.00 21.92 175 GLU A O 1
ATOM 1460 N N . PHE A 1 176 ? -22.772 -9.043 14.864 1.00 23.62 176 PHE A N 1
ATOM 1461 C CA . PHE A 1 176 ? -21.701 -8.147 14.468 1.00 25.06 176 PHE A CA 1
ATOM 1462 C C . PHE A 1 176 ? -21.575 -7.059 15.509 1.00 23.79 176 PHE A C 1
ATOM 1463 O O . PHE A 1 176 ? -20.480 -6.613 15.810 1.00 22.64 176 PHE A O 1
ATOM 1471 N N . ASN A 1 177 ? -22.707 -6.636 16.059 1.00 23.66 177 ASN A N 1
ATOM 1472 C CA . ASN A 1 177 ? -22.687 -5.574 17.052 1.00 24.09 177 ASN A CA 1
ATOM 1473 C C . ASN A 1 177 ? -22.006 -5.993 18.347 1.00 21.97 177 ASN A C 1
ATOM 1474 O O . ASN A 1 177 ? -21.296 -5.200 18.954 1.00 21.86 177 ASN A O 1
ATOM 1479 N N . ILE A 1 178 ? -22.207 -7.238 18.762 1.00 23.42 178 ILE A N 1
ATOM 1480 C CA . ILE A 1 178 ? -21.495 -7.741 19.939 1.00 21.34 178 ILE A CA 1
ATOM 1481 C C . ILE A 1 178 ? -19.978 -7.671 19.736 1.00 20.37 178 ILE A C 1
ATOM 1482 O O . ILE A 1 178 ? -19.252 -7.140 20.589 1.00 20.09 178 ILE A O 1
ATOM 1487 N N . GLY A 1 179 ? -19.498 -8.189 18.606 1.00 23.20 179 GLY A N 1
ATOM 1488 C CA . GLY A 1 179 ? -18.066 -8.200 18.328 1.00 22.33 179 GLY A CA 1
ATOM 1489 C C . GLY A 1 179 ? -17.474 -6.796 18.326 1.00 21.04 179 GLY A C 1
ATOM 1490 O O . GLY A 1 179 ? -16.423 -6.528 18.934 1.00 19.66 179 GLY A O 1
ATOM 1491 N N . TYR A 1 180 ? -18.155 -5.891 17.632 1.00 21.59 180 TYR A N 1
ATOM 1492 C CA . TYR A 1 180 ? -17.716 -4.509 17.554 1.00 21.66 180 TYR A CA 1
ATOM 1493 C C . TYR A 1 180 ? -17.709 -3.858 18.932 1.00 23.65 180 TYR A C 1
ATOM 1494 O O . TYR A 1 180 ? -16.730 -3.229 19.318 1.00 21.39 180 TYR A O 1
ATOM 1503 N N . ALA A 1 181 ? -18.809 -3.999 19.664 1.00 20.81 181 ALA A N 1
ATOM 1504 C CA . ALA A 1 181 ? -18.903 -3.339 20.969 1.00 23.07 181 ALA A CA 1
ATOM 1505 C C . ALA A 1 181 ? -17.849 -3.856 21.953 1.00 20.93 181 ALA A C 1
ATOM 1506 O O . ALA A 1 181 ? -17.279 -3.092 22.716 1.00 20.37 181 ALA A O 1
ATOM 1508 N N . ILE A 1 182 ? -17.583 -5.155 21.935 1.00 20.43 182 ILE A N 1
ATOM 1509 C CA . ILE A 1 182 ? -16.547 -5.691 22.807 1.00 18.79 182 ILE A CA 1
ATOM 1510 C C . ILE A 1 182 ? -15.151 -5.218 22.400 1.00 19.80 182 ILE A C 1
ATOM 1511 O O . ILE A 1 182 ? -14.312 -4.903 23.255 1.00 20.70 182 ILE A O 1
ATOM 1516 N N . THR A 1 183 ? -14.910 -5.126 21.095 1.00 18.33 183 THR A N 1
ATOM 1517 C CA . THR A 1 183 ? -13.632 -4.582 20.625 1.00 20.53 183 THR A CA 1
ATOM 1518 C C . THR A 1 183 ? -13.438 -3.117 21.099 1.00 23.27 183 THR A C 1
ATOM 1519 O O . THR A 1 183 ? -12.377 -2.744 21.620 1.00 20.61 183 THR A O 1
ATOM 1523 N N . VAL A 1 184 ? -14.457 -2.283 20.910 1.00 22.08 184 VAL A N 1
ATOM 1524 C CA . VAL A 1 184 ? -14.357 -0.892 21.338 1.00 21.56 184 VAL A CA 1
ATOM 1525 C C . VAL A 1 184 ? -14.203 -0.809 22.866 1.00 21.45 184 VAL A C 1
ATOM 1526 O O . VAL A 1 184 ? -13.453 0.031 23.377 1.00 23.35 184 VAL A O 1
ATOM 1530 N N . TYR A 1 185 ? -14.875 -1.714 23.576 1.00 21.03 185 TYR A N 1
ATOM 1531 C CA . TYR A 1 185 ? -14.738 -1.800 25.036 1.00 21.93 185 TYR A CA 1
ATOM 1532 C C . TYR A 1 185 ? -13.296 -2.100 25.468 1.00 22.92 185 TYR A C 1
ATOM 1533 O O . TYR A 1 185 ? -12.762 -1.449 26.380 1.00 24.50 185 TYR A O 1
ATOM 1542 N N . ARG A 1 186 ? -12.652 -3.061 24.811 1.00 19.86 186 ARG A N 1
ATOM 1543 C CA . ARG A 1 186 ? -11.256 -3.345 25.128 1.00 20.66 186 ARG A CA 1
ATOM 1544 C C . ARG A 1 186 ? -10.353 -2.179 24.748 1.00 24.38 186 ARG A C 1
ATOM 1545 O O . ARG A 1 186 ? -9.392 -1.874 25.460 1.00 24.29 186 ARG A O 1
ATOM 1553 N N . LEU A 1 187 ? -10.668 -1.524 23.632 1.00 21.47 187 LEU A N 1
ATOM 1554 C CA . LEU A 1 187 ? -9.884 -0.372 23.200 1.00 23.02 187 LEU A CA 1
ATOM 1555 C C . LEU A 1 187 ? -10.022 0.804 24.164 1.00 24.52 187 LEU A C 1
ATOM 1556 O O . LEU A 1 187 ? -9.136 1.641 24.232 1.00 24.23 187 LEU A O 1
ATOM 1561 N N . ASP A 1 188 ? -11.112 0.848 24.928 1.00 24.27 188 ASP A N 1
ATOM 1562 C CA . ASP A 1 188 ? -11.297 1.917 25.916 1.00 23.71 188 ASP A CA 1
ATOM 1563 C C . ASP A 1 188 ? -10.259 1.795 27.024 1.00 27.86 188 ASP A C 1
ATOM 1564 O O . ASP A 1 188 ? -9.873 2.796 27.646 1.00 30.11 188 ASP A O 1
ATOM 1569 N N . ASP A 1 189 ? -9.822 0.558 27.255 1.00 29.46 189 ASP A N 1
ATOM 1570 C CA . ASP A 1 189 ? -8.831 0.230 28.279 1.00 31.86 189 ASP A CA 1
ATOM 1571 C C . ASP A 1 189 ? -7.414 0.157 27.703 1.00 36.11 189 ASP A C 1
ATOM 1572 O O . ASP A 1 189 ? -6.440 0.340 28.435 1.00 41.39 189 ASP A O 1
ATOM 1577 N N . SER A 1 190 ? -7.308 -0.085 26.394 1.00 37.11 190 SER A N 1
ATOM 1578 C CA . SER A 1 190 ? -6.020 -0.250 25.699 1.00 39.56 190 SER A CA 1
ATOM 1579 C C . SER A 1 190 ? -5.301 1.059 25.403 1.00 43.78 190 SER A C 1
ATOM 1580 O O . SER A 1 190 ? -5.925 2.053 25.023 1.00 39.25 190 SER A O 1
ATOM 1583 N N . ASP A 1 191 ? -3.977 1.033 25.557 1.00 52.12 191 ASP A N 1
ATOM 1584 C CA . ASP A 1 191 ? -3.108 2.167 25.217 1.00 60.68 191 ASP A CA 1
ATOM 1585 C C . ASP A 1 191 ? -3.622 3.516 25.693 1.00 57.76 191 ASP A C 1
ATOM 1586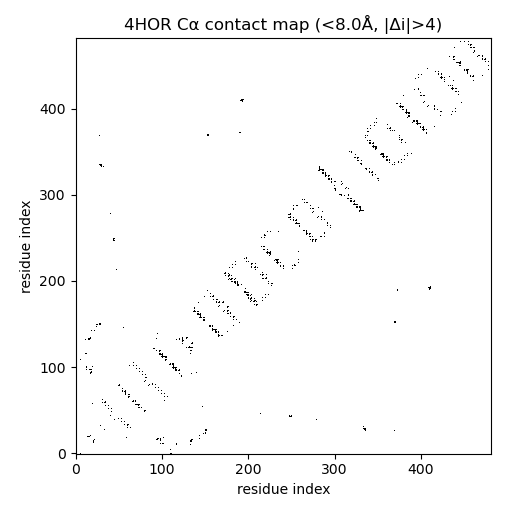 O O . ASP A 1 191 ? -3.572 4.496 24.949 1.00 60.98 191 ASP A O 1
ATOM 1591 N N . ARG A 1 192 ? -4.126 3.563 26.920 1.00 50.65 192 ARG A N 1
ATOM 1592 C CA . ARG A 1 192 ? -4.640 4.808 27.468 1.00 47.66 192 ARG A CA 1
ATOM 1593 C C . ARG A 1 192 ? -3.550 5.864 27.541 1.00 46.83 192 ARG A C 1
ATOM 1594 O O . ARG A 1 192 ? -2.411 5.560 27.891 1.00 45.66 192 ARG A O 1
ATOM 1602 N N . GLU A 1 193 ? -3.903 7.099 27.197 1.00 46.50 193 GLU A N 1
ATOM 1603 C CA . GLU A 1 193 ? -3.008 8.226 27.412 1.00 48.46 193 GLU A CA 1
ATOM 1604 C C . GLU A 1 193 ? -3.345 8.940 28.722 1.00 49.93 193 GLU A C 1
ATOM 1605 O O . GLU A 1 193 ? -2.513 9.663 29.280 1.00 51.99 193 GLU A O 1
ATOM 1611 N N . GLY A 1 194 ? -4.566 8.725 29.208 1.00 48.70 194 GLY A N 1
ATOM 1612 C CA . GLY A 1 194 ? -5.020 9.322 30.453 1.00 48.89 194 GLY A CA 1
ATOM 1613 C C . GLY A 1 194 ? -6.113 8.500 31.112 1.00 50.12 194 GLY A C 1
ATOM 1614 O O . GLY A 1 194 ? -5.929 7.312 31.395 1.00 46.28 194 GLY A O 1
ATOM 1615 N N . SER A 1 195 ? -7.259 9.128 31.355 1.00 54.10 195 SER A N 1
ATOM 1616 C CA . SER A 1 195 ? -8.385 8.442 31.994 1.00 55.76 195 SER A CA 1
ATOM 1617 C C . SER A 1 195 ? -8.987 7.373 31.082 1.00 51.97 195 SER A C 1
ATOM 1618 O O . SER A 1 195 ? -8.847 7.453 29.859 1.00 50.91 195 SER A O 1
ATOM 1621 N N . VAL A 1 196 ? -9.638 6.367 31.670 1.00 48.08 196 VAL A N 1
ATOM 1622 C CA . VAL A 1 196 ? -10.328 5.353 30.865 1.00 46.84 196 VAL A CA 1
ATOM 1623 C C . VAL A 1 196 ? -11.387 6.025 29.989 1.00 40.77 196 VAL A C 1
ATOM 1624 O O . VAL A 1 196 ? -11.996 7.026 30.373 1.00 41.91 196 VAL A O 1
ATOM 1628 N N . LYS A 1 197 ? -11.562 5.483 28.792 1.00 34.32 197 LYS A N 1
ATOM 1629 C CA . LYS A 1 197 ? -12.429 6.083 27.804 1.00 32.72 197 LYS A CA 1
ATOM 1630 C C . LYS A 1 197 ? -13.794 5.414 27.859 1.00 28.76 197 LYS A C 1
ATOM 1631 O O . LYS A 1 197 ? -13.977 4.408 28.554 1.00 24.99 197 LYS A O 1
ATOM 1637 N N . SER A 1 198 ? -14.760 5.971 27.139 1.00 26.76 198 SER A N 1
ATOM 1638 C CA . SER A 1 198 ? -16.084 5.364 27.120 1.00 29.45 198 SER A CA 1
ATOM 1639 C C . SER A 1 198 ? -16.724 5.394 25.741 1.00 30.20 198 SER A C 1
ATOM 1640 O O . SER A 1 198 ? -17.948 5.477 25.621 1.00 28.39 198 SER A O 1
ATOM 1643 N N . PHE A 1 199 ? -15.899 5.319 24.700 1.00 28.00 199 PHE A N 1
ATOM 1644 C CA . PHE A 1 199 ? -16.422 5.223 23.339 1.00 29.19 199 PHE A CA 1
ATOM 1645 C C . PHE A 1 199 ? -17.309 3.988 23.149 1.00 26.97 199 PHE A C 1
ATOM 1646 O O . PHE A 1 199 ? -18.141 3.947 22.232 1.00 26.27 199 PHE A O 1
ATOM 1654 N N . SER A 1 200 ? -17.127 2.987 24.011 1.00 23.87 200 SER A N 1
ATOM 1655 C CA . SER A 1 200 ? -17.875 1.731 23.885 1.00 23.85 200 SER A CA 1
ATOM 1656 C C . SER A 1 200 ? -19.272 1.805 24.465 1.00 25.31 200 SER A C 1
ATOM 1657 O O . SER A 1 200 ? -20.077 0.905 24.252 1.00 23.70 200 SER A O 1
ATOM 1660 N N . LEU A 1 201 ? -19.568 2.874 25.195 1.00 26.53 201 LEU A N 1
ATOM 1661 C CA . LEU A 1 201 ? -20.863 2.956 25.876 1.00 24.76 201 LEU A CA 1
ATOM 1662 C C . LEU A 1 201 ? -22.044 2.893 24.901 1.00 24.80 201 LEU A C 1
ATOM 1663 O O . LEU A 1 201 ? -22.961 2.098 25.093 1.00 21.96 201 LEU A O 1
ATOM 1668 N N . GLY A 1 202 ? -22.026 3.727 23.859 1.00 27.16 202 GLY A N 1
ATOM 1669 C CA . GLY A 1 202 ? -23.057 3.668 22.825 1.00 29.49 202 GLY A CA 1
ATOM 1670 C C . GLY A 1 202 ? -23.149 2.316 22.110 1.00 25.82 202 GLY A C 1
ATOM 1671 O O . GLY A 1 202 ? -24.217 1.715 22.028 1.00 22.19 202 GLY A O 1
ATOM 1672 N N . PRO A 1 203 ? -22.027 1.846 21.551 1.00 26.29 203 PRO A N 1
ATOM 1673 C CA . PRO A 1 203 ? -21.995 0.513 20.945 1.00 23.52 203 PRO A CA 1
ATOM 1674 C C . PRO A 1 203 ? -22.482 -0.597 21.874 1.00 20.99 203 PRO A C 1
ATOM 1675 O O . PRO A 1 203 ? -23.166 -1.501 21.393 1.00 22.95 203 PRO A O 1
ATOM 1679 N N . LEU A 1 204 ? -22.153 -0.535 23.161 1.00 20.98 204 LEU A N 1
ATOM 1680 C CA . LEU A 1 204 ? -22.633 -1.554 24.096 1.00 21.25 204 LEU A CA 1
ATOM 1681 C C . LEU A 1 204 ? -24.146 -1.491 24.289 1.00 24.47 204 LEU A C 1
ATOM 1682 O O . LEU A 1 204 ? -24.810 -2.528 24.321 1.00 22.66 204 LEU A O 1
ATOM 1687 N N . ARG A 1 205 ? -24.693 -0.285 24.421 1.00 25.47 205 ARG A N 1
ATOM 1688 C CA A ARG A 1 205 ? -26.137 -0.123 24.567 0.51 27.06 205 ARG A CA 1
ATOM 1689 C CA B ARG A 1 205 ? -26.135 -0.146 24.581 0.49 26.91 205 ARG A CA 1
ATOM 1690 C C . ARG A 1 205 ? -26.860 -0.746 23.377 1.00 26.55 205 ARG A C 1
ATOM 1691 O O . ARG A 1 205 ? -27.864 -1.443 23.536 1.00 25.21 205 ARG A O 1
ATOM 1706 N N . LYS A 1 206 ? -26.332 -0.502 22.180 1.00 25.38 206 LYS A N 1
ATOM 1707 C CA . LYS A 1 206 ? -26.949 -1.047 20.962 1.00 25.16 206 LYS A CA 1
ATOM 1708 C C . LYS A 1 206 ? -26.865 -2.565 20.902 1.00 25.12 206 LYS A C 1
ATOM 1709 O O . LYS A 1 206 ? -27.850 -3.230 20.595 1.00 25.77 206 LYS A O 1
ATOM 1715 N N . ALA A 1 207 ? -25.680 -3.101 21.192 1.00 26.09 207 ALA A N 1
ATOM 1716 C CA . ALA A 1 207 ? -25.473 -4.538 21.189 1.00 25.91 207 ALA A CA 1
ATOM 1717 C C . ALA A 1 207 ? -26.387 -5.224 22.195 1.00 23.49 207 ALA A C 1
ATOM 1718 O O . ALA A 1 207 ? -26.908 -6.279 21.923 1.00 25.89 207 ALA A O 1
ATOM 1720 N N . VAL A 1 208 ? -26.584 -4.614 23.356 1.00 23.16 208 VAL A N 1
ATOM 1721 C CA . VAL A 1 208 ? -27.493 -5.179 24.348 1.00 24.46 208 VAL A CA 1
ATOM 1722 C C . VAL A 1 208 ? -28.944 -5.151 23.860 1.00 25.44 208 VAL A C 1
ATOM 1723 O O . VAL A 1 208 ? -29.686 -6.125 24.022 1.00 25.49 208 VAL A O 1
ATOM 1727 N N . THR A 1 209 ? -29.351 -4.038 23.260 1.00 25.91 209 THR A N 1
ATOM 1728 C CA . THR A 1 209 ? -30.709 -3.941 22.712 1.00 29.40 209 THR A CA 1
ATOM 1729 C C . THR A 1 209 ? -30.944 -5.010 21.637 1.00 28.39 209 THR A C 1
ATOM 1730 O O . THR A 1 209 ? -32.023 -5.585 21.543 1.00 27.43 209 THR A O 1
ATOM 1734 N N . LEU A 1 210 ? -29.919 -5.270 20.830 1.00 25.63 210 LEU A N 1
ATOM 1735 C CA . LEU A 1 210 ? -30.037 -6.196 19.714 1.00 26.06 210 LEU A CA 1
ATOM 1736 C C . LEU A 1 210 ? -29.936 -7.650 20.150 1.00 27.71 210 LEU A C 1
ATOM 1737 O O . LEU A 1 210 ? -30.296 -8.551 19.389 1.00 29.31 210 LEU A O 1
ATOM 1742 N N . ASN A 1 211 ? -29.449 -7.873 21.370 1.00 24.86 211 ASN A N 1
ATOM 1743 C CA . ASN A 1 211 ? -29.266 -9.225 21.902 1.00 26.01 211 ASN A CA 1
ATOM 1744 C C . ASN A 1 211 ? -29.892 -9.383 23.297 1.00 28.41 211 ASN A C 1
ATOM 1745 O O . ASN A 1 211 ? -29.180 -9.613 24.280 1.00 26.74 211 ASN A O 1
ATOM 1750 N N . PRO A 1 212 ? -31.230 -9.292 23.380 1.00 33.04 212 PRO A N 1
ATOM 1751 C CA . PRO A 1 212 ? -31.935 -9.233 24.669 1.00 37.21 212 PRO A CA 1
ATOM 1752 C C . PRO A 1 212 ? -31.680 -10.430 25.590 1.00 39.09 212 PRO A C 1
ATOM 1753 O O . PRO A 1 212 ? -31.711 -10.283 26.806 1.00 41.02 212 PRO A O 1
ATOM 1757 N N . ASP A 1 213 ? -31.423 -11.602 25.032 1.00 40.59 213 ASP A N 1
ATOM 1758 C CA . ASP A 1 213 ? -31.282 -12.779 25.886 1.00 43.06 213 ASP A CA 1
ATOM 1759 C C . ASP A 1 213 ? -29.835 -13.039 26.320 1.00 39.18 213 ASP A C 1
ATOM 1760 O O . ASP A 1 213 ? -29.543 -14.029 26.998 1.00 37.86 213 ASP A O 1
ATOM 1765 N N . ASN A 1 214 ? -28.935 -12.136 25.939 1.00 33.56 214 ASN A N 1
ATOM 1766 C CA . ASN A 1 214 ? -27.506 -12.385 26.066 1.00 26.47 214 ASN A CA 1
ATOM 1767 C C . ASN A 1 214 ? -26.880 -11.671 27.274 1.00 25.00 214 ASN A C 1
ATOM 1768 O O . ASN A 1 214 ? -26.694 -10.461 27.245 1.00 23.88 214 ASN A O 1
ATOM 1773 N N . SER A 1 215 ? -26.546 -12.433 28.316 1.00 23.35 215 SER A N 1
ATOM 1774 C CA . SER A 1 215 ? -26.007 -11.858 29.557 1.00 24.44 215 SER A CA 1
ATOM 17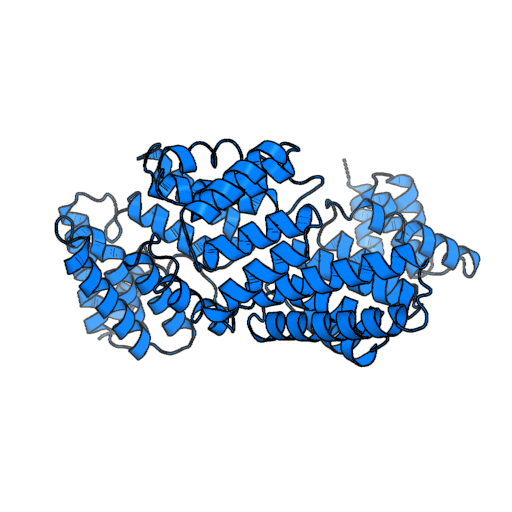75 C C . SER A 1 215 ? -24.513 -11.539 29.445 1.00 23.22 215 SER A C 1
ATOM 1776 O O . SER A 1 215 ? -23.976 -10.782 30.251 1.00 21.54 215 SER A O 1
ATOM 1779 N N . TYR A 1 216 ? -23.843 -12.141 28.462 1.00 21.16 216 TYR A N 1
ATOM 1780 C CA . TYR A 1 216 ? -22.422 -11.895 28.248 1.00 22.89 216 TYR A CA 1
ATOM 1781 C C . TYR A 1 216 ? -22.174 -10.452 27.758 1.00 21.24 216 TYR A C 1
ATOM 1782 O O . TYR A 1 216 ? -21.319 -9.740 28.286 1.00 20.33 216 TYR A O 1
ATOM 1791 N N . ILE A 1 217 ? -22.938 -10.010 26.762 1.00 23.20 217 ILE A N 1
ATOM 1792 C CA . ILE A 1 217 ? -22.763 -8.642 26.265 1.00 22.46 217 ILE A CA 1
ATOM 1793 C C . ILE A 1 217 ? -23.234 -7.643 27.319 1.00 21.83 217 ILE A C 1
ATOM 1794 O O . ILE A 1 217 ? -22.620 -6.590 27.509 1.00 21.49 217 ILE A O 1
ATOM 1799 N N . LYS A 1 218 ? -24.300 -7.998 28.037 1.00 21.22 218 LYS A N 1
ATOM 1800 C CA . LYS A 1 218 ? -24.859 -7.106 29.044 1.00 23.60 218 LYS A CA 1
ATOM 1801 C C . LYS A 1 218 ? -23.883 -6.801 30.185 1.00 24.08 218 LYS A C 1
ATOM 1802 O O . LYS A 1 218 ? -23.887 -5.697 30.730 1.00 23.90 218 LYS A O 1
ATOM 1808 N N . VAL A 1 219 ? -23.040 -7.766 30.540 1.00 22.26 219 VAL A N 1
ATOM 1809 C CA . VAL A 1 219 ? -22.125 -7.560 31.663 1.00 22.98 219 VAL A CA 1
ATOM 1810 C C . VAL A 1 219 ? -21.070 -6.491 31.325 1.00 22.16 219 VAL A C 1
ATOM 1811 O O . VAL A 1 219 ? -20.611 -5.755 32.208 1.00 18.38 219 VAL A O 1
ATOM 1815 N N . PHE A 1 220 ? -20.723 -6.357 30.045 1.00 21.00 220 PHE A N 1
ATOM 1816 C CA . PHE A 1 220 ? -19.813 -5.265 29.659 1.00 23.69 220 PHE A CA 1
ATOM 1817 C C . PHE A 1 220 ? -20.461 -3.893 29.768 1.00 23.25 220 PHE A C 1
ATOM 1818 O O . PHE A 1 220 ? -19.806 -2.897 30.143 1.00 21.93 220 PHE A O 1
ATOM 1826 N N . LEU A 1 221 ? -21.747 -3.832 29.442 1.00 21.33 221 LEU A N 1
ATOM 1827 C CA . LEU A 1 221 ? -22.493 -2.592 29.621 1.00 22.76 221 LEU A CA 1
ATOM 1828 C C . LEU A 1 221 ? -22.483 -2.178 31.087 1.00 24.96 221 LEU A C 1
ATOM 1829 O O . LEU A 1 221 ? -22.284 -0.998 31.409 1.00 21.92 221 LEU A O 1
ATOM 1834 N N . ALA A 1 222 ? -22.702 -3.143 31.979 1.00 22.50 222 ALA A N 1
ATOM 1835 C CA . ALA A 1 222 ? -22.687 -2.843 33.413 1.00 22.64 222 ALA A CA 1
ATOM 1836 C C . ALA A 1 222 ? -21.318 -2.291 33.851 1.00 21.55 222 ALA A C 1
ATOM 1837 O O . ALA A 1 222 ? -21.241 -1.303 34.611 1.00 21.00 222 ALA A O 1
ATOM 1839 N N . LEU A 1 223 ? -20.245 -2.924 33.377 1.00 20.32 223 LEU A N 1
ATOM 1840 C CA . LEU A 1 223 ? -18.885 -2.477 33.728 1.00 21.38 223 LEU A CA 1
ATOM 1841 C C . LEU A 1 223 ? -18.589 -1.082 33.177 1.00 21.17 223 LEU A C 1
ATOM 1842 O O . LEU A 1 223 ? -18.026 -0.217 33.868 1.00 21.99 223 LEU A O 1
ATOM 1847 N N . LYS A 1 224 ? -18.990 -0.844 31.937 1.00 21.98 224 LYS A N 1
ATOM 1848 C CA . LYS A 1 224 ? -18.807 0.478 31.346 1.00 24.10 224 LYS A CA 1
ATOM 1849 C C . LYS A 1 224 ? -19.605 1.565 32.079 1.00 26.65 224 LYS A C 1
ATOM 1850 O O . LYS A 1 224 ? -19.113 2.683 32.259 1.00 26.94 224 LYS A O 1
ATOM 1856 N N . LEU A 1 225 ? -20.820 1.237 32.517 1.00 24.51 225 LEU A N 1
ATOM 1857 C CA . LEU A 1 225 ? -21.600 2.180 33.313 1.00 26.97 225 LEU A CA 1
ATOM 1858 C C . LEU A 1 225 ? -20.892 2.481 34.616 1.00 26.44 225 LEU A C 1
ATOM 1859 O O . LEU A 1 225 ? -20.879 3.623 35.071 1.00 28.22 225 LEU A O 1
ATOM 1864 N N . GLN A 1 226 ? -20.295 1.455 35.214 1.00 25.86 226 GLN A N 1
ATOM 1865 C CA . GLN A 1 226 ? -19.525 1.672 36.434 1.00 25.50 226 GLN A CA 1
ATOM 1866 C C . GLN A 1 226 ? -18.391 2.660 36.156 1.00 23.79 226 GLN A C 1
ATOM 1867 O O . GLN A 1 226 ? -18.108 3.542 36.974 1.00 25.16 226 GLN A O 1
ATOM 1873 N N . ASP A 1 227 ? -17.758 2.529 34.990 1.00 25.02 227 ASP A N 1
ATOM 1874 C CA . ASP A 1 227 ? -16.636 3.406 34.642 1.00 27.91 227 ASP A CA 1
ATOM 1875 C C . ASP A 1 227 ? -17.064 4.858 34.517 1.00 28.12 227 ASP A C 1
ATOM 1876 O O . ASP A 1 227 ? -16.268 5.767 34.773 1.00 30.35 227 ASP A O 1
ATOM 1881 N N . VAL A 1 228 ? -18.307 5.091 34.100 1.00 25.34 228 VAL A N 1
ATOM 1882 C CA . VAL A 1 228 ? -18.751 6.456 33.845 1.00 24.57 228 VAL A CA 1
ATOM 1883 C C . VAL A 1 228 ? -19.609 7.043 34.956 1.00 24.76 228 VAL A C 1
ATOM 1884 O O . VAL A 1 228 ? -20.356 8.002 34.735 1.00 27.91 228 VAL A O 1
ATOM 1888 N N . HIS A 1 229 ? -19.458 6.485 36.153 1.00 23.63 229 HIS A N 1
ATOM 1889 C CA . HIS A 1 229 ? -20.084 7.008 37.365 1.00 26.49 229 HIS A CA 1
ATOM 1890 C C . HIS A 1 229 ? -21.592 6.841 37.337 1.00 30.11 229 HIS A C 1
ATOM 1891 O O . HIS A 1 229 ? -22.334 7.645 37.895 1.00 30.10 229 HIS A O 1
ATOM 1898 N N . ALA A 1 230 ? -22.031 5.774 36.681 1.00 31.43 230 ALA A N 1
ATOM 1899 C CA . ALA A 1 230 ? -23.428 5.375 36.732 1.00 32.91 230 ALA A CA 1
ATOM 1900 C C . ALA A 1 230 ? -23.437 3.998 37.372 1.00 34.01 230 ALA A C 1
ATOM 1901 O O . ALA A 1 230 ? -24.001 3.048 36.821 1.00 32.68 230 ALA A O 1
ATOM 1903 N N . GLU A 1 231 ? -22.777 3.884 38.524 1.00 33.41 231 GLU A N 1
ATOM 1904 C CA . GLU A 1 231 ? -22.609 2.587 39.176 1.00 31.82 231 GLU A CA 1
ATOM 1905 C C . GLU A 1 231 ? -23.960 1.989 39.567 1.00 32.55 231 GLU A C 1
ATOM 1906 O O . GLU A 1 231 ? -24.166 0.784 39.448 1.00 28.42 231 GLU A O 1
ATOM 1912 N N . ALA A 1 232 ? -24.881 2.842 40.014 1.00 34.66 232 ALA A N 1
ATOM 1913 C CA . ALA A 1 232 ? -26.241 2.405 40.345 1.00 37.03 232 ALA A CA 1
ATOM 1914 C C . ALA A 1 232 ? -26.970 1.717 39.179 1.00 34.58 232 ALA A C 1
ATOM 1915 O O . ALA A 1 232 ? -27.578 0.659 39.356 1.00 34.86 232 ALA A O 1
ATOM 1917 N N . GLU A 1 233 ? -26.900 2.293 37.983 1.00 34.82 233 GLU A N 1
ATOM 1918 C CA . GLU A 1 233 ? -27.493 1.644 36.811 1.00 35.43 233 GLU A CA 1
ATOM 1919 C C . GLU A 1 233 ? -26.777 0.325 36.481 1.00 32.47 233 GLU A C 1
ATOM 1920 O O . GLU A 1 233 ? -27.417 -0.719 36.272 1.00 29.14 233 GLU A O 1
ATOM 1926 N N . GLY A 1 234 ? -25.450 0.376 36.431 1.00 30.05 234 GLY A N 1
ATOM 1927 C CA . GLY A 1 234 ? -24.657 -0.821 36.194 1.00 28.03 234 GLY A CA 1
ATOM 1928 C C . GLY A 1 234 ? -24.997 -1.941 37.162 1.00 28.22 234 GLY A C 1
ATOM 1929 O O . GLY A 1 234 ? -25.149 -3.087 36.750 1.00 29.78 234 GLY A O 1
ATOM 1930 N N . GLU A 1 235 ? -25.139 -1.616 38.445 1.00 26.87 235 GLU A N 1
ATOM 1931 C CA . GLU A 1 235 ? -25.399 -2.651 39.444 1.00 28.14 235 GLU A CA 1
ATOM 1932 C C . GLU A 1 235 ? -26.755 -3.334 39.268 1.00 31.05 235 GLU A C 1
ATOM 1933 O O . GLU A 1 235 ? -26.872 -4.538 39.498 1.00 31.70 235 GLU A O 1
ATOM 1939 N N . LYS A 1 236 ? -27.773 -2.572 38.871 1.00 31.75 236 LYS A N 1
ATOM 1940 C CA . LYS A 1 236 ? -29.077 -3.160 38.554 1.00 32.12 236 LYS A CA 1
ATOM 1941 C C . LYS A 1 236 ? -28.967 -4.158 37.412 1.00 30.73 236 LYS A C 1
ATOM 1942 O O . LYS A 1 236 ? -29.633 -5.195 37.420 1.00 30.73 236 LYS A O 1
ATOM 1948 N N . TYR A 1 237 ? -28.144 -3.849 36.418 1.00 25.33 237 TYR A N 1
ATOM 1949 C CA . TYR A 1 237 ? -27.945 -4.786 35.315 1.00 27.54 237 TYR A CA 1
ATOM 1950 C C . TYR A 1 237 ? -27.267 -6.058 35.821 1.00 29.98 237 TYR A C 1
ATOM 1951 O O . TYR A 1 237 ? -27.648 -7.163 35.442 1.00 26.58 237 TYR A O 1
ATOM 1960 N N . ILE A 1 238 ? -26.273 -5.897 36.692 1.00 27.42 238 ILE A N 1
ATOM 1961 C CA . ILE A 1 238 ? -25.608 -7.038 37.320 1.00 26.17 238 ILE A CA 1
ATOM 1962 C C . ILE A 1 238 ? -26.614 -7.920 38.063 1.00 26.30 238 ILE A C 1
ATOM 1963 O O . ILE A 1 238 ? -26.622 -9.141 37.898 1.00 25.34 238 ILE A O 1
ATOM 1968 N N . GLU A 1 239 ? -27.462 -7.299 38.872 1.00 26.69 239 GLU A N 1
ATOM 1969 C CA . GLU A 1 239 ? -28.500 -8.032 39.598 1.00 29.63 239 GLU A CA 1
ATOM 1970 C C . GLU A 1 239 ? -29.455 -8.798 38.664 1.00 29.65 239 GLU A C 1
ATOM 1971 O O . GLU A 1 239 ? -29.767 -9.966 38.912 1.00 28.11 239 GLU A O 1
ATOM 1977 N N . GLU A 1 240 ? -29.909 -8.141 37.599 1.00 29.13 240 GLU A N 1
ATOM 1978 C CA . GLU A 1 240 ? -30.798 -8.774 36.624 1.00 32.93 240 GLU A CA 1
ATOM 1979 C C . GLU A 1 240 ? -30.126 -9.958 35.935 1.00 29.60 240 GLU A C 1
ATOM 1980 O O . GLU A 1 240 ? -30.731 -11.025 35.772 1.00 30.04 240 GLU A O 1
ATOM 1986 N N . ILE A 1 241 ? -28.872 -9.768 35.550 1.00 27.15 241 ILE A N 1
ATOM 1987 C CA . ILE A 1 241 ? -28.069 -10.838 34.973 1.00 25.16 241 ILE A CA 1
ATOM 1988 C C . ILE 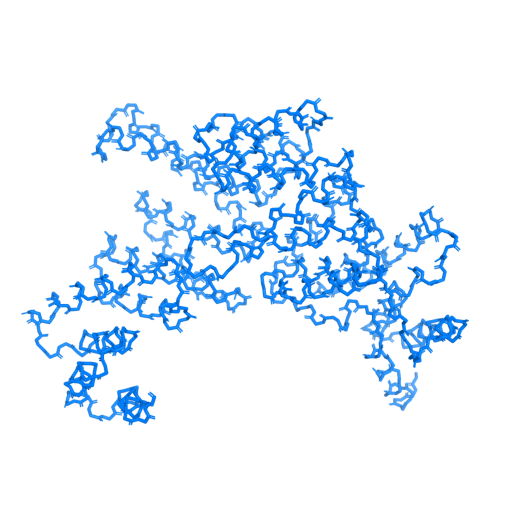A 1 241 ? -27.965 -12.030 35.915 1.00 27.54 241 ILE A C 1
ATOM 1989 O O . ILE A 1 241 ? -28.218 -13.172 35.517 1.00 28.80 241 ILE A O 1
ATOM 1994 N N . LEU A 1 242 ? -27.619 -11.768 37.173 1.00 26.33 242 LEU A N 1
ATOM 1995 C CA . LEU A 1 242 ? -27.459 -12.842 38.150 1.00 26.29 242 LEU A CA 1
ATOM 1996 C C . LEU A 1 242 ? -28.771 -13.529 38.518 1.00 30.98 242 LEU A C 1
ATOM 1997 O O . LEU A 1 242 ? -28.762 -14.637 39.064 1.00 32.09 242 LEU A O 1
ATOM 2002 N N . ASP A 1 243 ? -29.892 -12.872 38.224 1.00 32.55 243 ASP A N 1
ATOM 2003 C CA . ASP A 1 243 ? -31.214 -13.482 38.371 1.00 36.40 243 ASP A CA 1
ATOM 2004 C C . ASP A 1 243 ? -31.538 -14.392 37.192 1.00 37.80 243 ASP A C 1
ATOM 2005 O O . ASP A 1 243 ? -32.366 -15.287 37.311 1.00 41.64 243 ASP A O 1
ATOM 2010 N N . GLN A 1 244 ? -30.897 -14.148 36.052 1.00 36.39 244 GLN A N 1
ATOM 2011 C CA . GLN A 1 244 ? -31.245 -14.848 34.815 1.00 36.64 244 GLN A CA 1
ATOM 2012 C C . GLN A 1 244 ? -30.315 -16.009 34.460 1.00 30.60 244 GLN A C 1
ATOM 2013 O O . GLN A 1 244 ? -30.704 -16.923 33.737 1.00 28.64 244 GLN A O 1
ATOM 2019 N N . ILE A 1 245 ? -29.085 -15.959 34.941 1.00 31.50 245 ILE A N 1
ATOM 2020 C CA . ILE A 1 245 ? -28.142 -17.027 34.649 1.00 31.90 245 ILE A CA 1
ATOM 2021 C C . ILE A 1 245 ? -27.550 -17.584 35.933 1.00 34.07 245 ILE A C 1
ATOM 2022 O O . ILE A 1 245 ? -27.662 -16.965 36.994 1.00 36.11 245 ILE A O 1
ATOM 2027 N N . SER A 1 246 ? -26.950 -18.766 35.841 1.00 31.86 246 SER A N 1
ATOM 2028 C CA . SER A 1 246 ? -26.185 -19.310 36.949 1.00 32.42 246 SER A CA 1
ATOM 2029 C C . SER A 1 246 ? -24.961 -20.041 36.424 1.00 32.16 246 SER A C 1
ATOM 2030 O O . SER A 1 246 ? -24.997 -20.628 35.340 1.00 31.38 246 SER A O 1
ATOM 2033 N N . SER A 1 247 ? -23.873 -19.977 37.189 1.00 31.20 247 SER A N 1
ATOM 2034 C CA . SER A 1 247 ? -22.679 -20.781 36.929 1.00 35.94 247 SER A CA 1
ATOM 2035 C C . SER A 1 247 ? -22.036 -20.612 35.550 1.00 37.34 247 SER A C 1
ATOM 2036 O O . SER A 1 247 ? -21.339 -21.515 35.081 1.00 43.79 247 SER A O 1
ATOM 2039 N N . GLN A 1 248 ? -22.282 -19.489 34.888 1.00 28.50 248 GLN A N 1
ATOM 2040 C CA . GLN A 1 248 ? -21.665 -19.242 33.590 1.00 25.48 248 GLN A CA 1
ATOM 2041 C C . GLN A 1 248 ? -20.415 -18.446 33.845 1.00 22.75 248 GLN A C 1
ATOM 2042 O O . GLN A 1 248 ? -20.493 -17.262 34.210 1.00 22.29 248 GLN A O 1
ATOM 2048 N N . PRO A 1 249 ? -19.248 -19.080 33.650 1.00 22.99 249 PRO A N 1
ATOM 2049 C CA . PRO A 1 249 ? -18.015 -18.442 34.110 1.00 24.85 249 PRO A CA 1
ATOM 2050 C C . PRO A 1 249 ? -17.670 -17.160 33.345 1.00 22.47 249 PRO A C 1
ATOM 2051 O O . PRO A 1 249 ? -17.130 -16.247 33.956 1.00 21.04 249 PRO A O 1
ATOM 2055 N N . TYR A 1 250 ? -18.012 -17.077 32.059 1.00 22.88 250 TYR A N 1
ATOM 2056 C CA . TYR A 1 250 ? -17.751 -15.875 31.264 1.00 23.04 250 TYR A CA 1
ATOM 2057 C C . TYR A 1 250 ? -18.646 -14.690 31.627 1.00 25.50 250 TYR A C 1
ATOM 2058 O O . TYR A 1 250 ? -18.430 -13.573 31.158 1.00 27.09 250 TYR A O 1
ATOM 2067 N N . VAL A 1 251 ? -19.655 -14.944 32.445 1.00 24.95 251 VAL A N 1
ATOM 2068 C CA . VAL A 1 251 ? -20.519 -13.885 32.922 1.00 21.71 251 VAL A CA 1
ATOM 2069 C C . VAL A 1 251 ? -20.158 -13.568 34.372 1.00 22.25 251 VAL A C 1
ATOM 2070 O O . VAL A 1 251 ? -19.948 -12.408 34.733 1.00 23.41 251 VAL A O 1
ATOM 2074 N N . LEU A 1 252 ? -20.064 -14.608 35.191 1.00 22.55 252 LEU A N 1
ATOM 2075 C CA . LEU A 1 252 ? -19.701 -14.457 36.602 1.00 23.14 252 LEU A CA 1
ATOM 2076 C C . LEU A 1 252 ? -18.381 -13.722 36.840 1.00 21.97 252 LEU A C 1
ATOM 2077 O O . LEU A 1 252 ? -18.256 -12.929 37.784 1.00 20.13 252 LEU A O 1
ATOM 2082 N N . ARG A 1 253 ? -17.385 -13.982 36.001 1.00 21.75 253 ARG A N 1
ATOM 2083 C CA . ARG A 1 253 ? -16.071 -13.373 36.222 1.00 20.24 253 ARG A CA 1
ATOM 2084 C C . ARG A 1 253 ? -16.109 -11.857 36.073 1.00 20.75 253 ARG A C 1
ATOM 2085 O O . ARG A 1 253 ? -15.390 -11.148 36.762 1.00 19.43 253 ARG A O 1
ATOM 2093 N N . TYR A 1 254 ? -16.973 -11.359 35.195 1.00 20.23 254 TYR A N 1
ATOM 2094 C CA . TYR A 1 254 ? -17.095 -9.913 35.000 1.00 18.95 254 TYR A CA 1
ATOM 2095 C C . TYR A 1 254 ? -18.014 -9.280 36.040 1.00 18.64 254 TYR A C 1
ATOM 2096 O O . TYR A 1 254 ? -17.782 -8.150 36.450 1.00 21.24 254 TYR A O 1
ATOM 2105 N N . ALA A 1 255 ? -19.037 -10.012 36.483 1.00 20.16 255 ALA A N 1
ATOM 2106 C CA . ALA A 1 255 ? -19.820 -9.554 37.635 1.00 19.19 255 ALA A CA 1
ATOM 2107 C C . ALA A 1 255 ? -18.924 -9.478 38.877 1.00 23.05 255 ALA A C 1
ATOM 2108 O O . ALA A 1 255 ? -19.071 -8.583 39.713 1.00 22.97 255 ALA A O 1
ATOM 2110 N N . ALA A 1 256 ? -17.985 -10.414 38.994 1.00 22.63 256 ALA A N 1
ATOM 2111 C CA . ALA A 1 256 ? -17.041 -10.376 40.107 1.00 23.09 256 ALA A CA 1
ATOM 2112 C C . ALA A 1 256 ? -16.144 -9.140 40.023 1.00 22.66 256 ALA A C 1
ATOM 2113 O O . ALA A 1 256 ? -15.892 -8.495 41.043 1.00 20.74 256 ALA A O 1
ATOM 2115 N N . LYS A 1 257 ? -15.673 -8.807 38.823 1.00 21.31 257 LYS A N 1
ATOM 2116 C CA . LYS A 1 257 ? -14.909 -7.567 38.646 1.00 21.46 257 LYS A CA 1
ATOM 2117 C C . LYS A 1 257 ? -15.731 -6.357 39.085 1.00 23.00 257 LYS A C 1
ATOM 2118 O O . LYS A 1 257 ? -15.222 -5.486 39.800 1.00 23.02 257 LYS A O 1
ATOM 2124 N N . PHE A 1 258 ? -17.001 -6.311 38.669 1.00 21.63 258 PHE A N 1
ATOM 2125 C CA . PHE A 1 258 ? -17.902 -5.229 39.070 1.00 20.11 258 PHE A CA 1
ATOM 2126 C C . PHE A 1 258 ? -17.941 -5.093 40.586 1.00 23.30 258 PHE A C 1
ATOM 2127 O O . PHE A 1 258 ? -17.725 -4.005 41.130 1.00 27.69 258 PHE A O 1
ATOM 2135 N N . TYR A 1 259 ? -18.231 -6.195 41.268 1.00 22.26 259 TYR A N 1
ATOM 2136 C CA . TYR A 1 259 ? -18.362 -6.143 42.716 1.00 23.17 259 TYR A CA 1
ATOM 2137 C C . TYR A 1 259 ? -17.051 -5.769 43.390 1.00 23.56 259 TYR A C 1
ATOM 2138 O O . TYR A 1 259 ? -17.052 -4.984 44.338 1.00 25.37 259 TYR A O 1
ATOM 2147 N N . ARG A 1 260 ? -15.935 -6.306 42.899 1.00 23.37 260 ARG A N 1
ATOM 2148 C CA . ARG A 1 260 ? -14.636 -5.939 43.462 1.00 23.00 260 ARG A CA 1
ATOM 2149 C C . ARG A 1 260 ? -14.356 -4.443 43.345 1.00 22.52 260 ARG A C 1
ATOM 2150 O O . ARG A 1 260 ? -13.813 -3.844 44.270 1.00 22.39 260 ARG A O 1
ATOM 2158 N N . ARG A 1 261 ? -14.706 -3.841 42.211 1.00 23.79 261 ARG A N 1
ATOM 2159 C CA . ARG A 1 261 ? -14.426 -2.415 42.011 1.00 26.88 261 ARG A CA 1
ATOM 2160 C C . ARG A 1 261 ? -15.263 -1.473 42.878 1.00 27.88 261 ARG A C 1
ATOM 2161 O O . ARG A 1 261 ? -14.935 -0.288 43.014 1.00 26.74 261 ARG A O 1
ATOM 2169 N N . LYS A 1 262 ? -16.332 -1.994 43.473 1.00 28.31 262 LYS A N 1
ATOM 2170 C CA . LYS A 1 262 ? -17.022 -1.230 44.513 1.00 30.99 262 LYS A CA 1
ATOM 2171 C C . LYS A 1 262 ? -16.717 -1.780 45.910 1.00 31.14 262 LYS A C 1
ATOM 2172 O O . LYS A 1 262 ? -17.443 -1.514 46.866 1.00 31.81 262 LYS A O 1
ATOM 2178 N N . ASN A 1 263 ? -15.626 -2.539 46.004 1.00 28.75 263 ASN A N 1
ATOM 2179 C CA . ASN A 1 263 ? -15.102 -3.057 47.277 1.00 29.80 263 ASN A CA 1
ATOM 2180 C C . ASN A 1 263 ? -15.997 -4.084 47.969 1.00 29.60 263 ASN A C 1
ATOM 2181 O O . ASN A 1 263 ? -15.920 -4.274 49.185 1.00 31.38 263 ASN A O 1
ATOM 2186 N N . SER A 1 264 ? -16.860 -4.734 47.192 1.00 28.82 264 SER A N 1
ATOM 2187 C CA . SER A 1 264 ? -17.648 -5.848 47.703 1.00 30.71 264 SER A CA 1
ATOM 2188 C C . SER A 1 264 ? -16.865 -7.126 47.450 1.00 32.01 264 SER A C 1
ATOM 2189 O O . SER A 1 264 ? -17.220 -7.926 46.583 1.00 29.31 264 SER A O 1
ATOM 2192 N N . TRP A 1 265 ? -15.793 -7.311 48.209 1.00 31.01 265 TRP A N 1
ATOM 2193 C CA . TRP A 1 265 ? -14.849 -8.372 47.915 1.00 29.47 265 TRP A CA 1
ATOM 2194 C C . TRP A 1 265 ? -15.391 -9.768 48.221 1.00 29.24 265 TRP A C 1
ATOM 2195 O O . TRP A 1 265 ? -15.106 -10.702 47.487 1.00 29.50 265 TRP A O 1
ATOM 2206 N N . ASN A 1 266 ? -16.170 -9.913 49.291 1.00 29.96 266 ASN A N 1
ATOM 2207 C CA . ASN A 1 266 ? -16.726 -11.229 49.607 1.00 30.40 266 ASN A CA 1
ATOM 2208 C C . ASN A 1 266 ? -17.712 -11.696 48.529 1.00 30.30 266 ASN A C 1
ATOM 2209 O O . ASN A 1 266 ? -17.777 -12.884 48.201 1.00 28.87 266 ASN A O 1
ATOM 2214 N N . LYS A 1 267 ? -18.474 -10.755 47.977 1.00 28.86 267 LYS A N 1
ATOM 2215 C CA . LYS A 1 267 ? -19.406 -11.079 46.905 1.00 29.58 267 LYS A CA 1
ATOM 2216 C C . LYS A 1 267 ? -18.629 -11.460 45.644 1.00 27.48 267 LYS A C 1
ATOM 2217 O O . LYS A 1 267 ? -18.963 -12.433 44.971 1.00 26.39 267 LYS A O 1
ATOM 2223 N N . ALA A 1 268 ? -17.581 -10.699 45.335 1.00 25.32 268 ALA A N 1
ATOM 2224 C CA . ALA A 1 268 ? -16.709 -11.024 44.204 1.00 24.04 268 ALA A CA 1
ATOM 2225 C C . ALA A 1 268 ? -16.095 -12.420 44.356 1.00 26.96 268 ALA A C 1
ATOM 2226 O O . ALA A 1 268 ? -16.080 -13.208 43.398 1.00 24.69 268 ALA A O 1
ATOM 2228 N N . LEU A 1 269 ? -15.621 -12.738 45.559 1.00 24.77 269 LEU A N 1
ATOM 2229 C CA . LEU A 1 269 ? -15.020 -14.055 45.824 1.00 24.06 269 LEU A CA 1
ATOM 2230 C C . LEU A 1 269 ? -16.030 -15.197 45.679 1.00 24.15 269 LEU A C 1
ATOM 2231 O O . LEU A 1 269 ? -15.703 -16.279 45.160 1.00 25.93 269 LEU A O 1
ATOM 2236 N N . GLU A 1 270 ? -17.246 -14.955 46.155 1.00 22.86 270 GLU A N 1
ATOM 2237 C CA . GLU A 1 270 ? -18.334 -15.919 46.028 1.00 25.52 270 GLU A CA 1
ATOM 2238 C C . GLU A 1 270 ? -18.579 -16.236 44.550 1.00 26.49 270 GLU A C 1
ATOM 2239 O O . GLU A 1 270 ? -18.642 -17.408 44.163 1.00 25.64 270 GLU A O 1
ATOM 2245 N N . LEU A 1 271 ? -18.688 -15.194 43.723 1.00 22.50 271 LEU A N 1
ATOM 2246 C CA . LEU A 1 271 ? -18.932 -15.389 42.296 1.00 24.98 271 LEU A CA 1
ATOM 2247 C C . LEU A 1 271 ? -17.757 -16.090 41.617 1.00 25.68 271 LEU A C 1
ATOM 2248 O O . LEU A 1 271 ? -17.956 -16.979 40.793 1.00 24.85 271 LEU A O 1
ATOM 2253 N N . LEU A 1 272 ? -16.535 -15.697 41.965 1.00 23.05 272 LEU A N 1
ATOM 2254 C CA . LEU A 1 272 ? -15.358 -16.286 41.337 1.00 23.86 272 LEU A CA 1
ATOM 2255 C C . LEU A 1 272 ? -15.247 -17.772 41.655 1.00 24.40 272 LEU A C 1
ATOM 2256 O O . LEU A 1 272 ? -14.883 -18.577 40.798 1.00 25.39 272 LEU A O 1
ATOM 2261 N N . LYS A 1 273 ? -15.581 -18.136 42.889 1.00 24.55 273 LYS A N 1
ATOM 2262 C CA . LYS A 1 273 ? -15.504 -19.524 43.298 1.00 25.62 273 LYS A CA 1
ATOM 2263 C C . LYS A 1 273 ? -16.536 -20.361 42.545 1.00 28.12 273 LYS A C 1
ATOM 2264 O O . LYS A 1 273 ? -16.271 -21.516 42.199 1.00 27.26 273 LYS A O 1
ATOM 2270 N N . LYS A 1 274 ? -17.704 -19.782 42.280 1.00 27.27 274 LYS A N 1
ATOM 2271 C CA . LYS A 1 274 ? -18.734 -20.499 41.520 1.00 29.48 274 LYS A CA 1
ATOM 2272 C C . LYS A 1 274 ? -18.250 -20.735 40.096 1.00 27.07 274 LYS A C 1
ATOM 2273 O O . LYS A 1 274 ? -18.478 -21.798 39.518 1.00 28.36 274 LYS A O 1
ATOM 2279 N N . ALA A 1 275 ? -17.575 -19.739 39.538 1.00 22.81 275 ALA A N 1
ATOM 2280 C CA . ALA A 1 275 ? -16.963 -19.881 38.219 1.00 22.60 275 ALA A CA 1
ATOM 2281 C C . ALA A 1 275 ? -15.841 -20.918 38.213 1.00 24.85 275 ALA A C 1
ATOM 2282 O O . ALA A 1 275 ? -15.720 -21.703 37.272 1.00 26.41 275 ALA A O 1
ATOM 2284 N N . LEU A 1 276 ? -15.015 -20.920 39.252 1.00 25.08 276 LEU A N 1
ATOM 2285 C CA . LEU A 1 276 ? -13.946 -21.923 39.357 1.00 27.66 276 LEU A CA 1
ATOM 2286 C C . LEU A 1 276 ? -14.442 -23.381 39.442 1.00 32.02 276 LEU A C 1
ATOM 2287 O O . LEU A 1 276 ? -13.709 -24.305 39.061 1.00 31.00 276 LEU A O 1
ATOM 2292 N N . GLU A 1 277 ? -15.662 -23.598 39.933 1.00 30.62 277 GLU A N 1
ATOM 2293 C CA . GLU A 1 277 ? -16.218 -24.952 39.974 1.00 33.26 277 GLU A CA 1
ATOM 2294 C C . GLU A 1 277 ? -16.391 -25.494 38.566 1.00 33.30 277 GLU A C 1
ATOM 2295 O O . GLU A 1 277 ? -16.312 -26.696 38.326 1.00 41.11 277 GLU A O 1
ATOM 2301 N N . VAL A 1 278 ? -16.669 -24.591 37.648 1.00 29.11 278 VAL A N 1
ATOM 2302 C CA . VAL A 1 278 ? -16.881 -24.911 36.248 1.00 32.72 278 VAL A CA 1
ATOM 2303 C C . VAL A 1 278 ? -15.550 -24.989 35.490 1.00 31.67 278 VAL A C 1
ATOM 2304 O O . VAL A 1 278 ? -15.293 -25.956 34.771 1.00 32.08 278 VAL A O 1
ATOM 2308 N N . THR A 1 279 ? -14.711 -23.963 35.647 1.00 26.55 279 THR A N 1
ATOM 2309 C CA . THR A 1 279 ? -13.411 -23.917 34.960 1.00 25.79 279 THR A CA 1
ATOM 2310 C C . THR A 1 279 ? -12.268 -23.616 35.935 1.00 24.80 279 THR A C 1
ATOM 2311 O O . THR A 1 279 ? -11.784 -22.485 36.008 1.00 25.78 279 THR A O 1
ATOM 2315 N N . PRO A 1 280 ? -11.836 -24.640 36.680 1.00 29.26 280 PRO A N 1
ATOM 2316 C CA . PRO A 1 280 ? -10.884 -24.506 37.794 1.00 28.54 280 PRO A CA 1
ATOM 2317 C C . PRO A 1 280 ? -9.487 -24.048 37.402 1.00 30.27 280 PRO A C 1
ATOM 2318 O O . PRO A 1 280 ? -8.731 -23.645 38.283 1.00 29.92 280 PRO A O 1
ATOM 2322 N N . THR A 1 281 ? -9.146 -24.099 36.119 1.00 27.76 281 THR A N 1
ATOM 2323 C CA . THR A 1 281 ? -7.796 -23.753 35.700 1.00 30.84 281 THR A CA 1
ATOM 2324 C C . THR A 1 281 ? -7.688 -22.386 35.021 1.00 28.29 281 THR A C 1
ATOM 2325 O O . THR A 1 281 ? -6.597 -21.947 34.690 1.00 28.87 281 THR A O 1
ATOM 2329 N N . SER A 1 282 ? -8.808 -21.702 34.843 1.00 27.05 282 SER A N 1
ATOM 2330 C CA . SER A 1 282 ? -8.801 -20.418 34.142 1.00 20.39 282 SER A CA 1
ATOM 2331 C C . SER A 1 282 ? -7.866 -19.360 34.742 1.00 23.33 282 SER A C 1
ATOM 2332 O O . SER A 1 282 ? -8.011 -18.959 35.891 1.00 23.22 282 SER A O 1
ATOM 2335 N N . SER A 1 283 ? -6.921 -18.888 33.942 1.00 23.05 283 SER A N 1
ATOM 2336 C CA . SER A 1 283 ? -5.978 -17.890 34.432 1.00 25.40 283 SER A CA 1
ATOM 2337 C C . SER A 1 283 ? -6.679 -16.578 34.779 1.00 23.52 283 SER A C 1
ATOM 2338 O O . SER A 1 283 ? -6.301 -15.897 35.729 1.00 24.34 283 SER A O 1
ATOM 2341 N N . PHE A 1 284 ? -7.713 -16.234 34.013 1.00 23.75 284 PHE A N 1
ATOM 2342 C CA . PHE A 1 284 ? -8.528 -15.050 34.294 1.00 25.13 284 PHE A CA 1
ATOM 2343 C C . PHE A 1 284 ? -9.115 -15.139 35.706 1.00 22.25 284 PHE A C 1
ATOM 2344 O O . PHE A 1 284 ? -9.009 -14.186 36.481 1.00 23.08 284 PHE A O 1
ATOM 2352 N N . LEU A 1 285 ? -9.738 -16.266 36.032 1.00 18.24 285 LEU A N 1
ATOM 2353 C CA . LEU A 1 285 ? -10.379 -16.419 37.335 1.00 20.22 285 LEU A CA 1
ATOM 2354 C C . LEU A 1 285 ? -9.345 -16.326 38.436 1.00 21.83 285 LEU A C 1
ATOM 2355 O O . LEU A 1 285 ? -9.568 -15.677 39.453 1.00 22.28 285 LEU A O 1
ATOM 2360 N N . HIS A 1 286 ? -8.209 -16.991 38.235 1.00 22.36 286 HIS A N 1
ATOM 2361 C CA . HIS A 1 286 ? -7.160 -16.952 39.246 1.00 23.22 286 HIS A CA 1
ATOM 2362 C C . HIS A 1 286 ? -6.627 -15.552 39.477 1.00 22.70 286 HIS A C 1
ATOM 2363 O O . HIS A 1 286 ? -6.396 -15.157 40.621 1.00 20.65 286 HIS A O 1
ATOM 2370 N N . HIS A 1 287 ? -6.456 -14.787 38.404 1.00 18.35 287 HIS A N 1
ATOM 2371 C CA . HIS A 1 287 ? -5.986 -13.421 38.581 1.00 19.78 287 HIS A CA 1
ATOM 2372 C C . HIS A 1 287 ? -6.993 -12.632 39.411 1.00 17.89 287 HIS A C 1
ATOM 2373 O O . HIS A 1 287 ? -6.623 -11.920 40.341 1.00 19.77 287 HIS A O 1
ATOM 2380 N N . GLN A 1 288 ? -8.272 -12.790 39.094 1.00 18.71 288 GLN A N 1
ATOM 2381 C CA . GLN A 1 288 ? -9.327 -12.068 39.812 1.00 21.02 288 GLN A CA 1
ATOM 2382 C C . GLN A 1 288 ? -9.368 -12.422 41.303 1.00 22.18 288 GLN A C 1
ATOM 2383 O O . GLN A 1 288 ? -9.612 -11.560 42.150 1.00 22.04 288 GLN A O 1
ATOM 2389 N N . MET A 1 289 ? -9.149 -13.694 41.613 1.00 20.28 289 MET A N 1
ATOM 2390 C CA . MET A 1 289 ? -9.080 -14.124 43.003 1.00 22.17 289 MET A CA 1
ATOM 2391 C C . MET A 1 289 ? -7.956 -13.390 43.740 1.00 24.32 289 MET A C 1
ATOM 2392 O O . MET A 1 289 ? -8.163 -12.864 44.836 1.00 22.84 289 MET A O 1
ATOM 2397 N N . GLY A 1 290 ? -6.772 -13.356 43.141 1.00 22.51 290 GLY A N 1
ATOM 2398 C CA . GLY A 1 290 ? -5.657 -12.638 43.749 1.00 23.47 290 GLY A CA 1
ATOM 2399 C C . GLY A 1 290 ? -5.963 -11.164 43.969 1.00 22.16 290 GLY A C 1
ATOM 2400 O O . GLY A 1 290 ? -5.620 -10.593 45.012 1.00 22.75 290 GLY A O 1
ATOM 2401 N N . LEU A 1 291 ? -6.626 -10.548 42.996 1.00 22.57 291 LEU A N 1
ATOM 2402 C CA . LEU A 1 291 ? -6.994 -9.138 43.125 1.00 22.74 291 LEU A CA 1
ATOM 2403 C C . LEU A 1 291 ? -7.895 -8.934 44.335 1.00 24.23 291 LEU A C 1
ATOM 2404 O O . LEU A 1 291 ? -7.755 -7.948 45.053 1.00 23.94 291 LEU A O 1
ATOM 2409 N N . CYS A 1 292 ? -8.819 -9.864 44.562 1.00 24.69 292 CYS A N 1
ATOM 2410 C CA . CYS A 1 292 ? -9.689 -9.783 45.735 1.00 25.78 292 CYS A CA 1
ATOM 2411 C C . CYS A 1 292 ? -8.922 -9.891 47.055 1.00 24.94 292 CYS A C 1
ATOM 2412 O O . CYS A 1 292 ? -9.120 -9.073 47.956 1.00 25.09 292 CYS A O 1
ATOM 2415 N N . TYR A 1 293 ? -8.060 -10.899 47.175 1.00 25.71 293 TYR A N 1
ATOM 2416 C CA . TYR A 1 293 ? -7.278 -11.083 48.399 1.00 25.79 293 TYR A CA 1
ATOM 2417 C C . TYR A 1 293 ? -6.351 -9.900 48.646 1.00 26.38 293 TYR A C 1
ATOM 2418 O O . TYR A 1 293 ? -6.184 -9.443 49.785 1.00 25.23 293 TYR A O 1
ATOM 2427 N N . ARG A 1 294 ? -5.739 -9.408 47.578 1.00 26.67 294 ARG A N 1
ATOM 2428 C CA . ARG A 1 294 ? -4.853 -8.254 47.692 1.00 26.25 294 ARG A CA 1
ATOM 2429 C C . ARG A 1 294 ? -5.590 -7.033 48.243 1.00 26.93 294 ARG A C 1
ATOM 2430 O O . ARG A 1 294 ? -5.083 -6.332 49.117 1.00 25.43 294 ARG A O 1
ATOM 2438 N N . ALA A 1 295 ? -6.791 -6.788 47.726 1.00 28.29 295 ALA A N 1
ATOM 2439 C CA . ALA A 1 295 ? -7.579 -5.635 48.145 1.00 28.20 295 ALA A CA 1
ATOM 2440 C C . ALA A 1 295 ? -7.932 -5.733 49.633 1.00 29.29 295 ALA A C 1
ATOM 2441 O O . ALA A 1 295 ? -7.824 -4.758 50.383 1.00 31.44 295 ALA A O 1
ATOM 2443 N N . GLN A 1 296 ? -8.336 -6.926 50.063 1.00 28.96 296 GLN A N 1
ATOM 2444 C CA . GLN A 1 296 ? -8.654 -7.155 51.466 1.00 31.74 296 GLN A CA 1
ATOM 2445 C C . GLN A 1 296 ? -7.428 -6.938 52.339 1.00 32.43 296 GLN A C 1
ATOM 2446 O O . GLN A 1 296 ? -7.521 -6.388 53.436 1.00 35.04 296 GLN A O 1
ATOM 2452 N N . MET A 1 297 ? -6.272 -7.354 51.846 1.00 32.87 297 MET A N 1
ATOM 2453 C CA . MET A 1 297 ? -5.035 -7.183 52.597 1.00 34.15 297 MET A CA 1
ATOM 2454 C C . MET A 1 297 ? -4.689 -5.697 52.768 1.00 38.54 297 MET A C 1
ATOM 2455 O O . MET A 1 297 ? -4.332 -5.243 53.858 1.00 39.96 297 MET A O 1
ATOM 2460 N N . ILE A 1 298 ? -4.792 -4.954 51.672 1.00 40.02 298 ILE A N 1
ATOM 2461 C CA . ILE A 1 298 ? -4.546 -3.519 51.669 1.00 40.41 298 ILE A CA 1
ATOM 2462 C C . ILE A 1 298 ? -5.462 -2.782 52.643 1.00 41.67 298 ILE A C 1
ATOM 2463 O O . ILE A 1 298 ? -5.031 -1.855 53.326 1.00 41.43 298 ILE A O 1
ATOM 2468 N N . GLN A 1 299 ? -6.723 -3.192 52.717 1.00 41.31 299 GLN A N 1
ATOM 2469 C CA . GLN A 1 299 ? -7.642 -2.550 53.647 1.00 45.35 299 GLN A CA 1
ATOM 2470 C C . GLN A 1 299 ? -7.185 -2.698 55.101 1.00 46.40 299 GLN A C 1
ATOM 2471 O O . GLN A 1 299 ? -7.302 -1.768 55.898 1.00 49.34 299 GLN A O 1
ATOM 2477 N N . ILE A 1 300 ? -6.659 -3.868 55.444 1.00 43.55 300 ILE A N 1
ATOM 2478 C CA . ILE A 1 300 ? -6.166 -4.096 56.796 1.00 42.71 300 ILE A CA 1
ATOM 2479 C C . ILE A 1 300 ? -4.926 -3.254 57.062 1.00 43.33 300 ILE A C 1
ATOM 2480 O O . ILE A 1 300 ? -4.776 -2.671 58.142 1.00 45.58 300 ILE A O 1
ATOM 2485 N N . LYS A 1 301 ? -4.038 -3.192 56.073 1.00 42.84 301 LYS A N 1
ATOM 2486 C CA . LYS A 1 301 ? -2.809 -2.420 56.205 1.00 45.68 301 LYS A CA 1
ATOM 2487 C C . LYS A 1 301 ? -3.115 -0.943 56.415 1.00 47.40 301 LYS A C 1
ATOM 2488 O O . LYS A 1 301 ? -2.513 -0.300 57.275 1.00 52.54 301 LYS A O 1
ATOM 2494 N N . LYS A 1 302 ? -4.060 -0.413 55.641 1.00 46.22 302 LYS A N 1
ATOM 2495 C CA . LYS A 1 302 ? -4.450 0.988 55.773 1.00 49.65 302 LYS A CA 1
ATOM 2496 C C . LYS A 1 302 ? -5.071 1.244 57.142 1.00 51.00 302 LYS A C 1
ATOM 2497 O O . LYS A 1 302 ? -4.713 2.203 57.825 1.00 53.00 302 LYS A O 1
ATOM 2503 N N . ALA A 1 303 ? -5.983 0.365 57.543 1.00 52.08 303 ALA A N 1
ATOM 2504 C CA . ALA A 1 303 ? -6.650 0.464 58.836 1.00 53.36 303 ALA A CA 1
ATOM 2505 C C . ALA A 1 303 ? -5.658 0.476 60.002 1.00 56.86 303 ALA A C 1
ATOM 2506 O O . ALA A 1 303 ? -5.828 1.219 60.977 1.00 58.89 303 ALA A O 1
ATOM 2508 N N . THR A 1 304 ? -4.618 -0.344 59.891 1.00 55.17 304 THR A N 1
ATOM 2509 C CA . THR A 1 304 ? -3.621 -0.481 60.948 1.00 52.85 304 THR A CA 1
ATOM 2510 C C . THR A 1 304 ? -2.381 0.375 60.702 1.00 52.90 304 THR A C 1
ATOM 2511 O O . THR A 1 304 ? -1.330 0.121 61.287 1.00 50.50 304 THR A O 1
ATOM 2515 N N . HIS A 1 305 ? -2.514 1.372 59.828 1.00 56.30 305 HIS A N 1
ATOM 2516 C CA . HIS A 1 305 ? -1.425 2.286 59.472 1.00 61.07 305 HIS A CA 1
ATOM 2517 C C . HIS A 1 305 ? -0.129 1.556 59.122 1.00 62.65 305 HIS A C 1
ATOM 2518 O O . HIS A 1 305 ? 0.940 1.886 59.639 1.00 64.37 305 HIS A O 1
ATOM 2525 N N . ASN A 1 306 ? -0.248 0.558 58.249 1.00 60.18 306 ASN A N 1
ATOM 2526 C CA . ASN A 1 306 ? 0.884 -0.245 57.782 1.00 60.20 306 ASN A CA 1
ATOM 2527 C C . ASN A 1 306 ? 1.655 -0.973 58.882 1.00 58.94 306 ASN A C 1
ATOM 2528 O O . ASN A 1 306 ? 2.776 -1.427 58.660 1.00 59.47 306 ASN A O 1
ATOM 2533 N N . ARG A 1 307 ? 1.053 -1.090 60.061 1.00 56.73 307 ARG A N 1
ATOM 2534 C CA . ARG A 1 307 ? 1.649 -1.878 61.140 1.00 58.89 307 ARG A CA 1
ATOM 2535 C C . ARG A 1 307 ? 0.637 -2.805 61.819 1.00 56.37 307 ARG A C 1
ATOM 2536 O O . ARG A 1 307 ? 0.284 -2.597 62.979 1.00 57.83 307 ARG A O 1
ATOM 2544 N N . PRO A 1 308 ? 0.171 -3.836 61.095 1.00 53.47 308 PRO A N 1
ATOM 2545 C CA . PRO A 1 308 ? -0.781 -4.792 61.667 1.00 53.67 308 PRO A CA 1
ATOM 2546 C C . PRO A 1 308 ? -0.118 -5.701 62.690 1.00 57.96 308 PRO A C 1
ATOM 2547 O O . PRO A 1 308 ? 0.990 -6.188 62.456 1.00 59.89 308 PRO A O 1
ATOM 2551 N N . LYS A 1 309 ? -0.788 -5.920 63.817 1.00 58.59 309 LYS A N 1
ATOM 2552 C CA . LYS A 1 309 ? -0.262 -6.794 64.857 1.00 60.03 309 LYS A CA 1
ATOM 2553 C C . LYS A 1 309 ? -1.251 -7.918 65.122 1.00 57.62 309 LYS A C 1
ATOM 2554 O O . LYS A 1 309 ? -2.408 -7.843 64.699 1.00 54.76 309 LYS A O 1
ATOM 2560 N N . GLY A 1 310 ? -0.793 -8.945 65.833 1.00 57.50 310 GLY A N 1
ATOM 2561 C CA . GLY A 1 310 ? -1.644 -10.046 66.247 1.00 59.18 310 GLY A CA 1
ATOM 2562 C C . GLY A 1 310 ? -2.362 -10.735 65.103 1.00 61.14 310 GLY A C 1
ATOM 2563 O O . GLY A 1 310 ? -1.745 -11.116 64.110 1.00 59.24 310 GLY A O 1
ATOM 2564 N N . LYS A 1 311 ? -3.675 -10.884 65.245 1.00 62.82 311 LYS A N 1
ATOM 2565 C CA . LYS A 1 311 ? -4.483 -11.594 64.260 1.00 60.96 311 LYS A CA 1
ATOM 2566 C C . LYS A 1 311 ? -4.563 -10.831 62.942 1.00 57.18 311 LYS A C 1
ATOM 2567 O O . LYS A 1 311 ? -4.712 -11.434 61.874 1.00 52.94 311 LYS A O 1
ATOM 2573 N N . ASP A 1 312 ? -4.466 -9.506 63.025 1.00 55.70 312 ASP A N 1
ATOM 2574 C CA . ASP A 1 312 ? -4.408 -8.663 61.840 1.00 53.64 312 ASP A CA 1
ATOM 2575 C C . ASP A 1 312 ? -3.180 -9.014 61.018 1.00 49.31 312 ASP A C 1
ATOM 2576 O O . ASP A 1 312 ? -3.242 -9.090 59.793 1.00 45.40 312 ASP A O 1
ATOM 2581 N N . LYS A 1 313 ? -2.060 -9.223 61.705 1.00 49.70 313 LYS A N 1
ATOM 2582 C CA . LYS A 1 313 ? -0.819 -9.591 61.037 1.00 51.40 313 LYS A CA 1
ATOM 2583 C C . LYS A 1 313 ? -0.936 -10.996 60.446 1.00 48.97 313 LYS A C 1
ATOM 2584 O O . LYS A 1 313 ? -0.483 -11.244 59.332 1.00 47.16 313 LYS A O 1
ATOM 2590 N N . LEU A 1 314 ? -1.559 -11.905 61.191 1.00 47.97 314 LEU A N 1
ATOM 2591 C CA . LEU A 1 314 ? -1.782 -13.266 60.705 1.00 45.87 314 LEU A CA 1
ATOM 2592 C C . LEU A 1 314 ? -2.633 -13.274 59.443 1.00 42.91 314 LEU A C 1
ATOM 2593 O O . LEU A 1 314 ? -2.344 -14.003 58.489 1.00 40.46 314 LEU A O 1
ATOM 2598 N N . LYS A 1 315 ? -3.683 -12.457 59.440 1.00 44.76 315 LYS A N 1
ATOM 2599 C CA . LYS A 1 315 ? -4.602 -12.382 58.307 1.00 43.29 315 LYS A CA 1
ATOM 2600 C C . LYS A 1 315 ? -3.912 -11.794 57.082 1.00 41.62 315 LYS A C 1
ATOM 2601 O O . LYS A 1 315 ? -4.057 -12.313 55.969 1.00 39.08 315 LYS A O 1
ATOM 2607 N N . VAL A 1 316 ? -3.161 -10.715 57.294 1.00 40.74 316 VAL A N 1
ATOM 2608 C CA . VAL A 1 316 ? -2.387 -10.099 56.223 1.00 39.50 316 VAL A CA 1
ATOM 2609 C C . VAL A 1 316 ? -1.458 -11.121 55.565 1.00 37.51 316 VAL A C 1
ATOM 2610 O O . VAL A 1 316 ? -1.369 -11.192 54.345 1.00 33.47 316 VAL A O 1
ATOM 2614 N N . ASP A 1 317 ? -0.791 -11.938 56.373 1.00 40.08 317 ASP A N 1
ATOM 2615 C CA . ASP A 1 317 ? 0.117 -12.947 55.832 1.00 39.63 317 ASP A CA 1
ATOM 2616 C C . ASP A 1 317 ? -0.633 -14.059 55.080 1.00 37.35 317 ASP A C 1
ATOM 2617 O O . ASP A 1 317 ? -0.165 -14.534 54.048 1.00 32.65 317 ASP A O 1
ATOM 2622 N N . GLU A 1 318 ? -1.794 -14.463 55.593 1.00 37.29 318 GLU A N 1
ATOM 2623 C CA . GLU A 1 318 ? -2.634 -15.430 54.886 1.00 38.09 318 GLU A CA 1
ATOM 2624 C C . GLU A 1 318 ? -3.083 -14.875 53.537 1.00 33.93 318 GLU A C 1
ATOM 2625 O O . GLU A 1 318 ? -3.058 -15.579 52.527 1.00 33.61 318 GLU A O 1
ATOM 2631 N N . LEU A 1 319 ? -3.516 -13.618 53.537 1.00 33.56 319 LEU A N 1
ATOM 2632 C CA . LEU A 1 319 ? -3.981 -12.976 52.311 1.00 31.92 319 LEU A CA 1
ATOM 2633 C C . LEU A 1 319 ? -2.867 -12.837 51.275 1.00 31.34 319 LEU A C 1
ATOM 2634 O O . LEU A 1 319 ? -3.092 -13.056 50.086 1.00 26.73 319 LEU A O 1
ATOM 2639 N N . ILE A 1 320 ? -1.672 -12.480 51.727 1.00 33.07 320 ILE A N 1
ATOM 2640 C CA . ILE A 1 320 ? -0.522 -12.401 50.834 1.00 30.56 320 ILE A CA 1
ATOM 2641 C C . ILE A 1 320 ? -0.236 -13.770 50.220 1.00 30.50 320 ILE A C 1
ATOM 2642 O O . ILE A 1 320 ? -0.015 -13.889 49.012 1.00 28.96 320 ILE A O 1
ATOM 2647 N N . SER A 1 321 ? -0.254 -14.807 51.058 1.00 31.02 321 SER A N 1
ATOM 2648 C CA . SER A 1 321 ? 0.009 -16.158 50.579 1.00 33.06 321 SER A CA 1
ATOM 2649 C C . SER A 1 321 ? -1.033 -16.571 49.550 1.00 30.84 321 SER A C 1
ATOM 2650 O O . SER A 1 321 ? -0.700 -17.149 48.516 1.00 30.09 321 SER A O 1
ATOM 2653 N N . SER A 1 322 ? -2.295 -16.257 49.827 1.00 30.72 322 SER A N 1
ATOM 2654 C CA . SER A 1 322 ? -3.381 -16.584 48.900 1.00 28.78 322 SER A CA 1
ATOM 2655 C C . SER A 1 322 ? -3.279 -15.793 47.607 1.00 28.79 322 SER A C 1
ATOM 2656 O O . SER A 1 322 ? -3.535 -16.331 46.526 1.00 27.04 322 SER A O 1
ATOM 2659 N N . ALA A 1 323 ? -2.909 -14.517 47.699 1.00 26.88 323 ALA A N 1
ATOM 2660 C CA . ALA A 1 323 ? -2.734 -13.735 46.477 1.00 24.84 323 ALA A CA 1
ATOM 2661 C C . ALA A 1 323 ? -1.598 -14.309 45.632 1.00 24.26 323 ALA A C 1
ATOM 2662 O O . ALA A 1 323 ? -1.719 -14.415 44.418 1.00 23.73 323 ALA A O 1
ATOM 2664 N N . ILE A 1 324 ? -0.490 -14.665 46.275 1.00 27.30 324 ILE A N 1
ATOM 2665 C CA . ILE A 1 324 ? 0.634 -15.261 45.565 1.00 26.71 324 ILE A CA 1
ATOM 2666 C C . ILE A 1 324 ? 0.188 -16.538 44.852 1.00 26.50 324 ILE A C 1
ATOM 2667 O O . ILE A 1 324 ? 0.473 -16.732 43.671 1.00 22.71 324 ILE A O 1
ATOM 2672 N N . PHE A 1 325 ? -0.525 -17.396 45.570 1.00 26.01 325 PHE A N 1
ATOM 2673 C CA . PHE A 1 325 ? -0.989 -18.653 44.998 1.00 25.38 325 PHE A CA 1
ATOM 2674 C C . PHE A 1 325 ? -1.760 -18.425 43.707 1.00 24.53 325 PHE A C 1
ATOM 2675 O O . PHE A 1 325 ? -1.482 -19.053 42.682 1.00 24.36 325 PHE A O 1
ATOM 2683 N N . HIS A 1 326 ? -2.729 -17.525 43.761 1.00 23.81 326 HIS A N 1
ATOM 2684 C CA . HIS A 1 326 ? -3.596 -17.310 42.603 1.00 25.23 326 HIS A CA 1
ATOM 2685 C C . HIS A 1 326 ? -2.905 -16.535 41.466 1.00 22.14 326 HIS A C 1
ATOM 2686 O O . HIS A 1 326 ? -3.087 -16.871 40.293 1.00 21.37 326 HIS A O 1
ATOM 2693 N N . PHE A 1 327 ? -2.098 -15.518 41.792 1.00 21.09 327 PHE A N 1
ATOM 2694 C CA . PHE A 1 327 ? -1.350 -14.824 40.734 1.00 19.86 327 PHE A CA 1
ATOM 2695 C C . PHE A 1 327 ? -0.364 -15.784 40.061 1.00 20.75 327 PHE A C 1
ATOM 2696 O O . PHE A 1 327 ? -0.149 -15.705 38.865 1.00 22.04 327 PHE A O 1
ATOM 2704 N N . LYS A 1 328 ? 0.237 -16.675 40.842 1.00 20.91 328 LYS A N 1
ATOM 2705 C CA . LYS A 1 328 ? 1.166 -17.652 40.296 1.00 21.36 328 LYS A CA 1
ATOM 2706 C C . LYS A 1 328 ? 0.433 -18.601 39.350 1.00 22.83 328 LYS A C 1
ATOM 2707 O O . LYS A 1 328 ? 0.923 -18.900 38.250 1.00 23.35 328 LYS A O 1
ATOM 2713 N N . ALA A 1 329 ? -0.735 -19.080 39.778 1.00 19.92 329 ALA A N 1
ATOM 2714 C CA . ALA A 1 329 ? -1.569 -19.916 38.913 1.00 23.04 329 ALA A CA 1
ATOM 2715 C C . ALA A 1 329 ? -1.961 -19.208 37.618 1.00 25.01 329 ALA A C 1
ATOM 2716 O O . ALA A 1 329 ? -1.956 -19.830 36.552 1.00 24.31 329 ALA A O 1
ATOM 2718 N N . ALA A 1 330 ? -2.302 -17.916 37.701 1.00 23.69 330 ALA A N 1
ATOM 2719 C CA . ALA A 1 330 ? -2.675 -17.165 36.504 1.00 19.75 330 ALA A CA 1
ATOM 2720 C C . ALA A 1 330 ? -1.522 -17.102 35.510 1.00 22.23 330 ALA A C 1
ATOM 2721 O O . ALA A 1 330 ? -1.709 -17.312 34.307 1.00 20.84 330 ALA A O 1
ATOM 2723 N N . MET A 1 331 ? -0.332 -16.803 36.022 1.00 19.71 331 MET A N 1
ATOM 2724 C CA . MET A 1 331 ? 0.856 -16.718 35.196 1.00 21.41 331 MET A CA 1
ATOM 2725 C C . MET A 1 331 ? 1.205 -18.066 34.578 1.00 22.56 331 MET A C 1
ATOM 2726 O O . MET A 1 331 ? 1.555 -18.156 33.403 1.00 22.72 331 MET A O 1
ATOM 2731 N N . GLU A 1 332 ? 1.107 -19.117 35.377 1.00 23.70 332 GLU A N 1
ATOM 2732 C CA . GLU A 1 332 ? 1.430 -20.458 34.898 1.00 24.09 332 GLU A CA 1
ATOM 2733 C C . GLU A 1 332 ? 0.478 -20.976 33.819 1.00 23.26 332 GLU A C 1
ATOM 2734 O O . GLU A 1 332 ? 0.863 -21.823 33.016 1.00 25.40 332 GLU A O 1
ATOM 2740 N N . ARG A 1 333 ? -0.756 -20.463 33.813 1.00 21.32 333 ARG A N 1
ATOM 2741 C CA . ARG A 1 333 ? -1.769 -20.860 32.841 1.00 23.33 333 ARG A CA 1
ATOM 2742 C C . ARG A 1 333 ? -1.832 -19.935 31.624 1.00 25.47 333 ARG A C 1
ATOM 2743 O O . ARG A 1 333 ? -2.532 -20.239 30.665 1.00 26.84 333 ARG A O 1
ATOM 2751 N N . ASP A 1 334 ? -1.135 -18.804 31.673 1.00 19.47 334 ASP A N 1
ATOM 2752 C CA . ASP A 1 334 ? -1.102 -17.868 30.541 1.00 20.47 334 ASP A CA 1
ATOM 2753 C C . ASP A 1 334 ? 0.226 -17.123 30.520 1.00 19.85 334 ASP A C 1
ATOM 2754 O O . ASP A 1 334 ? 0.374 -16.085 31.158 1.00 21.12 334 ASP A O 1
ATOM 2759 N N . SER A 1 335 ? 1.184 -17.640 29.758 1.00 18.74 335 SER A N 1
ATOM 2760 C CA . SER A 1 335 ? 2.534 -17.092 29.766 1.00 21.59 335 SER A CA 1
ATOM 2761 C C . SER A 1 335 ? 2.629 -15.685 29.181 1.00 21.86 335 SER A C 1
ATOM 2762 O O . SER A 1 335 ? 3.650 -15.009 29.344 1.00 21.46 335 SER A O 1
ATOM 2765 N N . MET A 1 336 ? 1.578 -15.246 28.489 1.00 20.42 336 MET A N 1
ATOM 2766 C CA . MET A 1 336 ? 1.560 -13.907 27.886 1.00 20.12 336 MET A CA 1
ATOM 2767 C C . MET A 1 336 ? 0.737 -12.893 28.691 1.00 21.75 336 MET A C 1
ATOM 2768 O O . MET A 1 336 ? 0.505 -11.763 28.241 1.00 22.36 336 MET A O 1
ATOM 2773 N N . PHE A 1 337 ? 0.337 -13.288 29.898 1.00 20.83 337 PHE A N 1
ATOM 2774 C CA . PHE A 1 337 ? -0.528 -12.468 30.767 1.00 22.42 337 PHE A CA 1
ATOM 2775 C C . PHE A 1 337 ? 0.339 -11.503 31.597 1.00 18.17 337 PHE A C 1
ATOM 2776 O O . PHE A 1 337 ? 0.682 -11.791 32.740 1.00 18.44 337 PHE A O 1
ATOM 2784 N N . ALA A 1 338 ? 0.672 -10.350 31.016 1.00 19.97 338 ALA A N 1
ATOM 2785 C CA . ALA A 1 338 ? 1.619 -9.411 31.620 1.00 19.64 338 ALA A CA 1
ATOM 2786 C C . ALA A 1 338 ? 1.266 -9.020 33.054 1.00 20.37 338 ALA A C 1
ATOM 2787 O O . ALA A 1 338 ? 2.129 -9.023 33.926 1.00 20.23 338 ALA A O 1
ATOM 2789 N N . PHE A 1 339 ? -0.002 -8.703 33.298 1.00 22.94 339 PHE A N 1
ATOM 2790 C CA . PHE A 1 339 ? -0.407 -8.265 34.634 1.00 22.99 339 PHE A CA 1
ATOM 2791 C C . PHE A 1 339 ? -0.285 -9.374 35.672 1.00 24.11 339 PHE A C 1
ATOM 2792 O O . PHE A 1 339 ? -0.069 -9.095 36.855 1.00 23.17 339 PHE A O 1
ATOM 2800 N N . ALA A 1 340 ? -0.428 -10.625 35.240 1.00 22.76 340 ALA A N 1
ATOM 2801 C CA . ALA A 1 340 ? -0.229 -11.738 36.166 1.00 23.10 340 ALA A CA 1
ATOM 2802 C C . ALA A 1 340 ? 1.204 -11.716 36.703 1.00 20.49 340 ALA A C 1
ATOM 2803 O O . ALA A 1 340 ? 1.416 -11.921 37.894 1.00 18.63 340 ALA A O 1
ATOM 2805 N N . TYR A 1 341 ? 2.181 -11.455 35.835 1.00 19.24 341 TYR A N 1
ATOM 2806 C CA . TYR A 1 341 ? 3.583 -11.377 36.274 1.00 19.03 341 TYR A CA 1
ATOM 2807 C C . TYR A 1 341 ? 3.813 -10.243 37.267 1.00 19.59 341 TYR A C 1
ATOM 2808 O O . TYR A 1 341 ? 4.424 -10.438 38.325 1.00 20.70 341 TYR A O 1
ATOM 2817 N N . THR A 1 342 ? 3.379 -9.038 36.910 1.00 19.45 342 THR A N 1
ATOM 2818 C CA . THR A 1 342 ? 3.679 -7.889 37.752 1.00 18.00 342 THR A CA 1
ATOM 2819 C C . THR A 1 342 ? 2.917 -7.983 39.067 1.00 21.40 342 THR A C 1
ATOM 2820 O O . THR A 1 342 ? 3.446 -7.613 40.110 1.00 21.65 342 THR A O 1
ATOM 2824 N N . ASP A 1 343 ? 1.679 -8.468 39.026 1.00 17.87 343 ASP A N 1
ATOM 2825 C CA . ASP A 1 343 ? 0.936 -8.619 40.276 1.00 20.70 343 ASP A CA 1
ATOM 2826 C C . ASP A 1 343 ? 1.585 -9.665 41.187 1.00 20.62 343 ASP A C 1
ATOM 2827 O O . ASP A 1 343 ? 1.734 -9.442 42.394 1.00 20.07 343 ASP A O 1
ATOM 2832 N N . LEU A 1 344 ? 2.002 -10.787 40.608 1.00 19.68 344 LEU A N 1
ATOM 2833 C CA . LEU A 1 344 ? 2.739 -11.805 41.366 1.00 19.35 344 LEU A CA 1
ATOM 2834 C C . LEU A 1 344 ? 4.055 -11.266 41.913 1.00 21.80 344 LEU A C 1
ATOM 2835 O O . LEU A 1 344 ? 4.362 -11.455 43.098 1.00 19.89 344 LEU A O 1
ATOM 2840 N N . ALA A 1 345 ? 4.841 -10.611 41.058 1.00 18.92 345 ALA A N 1
ATOM 2841 C CA . ALA A 1 345 ? 6.127 -10.044 41.509 1.00 18.63 345 ALA A CA 1
ATOM 2842 C C . ALA A 1 345 ? 5.957 -9.002 42.609 1.00 19.34 345 ALA A C 1
ATOM 2843 O O . ALA A 1 345 ? 6.717 -8.981 43.586 1.00 21.93 345 ALA A O 1
ATOM 2845 N N . ASN A 1 346 ? 4.961 -8.138 42.448 1.00 20.01 346 ASN A N 1
ATOM 2846 C CA . ASN A 1 346 ? 4.699 -7.102 43.436 1.00 21.94 346 ASN A CA 1
ATOM 2847 C C . ASN A 1 346 ? 4.276 -7.719 44.773 1.00 20.82 346 ASN A C 1
ATOM 2848 O O . ASN A 1 346 ? 4.627 -7.216 45.850 1.00 22.53 346 ASN A O 1
ATOM 2853 N N . MET A 1 347 ? 3.518 -8.808 44.709 1.00 19.38 347 MET A N 1
ATOM 2854 C CA . MET A 1 347 ? 3.107 -9.482 45.946 1.00 23.89 347 MET A CA 1
ATOM 2855 C C . MET A 1 347 ? 4.281 -10.218 46.614 1.00 24.32 347 MET A C 1
ATOM 2856 O O . MET A 1 347 ? 4.413 -10.195 47.846 1.00 26.19 347 MET A O 1
ATOM 2861 N N . TYR A 1 348 ? 5.134 -10.869 45.819 1.00 21.59 348 TYR A N 1
ATOM 2862 C CA . TYR A 1 348 ? 6.393 -11.400 46.362 1.00 21.35 348 TYR A CA 1
ATOM 2863 C C . TYR A 1 348 ? 7.156 -10.294 47.073 1.00 22.89 348 TYR A C 1
ATOM 2864 O O . TYR A 1 348 ? 7.636 -10.486 48.195 1.00 27.47 348 TYR A O 1
ATOM 2873 N N . ALA A 1 349 ? 7.245 -9.127 46.443 1.00 22.37 349 ALA A N 1
ATOM 2874 C CA . ALA A 1 349 ? 7.987 -8.009 47.033 1.00 25.70 349 ALA A CA 1
ATOM 2875 C C . ALA A 1 349 ? 7.362 -7.574 48.353 1.00 27.60 349 ALA A C 1
ATOM 2876 O O . ALA A 1 349 ? 8.075 -7.332 49.332 1.00 27.59 349 ALA A O 1
ATOM 2878 N N . GLU A 1 350 ? 6.032 -7.514 48.387 1.00 26.87 350 GLU A N 1
ATOM 2879 C CA . GLU A 1 350 ? 5.313 -7.089 49.587 1.00 29.38 350 GLU A CA 1
ATOM 2880 C C . GLU A 1 350 ? 5.592 -8.036 50.748 1.00 30.21 350 GLU A C 1
ATOM 2881 O O . GLU A 1 350 ? 5.674 -7.613 51.906 1.00 31.29 350 GLU A O 1
ATOM 2887 N N . GLY A 1 351 ? 5.742 -9.319 50.427 1.00 24.61 351 GLY A N 1
ATOM 2888 C CA . GLY A 1 351 ? 6.005 -10.336 51.425 1.00 30.78 351 GLY A CA 1
ATOM 2889 C C . GLY A 1 351 ? 7.484 -10.488 51.727 1.00 32.70 351 GLY A C 1
ATOM 2890 O O . GLY A 1 351 ? 7.874 -11.348 52.514 1.00 32.91 351 GLY A O 1
ATOM 2891 N N . GLY A 1 352 ? 8.302 -9.648 51.098 1.00 29.40 352 GLY A N 1
ATOM 2892 C CA . GLY A 1 352 ? 9.737 -9.662 51.301 1.00 31.05 352 GLY A CA 1
ATOM 2893 C C . GLY A 1 352 ? 10.452 -10.840 50.656 1.00 31.60 352 GLY A C 1
ATOM 2894 O O . GLY A 1 352 ? 11.606 -11.129 50.985 1.00 30.25 352 GLY A O 1
ATOM 2895 N N . GLN A 1 353 ? 9.771 -11.519 49.737 1.00 28.95 353 GLN A N 1
ATOM 2896 C CA . GLN A 1 353 ? 10.366 -12.635 49.010 1.00 29.68 353 GLN A CA 1
ATOM 2897 C C . GLN A 1 353 ? 11.073 -12.088 47.775 1.00 28.15 353 GLN A C 1
ATOM 2898 O O . GLN A 1 353 ? 10.610 -12.256 46.645 1.00 26.01 353 GLN A O 1
ATOM 2904 N N . TYR A 1 354 ? 12.200 -11.427 48.003 1.00 26.22 354 TYR A N 1
ATOM 2905 C CA . TYR A 1 354 ? 12.869 -10.669 46.946 1.00 28.90 354 TYR A CA 1
ATOM 2906 C C . TYR A 1 354 ? 13.466 -11.517 45.821 1.00 28.74 354 TYR A C 1
ATOM 2907 O O . TYR A 1 354 ? 13.443 -11.107 44.665 1.00 27.61 354 TYR A O 1
ATOM 2916 N N . SER A 1 355 ? 14.025 -12.674 46.162 1.00 30.14 355 SER A N 1
ATOM 2917 C CA . SER A 1 355 ? 14.505 -13.609 45.141 1.00 30.18 355 SER A CA 1
ATOM 2918 C C . SER A 1 355 ? 13.347 -14.068 44.241 1.00 29.96 355 SER A C 1
ATOM 2919 O O . SER A 1 355 ? 13.497 -14.179 43.014 1.00 29.86 355 SER A O 1
ATOM 2922 N N . ASN A 1 356 ? 12.191 -14.332 44.845 1.00 28.25 356 ASN A N 1
ATOM 2923 C CA . ASN A 1 356 ? 11.019 -14.707 44.060 1.00 27.50 356 ASN A CA 1
ATOM 2924 C C . ASN A 1 356 ? 10.537 -13.564 43.172 1.00 28.10 356 ASN A C 1
ATOM 2925 O O . ASN A 1 356 ? 10.203 -13.784 42.000 1.00 23.06 356 ASN A O 1
ATOM 2930 N N . ALA A 1 357 ? 10.501 -12.349 43.725 1.00 27.46 357 ALA A N 1
ATOM 2931 C CA . ALA A 1 357 ? 10.093 -11.171 42.950 1.00 24.94 357 ALA A CA 1
ATOM 2932 C C . ALA A 1 357 ? 11.029 -10.931 41.765 1.00 27.46 357 ALA A C 1
ATOM 2933 O O . ALA A 1 357 ? 10.586 -10.638 40.656 1.00 23.99 357 ALA A O 1
ATOM 2935 N N . GLU A 1 358 ? 12.325 -11.065 42.017 1.00 26.30 358 GLU A N 1
ATOM 2936 C CA . GLU A 1 358 ? 13.335 -10.830 40.993 1.00 25.24 358 GLU A CA 1
ATOM 2937 C C . GLU A 1 358 ? 13.180 -11.829 39.841 1.00 25.58 358 GLU A C 1
ATOM 2938 O O . GLU A 1 358 ? 13.254 -11.456 38.658 1.00 27.14 358 GLU A O 1
ATOM 2944 N N . ASP A 1 359 ? 12.956 -13.091 40.196 1.00 20.50 359 ASP A N 1
ATOM 2945 C CA . ASP A 1 359 ? 12.749 -14.156 39.227 1.00 24.30 359 ASP A CA 1
ATOM 2946 C C . ASP A 1 359 ? 11.571 -13.833 38.307 1.00 25.60 359 ASP A C 1
ATOM 2947 O O . ASP A 1 359 ? 11.686 -13.926 37.086 1.00 24.62 359 ASP A O 1
ATOM 2952 N N . ILE A 1 360 ? 10.456 -13.409 38.892 1.00 22.65 360 ILE A N 1
ATOM 2953 C CA . ILE A 1 360 ? 9.277 -13.084 38.089 1.00 23.47 360 ILE A CA 1
ATOM 2954 C C . ILE A 1 360 ? 9.474 -11.808 37.261 1.00 25.09 360 ILE A C 1
ATOM 2955 O O . ILE A 1 360 ? 9.079 -11.750 36.087 1.00 23.89 360 ILE A O 1
ATOM 2960 N N . PHE A 1 361 ? 10.059 -10.777 37.864 1.00 20.94 361 PHE A N 1
ATOM 2961 C CA . PHE A 1 361 ? 10.285 -9.528 37.136 1.00 23.91 361 PHE A CA 1
ATOM 2962 C C . PHE A 1 361 ? 11.209 -9.798 35.948 1.00 24.29 361 PHE A C 1
ATOM 2963 O O . PHE A 1 361 ? 11.035 -9.224 34.880 1.00 25.40 361 PHE A O 1
ATOM 2971 N N . ARG A 1 362 ? 12.206 -10.663 36.153 1.00 23.74 362 ARG A N 1
ATOM 2972 C CA . ARG A 1 362 ? 13.165 -10.998 35.098 1.00 30.01 362 ARG A CA 1
ATOM 2973 C C . ARG A 1 362 ? 12.445 -11.600 33.892 1.00 24.20 362 ARG A C 1
ATOM 2974 O O . ARG A 1 362 ? 12.711 -11.229 32.745 1.00 24.09 362 ARG A O 1
ATOM 2982 N N . LYS A 1 363 ? 11.565 -12.556 34.153 1.00 25.03 363 LYS A N 1
ATOM 2983 C CA . LYS A 1 363 ? 10.766 -13.148 33.086 1.00 23.01 363 LYS A CA 1
ATOM 2984 C C . LYS A 1 363 ? 9.888 -12.093 32.412 1.00 22.36 363 LYS A C 1
ATOM 2985 O O . LYS A 1 363 ? 9.770 -12.064 31.183 1.00 20.85 363 LYS A O 1
ATOM 2991 N N . ALA A 1 364 ? 9.287 -11.220 33.214 1.00 19.12 364 ALA A N 1
ATOM 2992 C CA . ALA A 1 364 ? 8.389 -10.204 32.667 1.00 19.81 364 ALA A CA 1
ATOM 2993 C C . ALA A 1 364 ? 9.148 -9.257 31.733 1.00 19.56 364 ALA A C 1
ATOM 2994 O O . ALA A 1 364 ? 8.660 -8.883 30.655 1.00 18.54 364 ALA A O 1
ATOM 2996 N N . LEU A 1 365 ? 10.355 -8.877 32.147 1.00 17.10 365 LEU A N 1
ATOM 2997 C CA . LEU A 1 365 ? 11.166 -7.952 31.359 1.00 20.17 365 LEU A CA 1
ATOM 2998 C C . LEU A 1 365 ? 11.621 -8.571 30.039 1.00 23.47 365 LEU A C 1
ATOM 2999 O O . LEU A 1 365 ? 11.959 -7.863 29.085 1.00 21.27 365 LEU A O 1
ATOM 3004 N N . ARG A 1 366 ? 11.619 -9.898 29.983 1.00 20.39 366 ARG A N 1
ATOM 3005 C CA . ARG A 1 366 ? 12.034 -10.600 28.779 1.00 21.22 366 ARG A CA 1
ATOM 3006 C C . ARG A 1 366 ? 10.872 -11.012 27.861 1.00 22.54 366 ARG A C 1
ATOM 3007 O O . ARG A 1 366 ? 11.093 -11.654 26.841 1.00 25.21 366 ARG A O 1
ATOM 3015 N N . LEU A 1 367 ? 9.640 -10.637 28.204 1.00 21.04 367 LEU A N 1
ATOM 3016 C CA . LEU A 1 367 ? 8.515 -10.890 27.283 1.00 20.81 367 LEU A CA 1
ATOM 3017 C C . LEU A 1 367 ? 8.612 -9.949 26.064 1.00 22.75 367 LEU A C 1
ATOM 3018 O O . LEU A 1 367 ? 8.365 -8.746 26.164 1.00 24.52 367 LEU A O 1
ATOM 3023 N N . GLU A 1 368 ? 8.981 -10.490 24.910 1.00 24.64 368 GLU A N 1
ATOM 3024 C CA . GLU A 1 368 ? 9.228 -9.631 23.761 1.00 26.43 368 GLU A CA 1
ATOM 3025 C C . GLU A 1 368 ? 7.960 -9.310 22.972 1.00 25.75 368 GLU A C 1
ATOM 3026 O O . GLU A 1 368 ? 7.906 -8.327 22.252 1.00 27.02 368 GLU A O 1
ATOM 3032 N N . ASN A 1 369 ? 6.959 -10.168 23.059 1.00 25.01 369 ASN A N 1
ATOM 3033 C CA . ASN A 1 369 ? 5.855 -10.076 22.098 1.00 21.67 369 ASN A CA 1
ATOM 3034 C C . ASN A 1 369 ? 4.536 -9.571 22.670 1.00 21.08 369 ASN A C 1
ATOM 3035 O O . ASN A 1 369 ? 3.492 -9.692 22.030 1.00 27.19 369 ASN A O 1
ATOM 3040 N N . ILE A 1 370 ? 4.580 -9.034 23.885 1.00 22.82 370 ILE A N 1
ATOM 3041 C CA . ILE A 1 370 ? 3.423 -8.356 24.471 1.00 22.41 370 ILE A CA 1
ATOM 3042 C C . ILE A 1 370 ? 3.379 -6.935 23.911 1.00 23.41 370 ILE A C 1
ATOM 3043 O O . ILE A 1 370 ? 4.349 -6.495 23.298 1.00 22.91 370 ILE A O 1
ATOM 3048 N N . THR A 1 371 ? 2.269 -6.224 24.115 1.00 20.66 371 THR A N 1
ATOM 3049 C CA . THR A 1 371 ? 2.145 -4.832 23.643 1.00 20.58 371 THR A CA 1
ATOM 3050 C C . THR A 1 371 ? 3.157 -3.895 24.289 1.00 22.46 371 THR A C 1
ATOM 3051 O O . THR A 1 371 ? 3.616 -4.141 25.396 1.00 23.13 371 THR A O 1
ATOM 3055 N N . ASP A 1 372 ? 3.480 -2.802 23.598 1.00 20.73 372 ASP A N 1
ATOM 3056 C CA . ASP A 1 372 ? 4.372 -1.791 24.163 1.00 25.64 372 ASP A CA 1
ATOM 3057 C C . ASP A 1 372 ? 3.792 -1.200 25.448 1.00 23.31 372 ASP A C 1
ATOM 3058 O O . ASP A 1 372 ? 4.522 -0.874 26.375 1.00 20.64 372 ASP A O 1
ATOM 3063 N N . ASP A 1 373 ? 2.472 -1.049 25.503 1.00 23.30 373 ASP A N 1
ATOM 3064 C CA . ASP A 1 373 ? 1.867 -0.583 26.747 1.00 25.94 373 ASP A CA 1
ATOM 3065 C C . ASP A 1 373 ? 2.196 -1.501 27.934 1.00 25.31 373 ASP A C 1
ATOM 3066 O O . ASP A 1 373 ? 2.479 -1.028 29.037 1.00 26.21 373 ASP A O 1
ATOM 3071 N N . HIS A 1 374 ? 2.136 -2.810 27.725 1.00 20.52 374 HIS A N 1
ATOM 3072 C CA . HIS A 1 374 ? 2.449 -3.729 28.822 1.00 18.73 374 HIS A CA 1
ATOM 3073 C C . HIS A 1 374 ? 3.945 -3.733 29.163 1.00 19.56 374 HIS A C 1
ATOM 3074 O O . HIS A 1 374 ? 4.308 -3.802 30.329 1.00 18.48 374 HIS A O 1
ATOM 3081 N N . LYS A 1 375 ? 4.800 -3.628 28.152 1.00 19.16 375 LYS A N 1
ATOM 3082 C CA . LYS A 1 375 ? 6.242 -3.467 28.394 1.00 21.72 375 LYS A CA 1
ATOM 3083 C C . LYS A 1 375 ? 6.546 -2.243 29.272 1.00 20.19 375 LYS A C 1
ATOM 3084 O O . LYS A 1 375 ? 7.368 -2.311 30.196 1.00 19.68 375 LYS A O 1
ATOM 3090 N N . HIS A 1 376 ? 5.868 -1.140 28.963 1.00 22.55 376 HIS A N 1
ATOM 3091 C CA . HIS A 1 376 ? 5.975 0.141 29.664 1.00 22.89 376 HIS A CA 1
ATOM 3092 C C . HIS A 1 376 ? 5.636 -0.041 31.148 1.00 22.47 376 HIS A C 1
ATOM 3093 O O . HIS A 1 376 ? 6.355 0.417 32.050 1.00 20.63 376 HIS A O 1
ATOM 3100 N N . GLN A 1 377 ? 4.577 -0.787 31.406 1.00 20.51 377 GLN A N 1
ATOM 3101 C CA . GLN A 1 377 ? 4.129 -0.974 32.770 1.00 21.73 377 GLN A CA 1
ATOM 3102 C C . GLN A 1 377 ? 5.046 -1.894 33.549 1.00 18.70 377 GLN A C 1
ATOM 3103 O O . GLN A 1 377 ? 5.259 -1.691 34.729 1.00 19.97 377 GLN A O 1
ATOM 3109 N N . ILE A 1 378 ? 5.563 -2.920 32.893 1.00 19.45 378 ILE A N 1
ATOM 3110 C CA . ILE A 1 378 ? 6.563 -3.774 33.521 1.00 20.15 378 ILE A CA 1
ATOM 3111 C C . ILE A 1 378 ? 7.779 -2.942 33.971 1.00 21.11 378 ILE A C 1
ATOM 3112 O O . ILE A 1 378 ? 8.226 -3.069 35.102 1.00 19.66 378 ILE A O 1
ATOM 3117 N N . HIS A 1 379 ? 8.288 -2.072 33.102 1.00 19.62 379 HIS A N 1
ATOM 3118 C CA . HIS A 1 379 ? 9.433 -1.233 33.484 1.00 20.12 379 HIS A CA 1
ATOM 3119 C C . HIS A 1 379 ? 9.101 -0.352 34.677 1.00 19.17 379 HIS A C 1
ATOM 3120 O O . HIS A 1 379 ? 9.910 -0.196 35.594 1.00 19.31 379 HIS A O 1
ATOM 3127 N N . TYR A 1 380 ? 7.904 0.222 34.665 1.00 18.79 380 TYR A N 1
ATOM 3128 C CA . TYR A 1 380 ? 7.447 1.051 35.780 1.00 21.36 380 TYR A CA 1
ATOM 3129 C C . TYR A 1 380 ? 7.453 0.267 37.094 1.00 21.51 380 TYR A C 1
ATOM 3130 O O . TYR A 1 380 ? 8.008 0.723 38.106 1.00 22.72 380 TYR A O 1
ATOM 3139 N N . HIS A 1 381 ? 6.843 -0.916 37.087 1.00 21.73 381 HIS A N 1
ATOM 3140 C CA . HIS A 1 381 ? 6.786 -1.715 38.318 1.00 20.52 381 HIS A CA 1
ATOM 3141 C C . HIS A 1 381 ? 8.159 -2.204 38.796 1.00 20.55 381 HIS A C 1
ATOM 3142 O O . HIS A 1 381 ? 8.449 -2.212 40.000 1.00 20.61 381 HIS A O 1
ATOM 3149 N N . TYR A 1 382 ? 9.011 -2.604 37.868 1.00 18.15 382 TYR A N 1
ATOM 3150 C CA . TYR A 1 382 ? 10.353 -3.029 38.268 1.00 19.38 382 TYR A CA 1
ATOM 3151 C C . TYR A 1 382 ? 11.126 -1.835 38.828 1.00 22.07 382 TYR A C 1
ATOM 3152 O O . TYR A 1 382 ? 11.859 -1.959 39.815 1.00 21.07 382 TYR A O 1
ATOM 3161 N N . GLY A 1 383 ? 10.947 -0.674 38.203 1.00 21.54 383 GLY A N 1
ATOM 3162 C CA . GLY A 1 383 ? 11.583 0.547 38.688 1.00 20.53 383 GLY A CA 1
ATOM 3163 C C . GLY A 1 383 ? 11.203 0.854 40.123 1.00 20.96 383 GLY A C 1
ATOM 3164 O O . GLY A 1 383 ? 12.055 1.184 40.947 1.00 2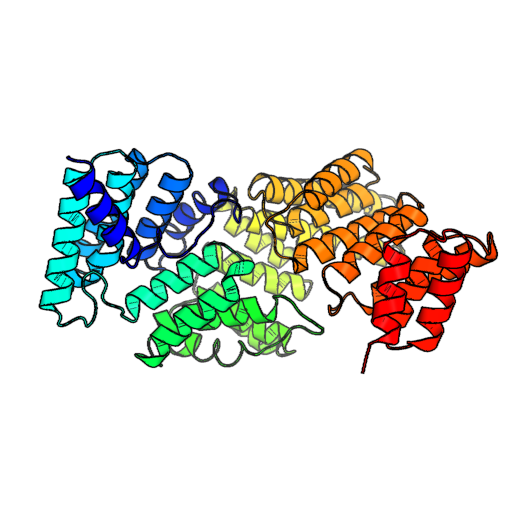3.17 383 GLY A O 1
ATOM 3165 N N . ARG A 1 384 ? 9.918 0.734 40.430 1.00 21.40 384 ARG A N 1
ATOM 3166 C CA . ARG A 1 384 ? 9.424 0.977 41.778 1.00 23.22 384 ARG A CA 1
ATOM 3167 C C . ARG A 1 384 ? 9.951 -0.056 42.777 1.00 24.53 384 ARG A C 1
ATOM 3168 O O . ARG A 1 384 ? 10.261 0.283 43.918 1.00 24.50 384 ARG A O 1
ATOM 3176 N N . PHE A 1 385 ? 10.047 -1.315 42.350 1.00 23.07 385 PHE A N 1
ATOM 3177 C CA . PHE A 1 385 ? 10.649 -2.364 43.186 1.00 21.99 385 PHE A CA 1
ATOM 3178 C C . PHE A 1 385 ? 12.116 -1.997 43.498 1.00 25.80 385 PHE A C 1
ATOM 3179 O O . PHE A 1 385 ? 12.562 -2.100 44.643 1.00 26.95 385 PHE A O 1
ATOM 3187 N N . GLN A 1 386 ? 12.843 -1.533 42.484 1.00 22.68 386 GLN A N 1
ATOM 3188 C CA . GLN A 1 386 ? 14.233 -1.109 42.661 1.00 21.49 386 GLN A CA 1
ATOM 3189 C C . GLN A 1 386 ? 14.339 0.074 43.611 1.00 25.98 386 GLN A C 1
ATOM 3190 O O . GLN A 1 386 ? 15.201 0.085 44.497 1.00 28.84 386 GLN A O 1
ATOM 3196 N N . GLU A 1 387 ? 13.464 1.062 43.432 1.00 23.47 387 GLU A N 1
ATOM 3197 C CA . GLU A 1 387 ? 13.522 2.273 44.250 1.00 25.72 387 GLU A CA 1
ATOM 3198 C C . GLU A 1 387 ? 13.185 2.013 45.714 1.00 27.19 387 GLU A C 1
ATOM 3199 O O . GLU A 1 387 ? 13.893 2.463 46.602 1.00 26.42 387 GLU A O 1
ATOM 3205 N N . PHE A 1 388 ? 12.109 1.278 45.963 1.00 25.17 388 PHE A N 1
ATOM 3206 C CA . PHE A 1 388 ? 11.573 1.191 47.318 1.00 28.29 388 PHE A CA 1
ATOM 3207 C C . PHE A 1 388 ? 11.938 -0.069 48.087 1.00 29.03 388 PHE A C 1
ATOM 3208 O O . PHE A 1 388 ? 11.992 -0.063 49.318 1.00 31.07 388 PHE A O 1
ATOM 3216 N N . HIS A 1 389 ? 12.211 -1.147 47.369 1.00 25.69 389 HIS A N 1
ATOM 3217 C CA . HIS A 1 389 ? 12.572 -2.392 48.032 1.00 24.21 389 HIS A CA 1
ATOM 3218 C C . HIS A 1 389 ? 14.071 -2.643 47.981 1.00 28.50 389 HIS A C 1
ATOM 3219 O O . HIS A 1 389 ? 14.680 -2.917 49.005 1.00 29.87 389 HIS A O 1
ATOM 3226 N N . ARG A 1 390 ? 14.670 -2.529 46.800 1.00 27.63 390 ARG A N 1
ATOM 3227 C CA . ARG A 1 390 ? 16.118 -2.708 46.676 1.00 30.50 390 ARG A CA 1
ATOM 3228 C C . ARG A 1 390 ? 16.908 -1.467 47.093 1.00 31.30 390 ARG A C 1
ATOM 3229 O O . ARG A 1 390 ? 18.100 -1.563 47.373 1.00 30.21 390 ARG A O 1
ATOM 3237 N N . LYS A 1 391 ? 16.240 -0.317 47.136 1.00 27.79 391 LYS A N 1
ATOM 3238 C CA . LYS A 1 391 ? 16.897 0.975 47.384 1.00 32.32 391 LYS A CA 1
ATOM 3239 C C . LYS A 1 391 ? 18.049 1.218 46.409 1.00 30.81 391 LYS A C 1
ATOM 3240 O O . LYS A 1 391 ? 19.108 1.711 46.793 1.00 30.11 391 LYS A O 1
ATOM 3246 N N . SER A 1 392 ? 17.838 0.860 45.146 1.00 28.63 392 SER A N 1
ATOM 3247 C CA . SER A 1 392 ? 18.845 1.054 44.116 1.00 27.00 392 SER A CA 1
ATOM 3248 C C . SER A 1 392 ? 18.376 2.152 43.179 1.00 26.10 392 SER A C 1
ATOM 3249 O O . SER A 1 392 ? 17.682 1.891 42.200 1.00 26.14 392 SER A O 1
ATOM 3252 N N . GLU A 1 393 ? 18.763 3.384 43.492 1.00 23.42 393 GLU A N 1
ATOM 3253 C CA . GLU A 1 393 ? 18.312 4.550 42.740 1.00 26.99 393 GLU A CA 1
ATOM 3254 C C . GLU A 1 393 ? 18.727 4.544 41.278 1.00 27.13 393 GLU A C 1
ATOM 3255 O O . GLU A 1 393 ? 17.975 5.003 40.410 1.00 23.54 393 GLU A O 1
ATOM 3261 N N . ASN A 1 394 ? 19.918 4.031 40.989 1.00 29.23 394 ASN A N 1
ATOM 3262 C CA . ASN A 1 394 ? 20.369 4.034 39.602 1.00 29.37 394 ASN A CA 1
ATOM 3263 C C . ASN A 1 394 ? 19.629 3.022 38.733 1.00 26.65 394 ASN A C 1
ATOM 3264 O O . ASN A 1 394 ? 19.398 3.267 37.551 1.00 27.18 394 ASN A O 1
ATOM 3269 N N . THR A 1 395 ? 19.258 1.891 39.320 1.00 24.52 395 THR A N 1
ATOM 3270 C CA . THR A 1 395 ? 18.499 0.879 38.591 1.00 21.99 395 THR A CA 1
ATOM 3271 C C . THR A 1 395 ? 17.080 1.372 38.405 1.00 19.96 395 THR A C 1
ATOM 3272 O O . THR A 1 395 ? 16.473 1.165 37.356 1.00 21.34 395 THR A O 1
ATOM 3276 N N . ALA A 1 396 ? 16.554 2.031 39.431 1.00 23.64 396 ALA A N 1
ATOM 3277 C CA . ALA A 1 396 ? 15.238 2.652 39.336 1.00 22.17 396 ALA A CA 1
ATOM 3278 C C . ALA A 1 396 ? 15.213 3.679 38.217 1.00 22.53 396 ALA A C 1
ATOM 3279 O O . ALA A 1 396 ? 14.308 3.667 37.381 1.00 22.36 396 ALA A O 1
ATOM 3281 N N . ILE A 1 397 ? 16.213 4.558 38.183 1.00 22.21 397 ILE A N 1
ATOM 3282 C CA . ILE A 1 397 ? 16.267 5.584 37.147 1.00 21.39 397 ILE A CA 1
ATOM 3283 C C . ILE A 1 397 ? 16.319 4.927 35.779 1.00 21.08 397 ILE A C 1
ATOM 3284 O O . ILE A 1 397 ? 15.645 5.358 34.844 1.00 20.33 397 ILE A O 1
ATOM 3289 N N . HIS A 1 398 ? 17.119 3.875 35.657 1.00 20.40 398 HIS A N 1
ATOM 3290 C CA . HIS A 1 398 ? 17.233 3.187 34.377 1.00 22.47 398 HIS A CA 1
ATOM 3291 C C . HIS A 1 398 ? 15.871 2.696 33.880 1.00 21.83 398 HIS A C 1
ATOM 3292 O O . HIS A 1 398 ? 15.486 2.918 32.724 1.00 21.18 398 HIS A O 1
ATOM 3299 N N . HIS A 1 399 ? 15.123 2.040 34.752 1.00 19.33 399 HIS A N 1
ATOM 3300 C CA . HIS A 1 399 ? 13.846 1.488 34.312 1.00 20.76 399 HIS A CA 1
ATOM 3301 C C . HIS A 1 399 ? 12.732 2.526 34.148 1.00 20.68 399 HIS A C 1
ATOM 3302 O O . HIS A 1 399 ? 11.843 2.351 33.316 1.00 18.77 399 HIS A O 1
ATOM 3309 N N . TYR A 1 400 ? 12.786 3.619 34.903 1.00 20.03 400 TYR A N 1
ATOM 3310 C CA . TYR A 1 400 ? 11.814 4.691 34.676 1.00 19.38 400 TYR A CA 1
ATOM 3311 C C . TYR A 1 400 ? 12.054 5.305 33.300 1.00 20.30 400 TYR A C 1
ATOM 3312 O O . TYR A 1 400 ? 11.096 5.671 32.598 1.00 19.40 400 TYR A O 1
ATOM 3321 N N . LEU A 1 401 ? 13.328 5.412 32.908 1.00 19.40 401 LEU A N 1
ATOM 3322 C CA . LEU A 1 401 ? 13.663 5.903 31.570 1.00 21.31 401 LEU A CA 1
ATOM 3323 C C . LEU A 1 401 ? 13.193 4.945 30.477 1.00 21.62 401 LEU A C 1
ATOM 3324 O O . LEU A 1 401 ? 12.590 5.375 29.488 1.00 18.82 401 LEU A O 1
ATOM 3329 N N . GLU A 1 402 ? 13.440 3.650 30.665 1.00 21.27 402 GLU A N 1
ATOM 3330 C CA . GLU A 1 402 ? 12.954 2.654 29.710 1.00 24.19 402 GLU A CA 1
ATOM 3331 C C . GLU A 1 402 ? 11.440 2.723 29.557 1.00 21.42 402 GLU A C 1
ATOM 3332 O O . GLU A 1 402 ? 10.915 2.587 28.445 1.00 22.16 402 GLU A O 1
ATOM 3338 N N . ALA A 1 403 ? 10.734 2.906 30.671 1.00 18.87 403 ALA A N 1
ATOM 3339 C CA . ALA A 1 403 ? 9.273 2.991 30.617 1.00 19.49 403 ALA A CA 1
ATOM 3340 C C . ALA A 1 403 ? 8.843 4.127 29.684 1.00 21.01 403 ALA A C 1
ATOM 3341 O O . ALA A 1 403 ? 7.985 3.942 28.809 1.00 21.31 403 ALA A O 1
ATOM 3343 N N . LEU A 1 404 ? 9.459 5.297 29.849 1.00 21.92 404 LEU A N 1
ATOM 3344 C CA . LEU A 1 404 ? 9.106 6.454 29.021 1.00 18.27 404 LEU A CA 1
ATOM 3345 C C . LEU A 1 404 ? 9.543 6.317 27.569 1.00 18.61 404 LEU A C 1
ATOM 3346 O O . LEU A 1 404 ? 8.864 6.814 26.672 1.00 23.27 404 LEU A O 1
ATOM 3351 N N . LYS A 1 405 ? 10.673 5.651 27.340 1.00 18.03 405 LYS A N 1
ATOM 3352 C CA . LYS A 1 405 ? 11.156 5.396 25.985 1.00 21.32 405 LYS A CA 1
ATOM 3353 C C . LYS A 1 405 ? 10.185 4.478 25.223 1.00 25.77 405 LYS A C 1
ATOM 3354 O O . LYS A 1 405 ? 9.998 4.631 24.010 1.00 26.37 405 LYS A O 1
ATOM 3360 N N . VAL A 1 406 ? 9.553 3.538 25.927 1.00 22.39 406 VAL A N 1
ATOM 3361 C CA . VAL A 1 406 ? 8.591 2.656 25.271 1.00 22.46 406 VAL A CA 1
ATOM 3362 C C . VAL A 1 406 ? 7.224 3.318 25.081 1.00 27.36 406 VAL A C 1
ATOM 3363 O O . VAL A 1 406 ? 6.558 3.113 24.062 1.00 29.88 406 VAL A O 1
ATOM 3367 N N . LYS A 1 407 ? 6.792 4.106 26.063 1.00 22.53 407 LYS A N 1
ATOM 3368 C CA . LYS A 1 407 ? 5.525 4.829 25.947 1.00 25.01 407 LYS A CA 1
ATOM 3369 C C . LYS A 1 407 ? 5.587 6.114 26.767 1.00 24.14 407 LYS A C 1
ATOM 3370 O O . LYS A 1 407 ? 5.720 6.062 27.986 1.00 23.94 407 LYS A O 1
ATOM 3376 N N . ASP A 1 408 ? 5.507 7.264 26.102 1.00 27.71 408 ASP A N 1
ATOM 3377 C CA . ASP A 1 408 ? 5.711 8.542 26.792 1.00 28.11 408 ASP A CA 1
ATOM 3378 C C . ASP A 1 408 ? 4.436 9.319 27.077 1.00 28.11 408 ASP A C 1
ATOM 3379 O O . ASP A 1 408 ? 4.473 10.367 27.714 1.00 26.59 408 ASP A O 1
ATOM 3384 N N . ARG A 1 409 ? 3.316 8.807 26.580 1.00 29.00 409 ARG A N 1
ATOM 3385 C CA . ARG A 1 409 ? 2.012 9.305 26.949 1.00 31.69 409 ARG A CA 1
ATOM 3386 C C . ARG A 1 409 ? 1.255 8.119 27.518 1.00 33.36 409 ARG A C 1
ATOM 3387 O O . ARG A 1 409 ? 0.941 7.169 26.795 1.00 37.26 409 ARG A O 1
ATOM 3395 N N . SER A 1 410 ? 0.987 8.163 28.815 1.00 28.26 410 SER A N 1
ATOM 3396 C CA . SER A 1 410 ? 0.259 7.099 29.487 1.00 23.38 410 SER A CA 1
ATOM 3397 C C . SER A 1 410 ? -0.177 7.684 30.805 1.00 25.57 410 SER A C 1
ATOM 3398 O O . SER A 1 410 ? 0.301 8.754 31.196 1.00 25.54 410 SER A O 1
ATOM 3401 N N . PRO A 1 411 ? -1.077 6.994 31.515 1.00 29.10 411 PRO A N 1
ATOM 3402 C CA . PRO A 1 411 ? -1.397 7.511 32.848 1.00 30.41 411 PRO A CA 1
ATOM 3403 C C . PRO A 1 411 ? -0.226 7.440 33.839 1.00 28.47 411 PRO A C 1
ATOM 3404 O O . PRO A 1 411 ? -0.345 7.953 34.954 1.00 31.21 411 PRO A O 1
ATOM 3408 N N . LEU A 1 412 ? 0.891 6.844 33.444 1.00 27.06 412 LEU A N 1
ATOM 3409 C CA . LEU A 1 412 ? 2.063 6.796 34.329 1.00 27.15 412 LEU A CA 1
ATOM 3410 C C . LEU A 1 412 ? 3.082 7.897 34.040 1.00 27.42 412 LEU A C 1
ATOM 3411 O O . LEU A 1 412 ? 4.056 8.043 34.776 1.00 26.87 412 LEU A O 1
ATOM 3416 N N . ARG A 1 413 ? 2.852 8.677 32.985 1.00 28.60 413 ARG A N 1
ATOM 3417 C CA . ARG A 1 413 ? 3.848 9.663 32.536 1.00 27.46 413 ARG A CA 1
ATOM 3418 C C . ARG A 1 413 ? 4.378 10.585 33.643 1.00 27.91 413 ARG A C 1
ATOM 3419 O O . ARG A 1 413 ? 5.593 10.698 33.839 1.00 28.18 413 ARG A O 1
ATOM 3427 N N . THR A 1 414 ? 3.476 11.239 34.368 1.00 28.08 414 THR A N 1
ATOM 3428 C CA . THR A 1 414 ? 3.889 12.208 35.383 1.00 28.34 414 THR A CA 1
ATOM 3429 C C . THR A 1 414 ? 4.489 11.569 36.634 1.00 27.89 414 THR A C 1
ATOM 3430 O O . THR A 1 414 ? 5.324 12.192 37.291 1.00 27.53 414 THR A O 1
ATOM 3434 N N . LYS A 1 415 ? 4.066 10.345 36.957 1.00 27.86 415 LYS A N 1
ATOM 3435 C CA . LYS A 1 415 ? 4.699 9.579 38.027 1.00 27.20 415 LYS A CA 1
ATOM 3436 C C . LYS A 1 415 ? 6.150 9.285 37.635 1.00 27.83 415 LYS A C 1
ATOM 3437 O O . LYS A 1 415 ? 7.064 9.396 38.449 1.00 28.75 415 LYS A O 1
ATOM 3443 N N . LEU A 1 416 ? 6.349 8.920 36.375 1.00 24.06 416 LEU A N 1
ATOM 3444 C CA . LEU A 1 416 ? 7.682 8.623 35.866 1.00 22.45 416 LEU A CA 1
ATOM 3445 C C . LEU A 1 416 ? 8.582 9.874 35.806 1.00 24.25 416 LEU A C 1
ATOM 3446 O O . LEU A 1 416 ? 9.709 9.854 36.315 1.00 20.88 416 LEU A O 1
ATOM 3451 N N . THR A 1 417 ? 8.091 10.976 35.229 1.00 20.68 417 THR A N 1
ATOM 3452 C CA . THR A 1 417 ? 8.941 12.169 35.122 1.00 22.99 417 THR A CA 1
ATOM 3453 C C . THR A 1 417 ? 9.283 12.752 36.497 1.00 23.86 417 THR A C 1
ATOM 3454 O O . THR A 1 417 ? 10.416 13.159 36.733 1.00 23.73 417 THR A O 1
ATOM 3458 N N . SER A 1 418 ? 8.318 12.773 37.410 1.00 26.36 418 SER A N 1
ATOM 3459 C CA A SER A 1 418 ? 8.561 13.335 38.740 0.57 27.88 418 SER A CA 1
ATOM 3460 C CA B SER A 1 418 ? 8.541 13.317 38.750 0.43 27.76 418 SER A CA 1
ATOM 3461 C C . SER A 1 418 ? 9.546 12.480 39.545 1.00 27.21 418 SER A C 1
ATOM 3462 O O . SER A 1 418 ? 10.425 13.014 40.207 1.00 26.81 418 SER A O 1
ATOM 3467 N N . ALA A 1 419 ? 9.409 11.162 39.476 1.00 24.39 419 ALA A N 1
ATOM 3468 C CA . ALA A 1 419 ? 10.373 10.267 40.133 1.00 26.52 419 ALA A CA 1
ATOM 3469 C C . ALA A 1 419 ? 11.788 10.481 39.579 1.00 26.25 419 ALA A C 1
ATOM 3470 O O . ALA A 1 419 ? 12.777 10.476 40.330 1.00 23.31 419 ALA A O 1
ATOM 3472 N N . LEU A 1 420 ? 11.881 10.657 38.264 1.00 22.62 420 LEU A N 1
ATOM 3473 C CA . LEU A 1 420 ? 13.180 10.841 37.625 1.00 23.88 420 LEU A CA 1
ATOM 3474 C C . LEU A 1 420 ? 13.812 12.162 38.022 1.00 24.75 420 LEU A C 1
ATOM 3475 O O . LEU A 1 420 ? 15.005 12.224 38.302 1.00 24.11 420 LEU A O 1
ATOM 3480 N N . LYS A 1 421 ? 13.005 13.220 38.052 1.00 22.12 421 LYS A N 1
ATOM 3481 C CA . LYS A 1 421 ? 13.496 14.516 38.487 1.00 25.35 421 LYS A CA 1
ATOM 3482 C C . LYS A 1 421 ? 14.002 14.437 39.920 1.00 27.70 421 LYS A C 1
ATOM 3483 O O . LYS A 1 421 ? 15.082 14.951 40.226 1.00 25.10 421 LYS A O 1
ATOM 3489 N N . LYS A 1 422 ? 13.221 13.787 40.780 1.00 25.22 422 LYS A N 1
ATOM 3490 C CA . LYS A 1 422 ? 13.545 13.691 42.207 1.00 29.38 422 LYS A CA 1
ATOM 3491 C C . LYS A 1 422 ? 14.853 12.936 42.441 1.00 27.17 422 LYS A C 1
ATOM 3492 O O . LYS A 1 422 ? 15.743 13.407 43.147 1.00 27.52 422 LYS A O 1
ATOM 3498 N N . LEU A 1 423 ? 14.960 11.762 41.840 1.00 24.43 423 LEU A N 1
ATOM 3499 C CA . LEU A 1 423 ? 16.121 10.914 42.028 1.00 25.66 423 LEU A CA 1
ATOM 3500 C C . LEU A 1 423 ? 17.369 11.527 41.410 1.00 28.52 423 LEU A C 1
ATOM 3501 O O . LEU A 1 423 ? 18.438 11.508 42.010 1.00 26.61 423 LEU A O 1
ATOM 3506 N N . SER A 1 424 ? 17.236 12.068 40.204 1.00 26.24 424 SER A N 1
ATOM 3507 C CA . SER A 1 424 ? 18.386 12.654 39.541 1.00 23.53 424 SER A CA 1
ATOM 3508 C C . SER A 1 424 ? 18.882 13.893 40.272 1.00 27.94 424 SER A C 1
ATOM 3509 O O . SER A 1 424 ? 20.090 14.092 40.406 1.00 26.08 424 SER A O 1
ATOM 3512 N N . THR A 1 425 ? 17.956 14.713 40.762 1.00 27.62 425 THR A N 1
ATOM 3513 C CA . THR A 1 425 ? 18.339 15.906 41.513 1.00 32.40 425 THR A CA 1
ATOM 3514 C C . THR A 1 425 ? 19.108 15.544 42.791 1.00 32.91 425 THR A C 1
ATOM 3515 O O . THR A 1 425 ? 20.132 16.170 43.122 1.00 33.21 425 THR A O 1
ATOM 3519 N N . LYS A 1 426 ? 18.623 14.526 43.491 1.00 32.65 426 LYS A N 1
ATOM 3520 C CA . LYS A 1 426 ? 19.262 14.057 44.717 1.00 33.37 426 LYS A CA 1
ATOM 3521 C C . LYS A 1 426 ? 20.663 13.536 44.423 1.00 30.77 426 LYS A C 1
ATOM 3522 O O . LYS A 1 426 ? 21.625 13.882 45.117 1.00 30.48 426 LYS A O 1
ATOM 3528 N N . ARG A 1 427 ? 20.783 12.715 43.385 1.00 25.15 427 ARG A N 1
ATOM 3529 C CA . ARG A 1 427 ? 22.086 12.163 43.042 1.00 28.39 427 ARG A CA 1
ATOM 3530 C C . ARG A 1 427 ? 23.066 13.247 42.576 1.00 28.36 427 ARG A C 1
ATOM 3531 O O . ARG A 1 427 ? 24.271 13.158 42.827 1.00 28.78 427 ARG A O 1
ATOM 3539 N N . LEU A 1 428 ? 22.549 14.288 41.929 1.00 26.98 428 LEU A N 1
ATOM 3540 C CA . LEU A 1 428 ? 23.410 15.378 41.468 1.00 26.09 428 LEU A CA 1
ATOM 3541 C C . LEU A 1 428 ? 23.864 16.275 42.618 1.00 26.34 428 LEU A C 1
ATOM 3542 O O . LEU A 1 428 ? 24.885 16.938 42.519 1.00 25.08 428 LEU A O 1
ATOM 3547 N N . CYS A 1 429 ? 23.125 16.277 43.719 1.00 29.02 429 CYS A N 1
ATOM 3548 C CA . CYS A 1 429 ? 23.577 16.985 44.916 1.00 33.55 429 CYS A CA 1
ATOM 3549 C C . CYS A 1 429 ? 24.811 16.332 45.516 1.00 32.35 429 CYS A C 1
ATOM 3550 O O . CYS A 1 429 ? 25.664 17.005 46.103 1.00 36.74 429 CYS A O 1
ATOM 3553 N N . HIS A 1 430 ? 24.903 15.019 45.369 1.00 32.22 430 HIS A N 1
ATOM 3554 C CA . HIS A 1 430 ? 26.035 14.273 45.893 1.00 35.31 430 HIS A CA 1
ATOM 3555 C C . HIS A 1 430 ? 27.210 14.270 44.911 1.00 33.38 430 HIS A C 1
ATOM 3556 O O . HIS A 1 430 ? 28.360 14.428 45.310 1.00 36.43 430 HIS A O 1
ATOM 3563 N N . ASN A 1 431 ? 26.911 14.116 43.624 1.00 27.77 431 ASN A N 1
ATOM 3564 C CA . ASN A 1 431 ? 27.941 14.089 42.587 1.00 28.63 431 ASN A CA 1
ATOM 3565 C C . ASN A 1 431 ? 27.468 14.872 41.361 1.00 27.98 431 ASN A C 1
ATOM 3566 O O . ASN A 1 431 ? 26.620 14.394 40.615 1.00 27.07 431 ASN A O 1
ATOM 3571 N N . ALA A 1 432 ? 28.013 16.071 41.160 1.00 25.60 432 ALA A N 1
ATOM 3572 C CA . ALA A 1 432 ? 27.546 16.951 40.079 1.00 24.71 432 ALA A CA 1
ATOM 3573 C C . ALA A 1 432 ? 27.894 16.387 38.717 1.00 23.31 432 ALA A C 1
ATOM 3574 O O . ALA A 1 432 ? 27.382 16.848 37.682 1.00 23.27 432 ALA A O 1
ATOM 3576 N N . LEU A 1 433 ? 28.781 15.402 38.710 1.00 22.72 433 LEU A N 1
ATOM 3577 C CA . LEU A 1 433 ? 29.239 14.814 37.459 1.00 26.38 433 LEU A CA 1
ATOM 3578 C C . LEU A 1 433 ? 28.578 13.463 37.181 1.00 24.71 433 LEU A C 1
ATOM 3579 O O . LEU A 1 433 ? 29.084 12.678 36.384 1.00 27.74 433 LEU A O 1
ATOM 3584 N N . ASP A 1 434 ? 27.453 13.188 37.839 1.00 24.69 434 ASP A N 1
ATOM 3585 C CA . ASP A 1 434 ? 26.784 11.898 37.660 1.00 25.67 434 ASP A CA 1
ATOM 3586 C C . ASP A 1 434 ? 26.113 11.849 36.290 1.00 24.02 434 ASP A C 1
ATOM 3587 O O . ASP A 1 434 ? 25.092 12.505 36.062 1.00 23.69 434 ASP A O 1
ATOM 3592 N N . VAL A 1 435 ? 26.685 11.075 35.376 1.00 24.31 435 VAL A N 1
ATOM 3593 C CA . VAL A 1 435 ? 26.250 11.149 33.975 1.00 24.83 435 VAL A CA 1
ATOM 3594 C C . VAL A 1 435 ? 24.832 10.624 33.789 1.00 24.17 435 VAL A C 1
ATOM 3595 O O . VAL A 1 435 ? 24.038 11.193 33.029 1.00 21.63 435 VAL A O 1
ATOM 3599 N N . GLN A 1 436 ? 24.506 9.547 34.495 1.00 18.42 436 GLN A N 1
ATOM 3600 C CA . GLN A 1 436 ? 23.168 8.979 34.355 1.00 22.16 436 GLN A CA 1
ATOM 3601 C C . GLN A 1 436 ? 22.093 9.993 34.717 1.00 20.23 436 GLN A C 1
ATOM 3602 O O . GLN A 1 436 ? 21.087 10.138 34.013 1.00 20.34 436 GLN A O 1
ATOM 3608 N N . SER A 1 437 ? 22.316 10.700 35.820 1.00 19.53 437 SER A N 1
ATOM 3609 C CA . SER A 1 437 ? 21.365 11.689 36.297 1.00 21.20 437 SER A CA 1
ATOM 3610 C C . SER A 1 437 ? 21.304 12.916 35.396 1.00 19.57 437 SER A C 1
ATOM 3611 O O . SER A 1 437 ? 20.232 13.465 35.177 1.00 19.34 437 SER A O 1
ATOM 3614 N N . LEU A 1 438 ? 22.439 13.367 34.875 1.00 18.89 438 LEU A N 1
ATOM 3615 C CA . LEU A 1 438 ? 22.397 14.487 33.917 1.00 18.82 438 LEU A CA 1
ATOM 3616 C C . LEU A 1 438 ? 21.589 14.105 32.689 1.00 22.01 438 LEU A C 1
ATOM 3617 O O . LEU A 1 438 ? 20.755 14.878 32.192 1.00 20.50 438 LEU A O 1
ATOM 3622 N N . SER A 1 439 ? 21.867 12.901 32.202 1.00 21.27 439 SER A N 1
ATOM 3623 C CA . SER A 1 439 ? 21.237 12.364 31.009 1.00 22.89 439 SER A CA 1
ATOM 3624 C C . SER A 1 439 ? 19.737 12.191 31.239 1.00 23.21 439 SER A C 1
ATOM 3625 O O . SER A 1 439 ? 18.919 12.457 30.349 1.00 21.49 439 SER A O 1
ATOM 3628 N N . ALA A 1 440 ? 19.377 11.737 32.432 1.00 22.09 440 ALA A N 1
ATOM 3629 C CA . ALA A 1 440 ? 17.973 11.529 32.763 1.00 22.52 440 ALA A CA 1
ATOM 3630 C C . ALA A 1 440 ? 17.210 12.850 32.757 1.00 22.31 440 ALA A C 1
ATOM 3631 O O . ALA A 1 440 ? 16.082 12.921 32.286 1.00 21.55 440 ALA A O 1
ATOM 3633 N N . LEU A 1 441 ? 17.823 13.892 33.309 1.00 22.00 441 LEU A N 1
ATOM 3634 C CA . LEU A 1 441 ? 17.169 15.194 33.329 1.00 21.25 441 LEU A CA 1
ATOM 3635 C C . LEU A 1 441 ? 17.052 15.751 31.922 1.00 21.93 441 LEU A C 1
ATOM 3636 O O . LEU A 1 441 ? 16.028 16.339 31.579 1.00 20.94 441 LEU A O 1
ATOM 3641 N N . GLY A 1 442 ? 18.107 15.597 31.122 1.00 21.08 442 GLY A N 1
ATOM 3642 C CA . GLY A 1 442 ? 18.037 15.994 29.722 1.00 17.76 442 GLY A CA 1
ATOM 3643 C C . GLY A 1 442 ? 16.857 15.315 29.048 1.00 21.27 442 GLY A C 1
ATOM 3644 O O . GLY A 1 442 ? 16.083 15.954 28.316 1.00 20.32 442 GLY A O 1
ATOM 3645 N N . PHE A 1 443 ? 16.709 14.017 29.296 1.00 19.35 443 PHE A N 1
ATOM 3646 C CA . PHE A 1 443 ? 15.616 13.254 28.672 1.00 20.30 443 PHE A CA 1
ATOM 3647 C C . PHE A 1 443 ? 14.232 13.768 29.078 1.00 20.22 443 PHE A C 1
ATOM 3648 O O . PHE A 1 443 ? 13.331 13.925 28.231 1.00 21.01 443 PHE A O 1
ATOM 3656 N N . VAL A 1 444 ? 14.057 14.010 30.376 1.00 19.59 444 VAL A N 1
ATOM 3657 C CA . VAL A 1 444 ? 12.767 14.441 30.897 1.00 19.97 444 VAL A CA 1
ATOM 3658 C C . VAL A 1 444 ? 12.417 15.852 30.410 1.00 21.77 444 VAL A C 1
ATOM 3659 O O . VAL A 1 444 ? 11.305 16.082 29.944 1.00 21.25 444 VAL A O 1
ATOM 3663 N N . TYR A 1 445 ? 13.373 16.781 30.465 1.00 20.64 445 TYR A N 1
ATOM 3664 C CA . TYR A 1 445 ? 13.106 18.137 29.963 1.00 23.93 445 TYR A CA 1
ATOM 3665 C C . TYR A 1 445 ? 12.791 18.136 28.481 1.00 22.91 445 TYR A C 1
ATOM 3666 O O . TYR A 1 445 ? 11.951 18.908 28.017 1.00 22.53 445 TYR A O 1
ATOM 3675 N N . LYS A 1 446 ? 13.461 17.275 27.734 1.00 22.53 446 LYS A N 1
ATOM 3676 C CA . LYS A 1 446 ? 13.167 17.154 26.312 1.00 23.19 446 LYS A CA 1
ATOM 3677 C C . LYS A 1 446 ? 11.717 16.696 26.124 1.00 23.85 446 LYS A C 1
ATOM 3678 O O . LYS A 1 446 ? 10.975 17.270 25.322 1.00 23.93 446 LYS A O 1
ATOM 3684 N N . LEU A 1 447 ? 11.317 15.688 26.900 1.00 22.92 447 LEU A N 1
ATOM 3685 C CA . LEU A 1 447 ? 9.950 15.177 26.887 1.00 25.18 447 LEU A CA 1
ATOM 3686 C C . LEU A 1 447 ? 8.933 16.260 27.252 1.00 22.28 447 LEU A C 1
ATOM 3687 O O . LEU A 1 447 ? 7.834 16.285 26.701 1.00 24.44 447 LEU A O 1
ATOM 3692 N N . GLU A 1 448 ? 9.299 17.138 28.188 1.00 21.75 448 GLU A N 1
ATOM 3693 C CA . GLU A 1 448 ? 8.401 18.202 28.647 1.00 22.82 448 GLU A CA 1
ATOM 3694 C C . GLU A 1 448 ? 8.384 19.414 27.726 1.00 25.30 448 GLU A C 1
ATOM 3695 O O . GLU A 1 448 ? 7.666 20.377 27.984 1.00 26.24 448 GLU A O 1
ATOM 3701 N N . GLY A 1 449 ? 9.183 19.368 26.666 1.00 23.82 449 GLY A N 1
ATOM 3702 C CA . GLY A 1 449 ? 9.240 20.454 25.701 1.00 22.34 449 GLY A CA 1
ATOM 3703 C C . GLY A 1 449 ? 10.171 21.589 26.087 1.00 24.87 449 GLY A C 1
ATOM 3704 O O . GLY A 1 449 ? 10.155 22.651 25.462 1.00 25.39 449 GLY A O 1
ATOM 3705 N N . GLU A 1 450 ? 10.990 21.378 27.114 1.00 22.95 450 GLU A N 1
ATOM 3706 C CA . GLU A 1 450 ? 11.913 22.409 27.556 1.00 22.53 450 GLU A CA 1
ATOM 3707 C C . GLU A 1 450 ? 13.230 22.190 26.829 1.00 23.53 450 GLU A C 1
ATOM 3708 O O . GLU A 1 450 ? 14.179 21.644 27.397 1.00 25.50 450 GLU A O 1
ATOM 3714 N N . LYS A 1 451 ? 13.272 22.600 25.563 1.00 22.29 451 LYS A N 1
ATOM 3715 C CA . LYS A 1 451 ? 14.381 22.288 24.656 1.00 22.18 451 LYS A CA 1
ATOM 3716 C C . LYS A 1 451 ? 15.711 22.820 25.149 1.00 24.98 451 LYS A C 1
ATOM 3717 O O . LYS A 1 451 ? 16.733 22.132 25.066 1.00 24.16 451 LYS A O 1
ATOM 3723 N N . ARG A 1 452 ? 15.706 24.064 25.619 1.00 23.23 452 ARG A N 1
ATOM 3724 C CA . ARG A 1 452 ? 16.949 24.713 26.019 1.00 28.83 452 ARG A CA 1
ATOM 3725 C C . ARG A 1 452 ? 17.515 24.041 27.260 1.00 26.38 452 ARG A C 1
ATOM 3726 O O . ARG A 1 452 ? 18.709 23.737 27.315 1.00 25.98 452 ARG A O 1
ATOM 3734 N N . GLN A 1 453 ? 16.655 23.800 28.248 1.00 24.58 453 GLN A N 1
ATOM 3735 C CA . GLN A 1 453 ? 17.095 23.182 29.500 1.00 23.27 453 GLN A CA 1
ATOM 3736 C C . GLN A 1 453 ? 17.585 21.757 29.251 1.00 24.85 453 GLN A C 1
ATOM 3737 O O . GLN A 1 453 ? 18.578 21.303 29.845 1.00 25.53 453 GLN A O 1
ATOM 3743 N N . ALA A 1 454 ? 16.882 21.047 28.372 1.00 21.25 454 ALA A N 1
ATOM 3744 C CA . ALA A 1 454 ? 17.301 19.695 27.994 1.00 20.29 454 ALA A CA 1
ATOM 3745 C C . ALA A 1 454 ? 18.681 19.711 27.345 1.00 22.23 454 ALA A C 1
ATOM 3746 O O . ALA A 1 454 ? 19.532 18.868 27.650 1.00 20.25 454 ALA A O 1
ATOM 3748 N N . ALA A 1 455 ? 18.892 20.659 26.435 1.00 23.42 455 ALA A N 1
ATOM 3749 C CA . ALA A 1 455 ? 20.177 20.777 25.757 1.00 24.39 455 ALA A CA 1
ATOM 3750 C C . ALA A 1 455 ? 21.294 20.984 26.782 1.00 24.79 455 ALA A C 1
ATOM 3751 O O . ALA A 1 455 ? 22.347 20.340 26.702 1.00 23.17 455 ALA A O 1
ATOM 3753 N N . GLU A 1 456 ? 21.050 21.854 27.762 1.00 23.72 456 GLU A N 1
ATOM 3754 C CA . GLU A 1 456 ? 22.026 22.125 28.807 1.00 25.63 456 GLU A CA 1
ATOM 3755 C C . GLU A 1 456 ? 22.415 20.871 29.596 1.00 25.01 456 GLU A C 1
ATOM 3756 O O . GLU A 1 456 ? 23.600 20.634 29.840 1.00 23.21 456 GLU A O 1
ATOM 3762 N N . TYR A 1 457 ? 21.431 20.069 29.996 1.00 21.03 457 TYR A N 1
ATOM 3763 C CA . TYR A 1 457 ? 21.749 18.794 30.637 1.00 20.65 457 TYR A CA 1
ATOM 3764 C C . TYR A 1 457 ? 22.535 17.829 29.749 1.00 21.09 457 TYR A C 1
ATOM 3765 O O . TYR A 1 457 ? 23.529 17.247 30.186 1.00 20.76 457 TYR A O 1
ATOM 3774 N N . TYR A 1 458 ? 22.089 17.643 28.511 1.00 22.34 458 TYR A N 1
ATOM 3775 C CA . TYR A 1 458 ? 22.827 16.774 27.598 1.00 21.81 458 TYR A CA 1
ATOM 3776 C C . TYR A 1 458 ? 24.236 17.287 27.312 1.00 22.07 458 TYR A C 1
ATOM 3777 O O . TYR A 1 458 ? 25.168 16.496 27.159 1.00 22.43 458 TYR A O 1
ATOM 3786 N N . GLU A 1 459 ? 24.392 18.604 27.235 1.00 23.89 459 GLU A N 1
ATOM 3787 C CA . GLU A 1 459 ? 25.720 19.192 27.048 1.00 27.24 459 GLU A CA 1
ATOM 3788 C C . GLU A 1 459 ? 26.645 18.955 28.249 1.00 25.48 459 GLU A C 1
ATOM 3789 O O . GLU A 1 459 ? 27.826 18.673 28.075 1.00 26.72 459 GLU A O 1
ATOM 3795 N N . LYS A 1 460 ? 26.116 19.053 29.464 1.00 23.48 460 LYS A N 1
ATOM 3796 C CA . LYS A 1 460 ? 26.913 18.681 30.635 1.00 23.01 460 LYS A CA 1
ATOM 3797 C C . LYS A 1 460 ? 27.284 17.196 30.602 1.00 22.15 460 LYS A C 1
ATOM 3798 O O . LYS A 1 460 ? 28.417 16.816 30.916 1.00 24.72 460 LYS A O 1
ATOM 3804 N N . ALA A 1 461 ? 26.329 16.349 30.241 1.00 19.13 461 ALA A N 1
ATOM 3805 C CA . ALA A 1 461 ? 26.597 14.907 30.156 1.00 21.63 461 ALA A CA 1
ATOM 3806 C C . ALA A 1 461 ? 27.628 14.594 29.067 1.00 27.07 461 ALA A C 1
ATOM 3807 O O . ALA A 1 461 ? 28.512 13.744 29.240 1.00 29.13 461 ALA A O 1
ATOM 3809 N N . GLN A 1 462 ? 27.507 15.284 27.942 1.00 26.01 462 GLN A N 1
ATOM 3810 C CA . GLN A 1 462 ? 28.427 15.100 26.822 1.00 29.73 462 GLN A CA 1
ATOM 3811 C C . GLN A 1 462 ? 29.832 15.581 27.165 1.00 26.88 462 GLN A C 1
ATOM 3812 O O . GLN A 1 462 ? 30.811 15.016 26.705 1.00 26.16 462 GLN A O 1
ATOM 3818 N N . LYS A 1 463 ? 29.926 16.634 27.971 1.00 27.23 463 LYS A N 1
ATOM 3819 C CA . LYS A 1 463 ? 31.220 17.161 28.407 1.00 26.18 463 LYS A CA 1
ATOM 3820 C C . LYS A 1 463 ? 32.006 16.056 29.108 1.00 26.18 463 LYS A C 1
ATOM 3821 O O . LYS A 1 463 ? 33.218 15.915 28.925 1.00 26.20 463 LYS A O 1
ATOM 3827 N N . ILE A 1 464 ? 31.295 15.275 29.913 1.00 23.12 464 ILE A N 1
ATOM 3828 C CA . ILE A 1 464 ? 31.899 14.189 30.684 1.00 25.52 464 ILE A CA 1
ATOM 3829 C C . ILE A 1 464 ? 32.161 12.954 29.818 1.00 26.14 464 ILE A C 1
ATOM 3830 O O . ILE A 1 464 ? 33.206 12.310 29.927 1.00 27.24 464 ILE A O 1
ATOM 3835 N N . ASP A 1 465 ? 31.208 12.643 28.948 1.00 24.12 465 ASP A N 1
ATOM 3836 C CA . ASP A 1 465 ? 31.308 11.505 28.040 1.00 26.71 465 ASP A CA 1
ATOM 3837 C C . ASP A 1 465 ? 31.141 12.000 26.599 1.00 30.36 465 ASP A C 1
ATOM 3838 O O . ASP A 1 465 ? 30.067 11.855 26.011 1.00 29.84 465 ASP A O 1
ATOM 3843 N N . PRO A 1 466 ? 32.211 12.582 26.029 1.00 34.04 466 PRO A N 1
ATOM 3844 C CA . PRO A 1 466 ? 32.146 13.305 24.747 1.00 38.30 466 PRO A CA 1
ATOM 3845 C C . PRO A 1 466 ? 31.773 12.462 23.535 1.00 38.52 466 PRO A C 1
ATOM 3846 O O . PRO A 1 466 ? 31.187 12.999 22.598 1.00 37.00 466 PRO A O 1
ATOM 3850 N N . GLU A 1 467 ? 32.088 11.173 23.556 1.00 36.82 467 GLU A N 1
ATOM 3851 C CA . GLU A 1 467 ? 31.848 10.337 22.390 1.00 41.03 467 GLU A CA 1
ATOM 3852 C C . GLU A 1 467 ? 30.546 9.566 22.498 1.00 38.45 467 GLU A C 1
ATOM 3853 O O . GLU A 1 467 ? 30.277 8.681 21.686 1.00 36.56 467 GLU A O 1
ATOM 3859 N N . ASN A 1 468 ? 29.733 9.896 23.500 1.00 35.63 468 ASN A N 1
ATOM 3860 C CA . ASN A 1 468 ? 28.494 9.167 23.717 1.00 33.42 468 ASN A CA 1
ATOM 3861 C C . ASN A 1 468 ? 27.524 9.335 22.558 1.00 35.52 468 ASN A C 1
ATOM 3862 O O . ASN A 1 468 ? 27.126 10.451 22.227 1.00 31.77 468 ASN A O 1
ATOM 3867 N N . ALA A 1 469 ? 27.121 8.214 21.967 1.00 37.49 469 ALA A N 1
ATOM 3868 C CA . ALA A 1 469 ? 26.275 8.248 20.780 1.00 39.13 469 ALA A CA 1
ATOM 3869 C C . ALA A 1 469 ? 24.886 8.790 21.101 1.00 34.62 469 ALA A C 1
ATOM 3870 O O . ALA A 1 469 ? 24.327 9.578 20.336 1.00 35.56 469 ALA A O 1
ATOM 3872 N N . GLU A 1 470 ? 24.340 8.378 22.237 1.00 32.92 470 GLU A N 1
ATOM 3873 C CA . GLU A 1 470 ? 23.007 8.812 22.641 1.00 34.73 470 GLU A CA 1
ATOM 3874 C C . GLU A 1 470 ? 22.929 10.326 22.844 1.00 31.93 470 GLU A C 1
ATOM 3875 O O . GLU A 1 470 ? 21.933 10.942 22.484 1.00 31.03 470 GLU A O 1
ATOM 3881 N N . PHE A 1 471 ? 23.975 10.918 23.420 1.00 28.79 471 PHE A N 1
ATOM 3882 C CA . PHE A 1 471 ? 23.968 12.358 23.722 1.00 28.60 471 PHE A CA 1
ATOM 3883 C C . PHE A 1 471 ? 24.116 13.204 22.460 1.00 30.69 471 PHE A C 1
ATOM 3884 O O . PHE A 1 471 ? 23.523 14.277 22.345 1.00 27.64 471 PHE A O 1
ATOM 3892 N N . LEU A 1 472 ? 24.919 12.722 21.518 1.00 32.56 472 LEU A N 1
ATOM 3893 C CA . LEU A 1 472 ? 25.077 13.408 20.244 1.00 34.99 472 LEU A CA 1
ATOM 3894 C C . LEU A 1 472 ? 23.760 13.423 19.476 1.00 33.41 472 LEU A C 1
ATOM 3895 O O . LEU A 1 472 ? 23.356 14.454 18.932 1.00 34.89 472 LEU A O 1
ATOM 3900 N N . THR A 1 473 ? 23.092 12.278 19.447 1.00 32.92 473 THR A N 1
ATOM 3901 C CA . THR A 1 473 ? 21.810 12.144 18.765 1.00 35.70 473 THR A CA 1
ATOM 3902 C C . THR A 1 473 ? 20.723 13.009 19.411 1.00 36.21 473 THR A C 1
ATOM 3903 O O . THR A 1 473 ? 19.938 13.662 18.712 1.00 36.47 473 THR A O 1
ATOM 3907 N N . ALA A 1 474 ? 20.683 13.023 20.742 1.00 32.20 474 ALA A N 1
ATOM 3908 C CA . ALA A 1 474 ? 19.723 13.863 21.459 1.00 31.46 474 ALA A CA 1
ATOM 3909 C C . ALA A 1 474 ? 19.925 15.332 21.113 1.00 29.01 474 ALA A C 1
ATOM 3910 O O . ALA A 1 474 ? 18.965 16.038 20.790 1.00 31.17 474 ALA A O 1
ATOM 3912 N N . LEU A 1 475 ? 21.174 15.788 21.160 1.00 25.70 475 LEU A N 1
ATOM 3913 C CA . LEU A 1 475 ? 21.481 17.185 20.862 1.00 29.98 475 LEU A CA 1
ATOM 3914 C C . LEU A 1 475 ? 21.144 17.551 19.408 1.00 32.59 475 LEU A C 1
ATOM 3915 O O . LEU A 1 475 ? 20.671 18.656 19.135 1.00 28.75 475 LEU A O 1
ATOM 3920 N N . CYS A 1 476 ? 21.354 16.615 18.490 1.00 34.65 476 CYS A N 1
ATOM 3921 C CA . CYS A 1 476 ? 20.999 16.847 17.092 1.00 36.01 476 CYS A CA 1
ATOM 3922 C C . CYS A 1 476 ? 19.492 17.028 16.942 1.00 35.13 476 CYS A C 1
ATOM 3923 O O . CYS A 1 476 ? 19.040 17.967 16.281 1.00 35.94 476 CYS A O 1
ATOM 3926 N N . GLU A 1 477 ? 18.727 16.134 17.561 1.00 35.40 477 GLU A N 1
ATOM 3927 C CA . GLU A 1 477 ? 17.268 16.221 17.545 1.00 38.89 477 GLU A CA 1
ATOM 3928 C C . GLU A 1 477 ? 16.805 17.573 18.078 1.00 38.16 477 GLU A C 1
ATOM 3929 O O . GLU A 1 477 ? 15.969 18.240 17.469 1.00 37.06 477 GLU A O 1
ATOM 3935 N N . LEU A 1 478 ? 17.364 17.978 19.213 1.00 34.10 478 LEU A N 1
ATOM 3936 C CA . LEU A 1 478 ? 17.021 19.261 19.823 1.00 33.23 478 LEU A CA 1
ATOM 3937 C C . LEU A 1 478 ? 17.306 20.448 18.900 1.00 35.92 478 LEU A C 1
ATOM 3938 O O . LEU A 1 478 ? 16.586 21.450 18.935 1.00 33.93 478 LEU A O 1
ATOM 3943 N N . ARG A 1 479 ? 18.355 20.334 18.085 1.00 35.64 479 ARG A N 1
ATOM 3944 C CA . ARG A 1 479 ? 18.733 21.402 17.154 1.00 41.07 479 ARG A CA 1
ATOM 3945 C C . ARG A 1 479 ? 17.816 21.463 15.937 1.00 42.77 479 ARG A C 1
ATOM 3946 O O . ARG A 1 479 ? 17.554 22.540 15.401 1.00 40.57 479 ARG A O 1
ATOM 3954 N N . LEU A 1 480 ? 17.345 20.304 15.493 1.00 45.87 480 LEU A N 1
ATOM 3955 C CA . LEU A 1 480 ? 16.599 20.218 14.243 1.00 51.31 480 LEU A CA 1
ATOM 3956 C C . LEU A 1 480 ? 15.092 20.303 14.433 1.00 55.91 480 LEU A C 1
ATOM 3957 O O . LEU A 1 480 ? 14.346 20.271 13.458 1.00 58.11 480 LEU A O 1
ATOM 3962 N N . SER A 1 481 ? 14.640 20.401 15.678 1.00 59.57 481 SER A N 1
ATOM 3963 C CA . SER A 1 481 ? 13.206 20.428 15.957 1.00 65.85 481 SER A CA 1
ATOM 3964 C C . SER A 1 481 ? 12.573 21.757 15.537 1.00 72.15 481 SER A C 1
ATOM 3965 O O . SER A 1 481 ? 13.199 22.815 15.642 1.00 71.62 481 SER A O 1
ATOM 3968 N N . ILE A 1 482 ? 11.336 21.686 15.045 1.00 79.15 482 ILE A N 1
ATOM 3969 C CA . ILE A 1 482 ? 10.581 22.870 14.633 1.00 86.12 482 ILE A CA 1
ATOM 3970 C C . ILE A 1 482 ? 9.151 22.810 15.163 1.00 89.26 482 ILE A C 1
ATOM 3971 O O . ILE A 1 482 ? 8.802 23.487 16.131 1.00 90.80 482 ILE A O 1
#

B-factor: mean 32.86, std 12.93, range [16.34, 115.8]

InterPro domains:
  IPR011990 Tetratricopeptide-like helical domain superfamily [G3DSA:1.25.40.10] (1-133)
  IPR011990 Tetratricopeptide-like helical domain superfamily [G3DSA:1.25.40.10] (134-198)
  IPR011990 Tetratricopeptide-like helical domain superfamily [G3DSA:1.25.40.10] (201-452)
  IPR011990 Tetratricopeptide-like helical domain superfamily [SSF48452] (45-474)
  IPR013105 Tetratricopeptide repeat 2 [PF07719] (437-468)
  IPR019734 Tetratricopeptide repeat [PF13181] (154-173)
  IPR019734 Tetratricopeptide repeat [PS50005] (249-282)
  IPR019734 Tetratricopeptide repeat [PS50005] (338-371)
  IPR019734 Tetratricopeptide repeat [PS50005] (435-468)
  IPR019734 Tetratricopeptide repeat [SM00028] (51-84)
  IPR019734 Tetratricopeptide repeat [SM00028] (140-173)
  IPR019734 Tetratricopeptide repeat [SM00028] (249-282)
  IPR019734 Tetratricopeptide repeat [SM00028] (338-371)
  IPR019734 Tetratricopeptide repeat [SM00028] (435-468)

CATH classification: 1.25.40.10 (+1 more: 1.25.40.10)

Sequence (482 aa):
MSEIRKDTLKAILLELECHFTWNNLLKEEDIDLFEVEDDTIGQQLEEFLTTKSRLALYNLLAYVKHLKGQNKDALECLEQAEEIIQQEHSDKEEVRSLVTWGNYAWVYYHMDDQLEEAQKYTGKIGNVCKKLSSPSNYKLECPETDCEKGWALLKFGGKYYQKAKAAFEKALEVEPDNPEFNIGYAITVYRLDDSDREGSVKSFSLGPLRRKAVTLNPDNSYIKVFLALKLQDVHAEAEGEKYIEEILDQISSQPYVLRYAAKFYRRKNSWNKALELLKKALEVTPTSSFLHHQMGLCYRAQMIQIKKATHNRPKGKDKLKVDELISSAIFHFKAAMERDSMFAFAYTDLANMYAEGGQYSNAEDIFRKALRLENITDDHKHQIHYHYGRFQEFHRKSENTAIHHYLEALKVKDRSPLRTKLTSSALKKLSTKRLCHNALDVQSLSALGFVYKLEGEKRQAAEYYEKAQKIDPENAEFLTALCELRLSI

GO terms:
  GO:0000049 tRNA binding (F, IDA)
  GO:0032587 ruffle membrane (C, IDA)
  GO:0045177 apical part of cell (C, IDA)
  GO:0015629 actin cytoskeleton (C, IDA)
  GO:0000339 RNA cap binding (F, IDA)
  GO:0003690 double-stranded DNA binding (F, IDA)
  GO:0003723 RNA binding (F, IDA)
  GO:0003727 single-stranded RNA binding (F, IDA)
  GO:0008266 poly(U) RNA binding (F, IDA)
  GO:0045071 negative regulation of viral genome replication (P, IDA)
  GO:0043123 positive regulation of canonical NF-kappaB signal transduction (P, IMP)
  GO:0008385 IkappaB kinase complex (C, IMP)
  GO:0051607 defense response to virus (P, IMP)
  GO:0005515 protein binding (F, IPI)
  GO:0005829 cytosol (C, TAS)
  GO:0005886 plasma membrane (C, IDA)
  GO:0003723 RNA binding (F, HDA)

Secondary structure (DSSP, 8-state):
--HHHHHHHHHHHHHS-SGGGTT--GGGS-HHHHHHHHHHHHHH-TTS-HHHHHHHHHHHHHHTT-HHHHHHHHHHHHHHHHHH-GGGTTGGGHHHHHHHHHHHHHTT-HHHHHHHHHHHHHHHHHTT-SSSS----HHHHHHHHHHHHHT-GGGHHHHHHHHHHHHHH-TT-HHHHHHHHHHHHHHHHTT-SSSPP-TTHHHHHHHHHH-TT-HHHHHHHHHHHHHTT-HHHHHHHHHHHHHH--S-HHHHHHHHHHHHHTT-HHHHHHHHHHHHHH-TT-HHHHHHHHHHHHHHHHHHHHHTTT---HHHHHHHHHHHHHHHHHHHHHHHH-TT-HHHHHHHHHHHHHTT-HHHHHHHHHHHHT--SS-HHHHHHHHHHHHHHIIIII--HHHHHHHHHHHHHH-SSSTTHHHHHHHHHHHHHHHHHH-TT-HHHHHHHHHHHHHTT-HHHHHHHHHHHHHHSTT-HHHHHHHHHHHH--

Solvent-accessible surface area: 23324 Å² total; per-residue (Å²): 72,67,126,142,94,49,84,75,0,86,51,22,1,123,90,4,40,0,1,28,35,9,105,3,100,96,94,15,19,17,29,142,36,2,30,61,20,0,27,27,13,29,125,69,10,109,94,38,38,83,6,16,6,35,1,11,16,0,15,0,36,30,24,55,62,54,30,145,50,0,22,91,10,0,100,75,0,60,96,1,2,95,112,95,54,63,144,132,69,80,30,27,6,17,8,0,21,0,0,4,0,31,0,28,45,81,61,102,80,18,86,42,0,56,128,29,3,34,92,4,15,97,4,0,170,135,87,99,23,142,39,108,52,57,32,86,18,17,64,11,11,4,14,63,0,34,3,3,5,47,1,22,34,105,13,33,120,130,0,55,55,8,0,67,92,0,26,149,95,58,74,89,30,57,80,2,7,18,0,45,0,0,0,7,12,62,29,2,63,26,85,69,90,34,99,58,61,47,153,0,26,39,32,0,118,80,0,27,105,48,22,110,142,20,14,17,0,37,0,2,10,0,0,0,2,18,27,49,174,30,60,76,70,0,32,118,51,0,74,76,1,44,130,130,29,90,58,70,4,14,2,5,30,19,0,0,45,0,17,38,85,71,97,37,32,113,72,0,13,71,4,1,109,88,0,26,144,39,4,80,44,13,9,53,1,18,15,13,5,0,17,0,33,68,20,34,5,68,101,34,53,150,75,33,137,97,162,18,154,55,170,51,92,120,96,4,64,102,6,16,70,38,0,19,126,22,0,84,18,0,21,109,122,21,50,38,40,3,82,0,14,4,20,0,0,46,4,15,3,64,36,47,73,68,91,65,0,49,64,9,0,121,65,1,55,170,28,134,49,12,26,84,17,51,60,1,39,3,29,23,49,22,0,104,4,11,16,101,63,97,155,29,36,71,44,0,0,86,22,3,17,47,0,2,103,49,27,60,122,6,53,24,55,95,111,1,10,64,14,0,64,113,7,0,74,118,64,30,111,172,64,73,118,18,40,56,0,4,12,0,6,0,33,0,41,67,38,68,55,79,111,157,56,0,20,75,48,4,88,108,0,38,172,65,54,86,159,36,76,81,6,86,78,9,22,74,88,20,204,142,54,221

Nearest PDB structures (foldseek):
  4hot-assembly1_A  TM=1.001E+00  e=5.071E-55  Homo sapiens
  4hoq-assembly1_A  TM=8.929E-01  e=1.582E-51  Homo sapiens
  3zgq-assembly1_A  TM=8.921E-01  e=2.856E-50  Homo sapiens
  5udj-assembly1_A  T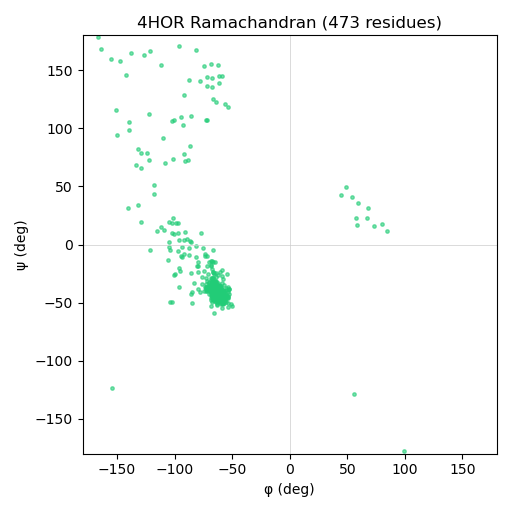M=8.852E-01  e=5.270E-34  Homo sapiens
  6c6k-assembly2_B  TM=9.063E-01  e=5.683E-33  Homo sapiens

Organism: Homo sapiens (NCBI:txid9606)

Radius of gyration: 26.25 Å; Cα contacts (8 Å, |Δi|>4): 670; chains: 1; bounding box: 64×59×77 Å

Foldseek 3Di:
DPVVVVVVLVVLLCVAQAPVNLPQDPLLWDLLLLLVVLVVCVVFVVVDDLLLSLSLNLVSCVVVVNLVVSVVSLVVSLVVCVVPVVVPSLQSCRRSLSSQLVSCVVVVVNVSSVVSQVSQQVVCVVVVAPDRRYRDALVSLLSSLVSQVSSHDVSLVVSLVSLVVSCVVPVLDLSSLLSNLVSVLVVQVPPALAARHQPSQVSLVSSCVSPVLRLLSLLSNLVSCVSVVNNVVSVVSLVVSCVRDFLRLSNLLSSLVSCVVVPVLVSSLVSLVSNCVSVVQALSSLQSQLSSLVSVLVVLCVVVVNDDDDVSVVSNVVSLVSSLVSLVSSCVSIVSPLVSLLSNLVSCLVVVVNVRSCVSLVSSCPSDNYDLLSNLVSLQSVLVCCVPRVVNLLSSLVSLVVSCVSPCRHNCNVVSLVSLLVSLVVVCVVPVLPLSSLQSPLVSCVSVVVLVSSLVSLVSSCVNVVVDPVSVVSNVCSVPDD